Protein AF-A0A9D7CSE3-F1 (afdb_monomer)

Mean predicted aligned error: 18.88 Å

Sequence (540 aa):
MRPPPSASIRSLVAFLALALGGASIACGTSAPAEYGETDDELRVGPPNARADADAEGRASVRAGVLTLSFEGPLAKEVVDGEPALTLRGKASRNLSSLLSFVPDDAFGKATLTGPRTFEIRLQGGHEINTILSGMPLRLAVQTTSGAAKVYEAALYLGGHFESSPTPLRVDGSIDAVWSGVASDPLRYRTRVVAARTPASLSVVGVGGAATTLQRSPRVFDVDFGFDQLPLVAPAAATFTAAFAHAAPLTATATMDLRLRAVALTTGELDTAFPEKCEATVRRCLARKGAATDLGECGSYRAVKRCKYEPPPPDPGDAAVAARIAAAVGTATGVAFNPAVLSTRVDGQRTVVQVSVGNGAAEFALGAAVELIAITDRPRFTDEWTVNRFERQLGGLGLAGGRIKAHGSPNGMAPVWQLVVDNVAGRSTVAIQATSESTSVRIPWAYDEGAFRQLAPALVVESALGLAAQAGLWAELEVYLRSVERFASASGLEAMTPSTSPVGFDPSTEVQLGASSIWGDNAFYVTMNRATGAVRVDNFN

Structure (mmCIF, N/CA/C/O backbone):
data_AF-A0A9D7CSE3-F1
#
_entry.id   AF-A0A9D7CSE3-F1
#
loop_
_atom_site.group_PDB
_atom_site.id
_atom_site.type_symbol
_atom_site.label_atom_id
_atom_site.label_alt_id
_atom_site.label_comp_id
_atom_site.label_asym_id
_atom_site.label_entity_id
_atom_site.label_seq_id
_atom_site.pdbx_PDB_ins_code
_atom_site.Cartn_x
_atom_site.Cartn_y
_atom_site.Cartn_z
_atom_site.occupancy
_atom_site.B_iso_or_equiv
_atom_site.auth_seq_id
_atom_site.auth_comp_id
_atom_site.auth_asym_id
_atom_site.auth_atom_id
_atom_site.pdbx_PDB_model_num
ATOM 1 N N . MET A 1 1 ? 27.032 2.841 -69.918 1.00 46.75 1 MET A N 1
ATOM 2 C CA . MET A 1 1 ? 27.239 1.458 -69.438 1.00 46.75 1 MET A CA 1
ATOM 3 C C . MET A 1 1 ? 25.934 0.707 -69.631 1.00 46.75 1 MET A C 1
ATOM 5 O O . MET A 1 1 ? 24.902 1.195 -69.193 1.00 46.75 1 MET A O 1
ATOM 9 N N . ARG A 1 2 ? 25.970 -0.370 -70.421 1.00 32.09 2 ARG A N 1
ATOM 10 C CA . ARG A 1 2 ? 24.813 -1.200 -70.795 1.00 32.09 2 ARG A CA 1
ATOM 11 C C . ARG A 1 2 ? 24.406 -2.114 -69.623 1.00 32.09 2 ARG A C 1
ATOM 13 O O . ARG A 1 2 ? 25.300 -2.526 -68.887 1.00 32.09 2 ARG A O 1
ATOM 20 N N . PRO A 1 3 ? 23.115 -2.455 -69.466 1.00 47.84 3 PRO A N 1
ATOM 21 C CA . PRO A 1 3 ? 22.655 -3.403 -68.452 1.00 47.84 3 PRO A CA 1
ATOM 22 C C . PRO A 1 3 ? 22.863 -4.855 -68.925 1.00 47.84 3 PRO A C 1
ATOM 24 O O . PRO A 1 3 ? 22.849 -5.093 -70.138 1.00 47.84 3 PRO A O 1
ATOM 27 N N . PRO A 1 4 ? 23.013 -5.844 -68.025 1.00 53.75 4 PRO A N 1
ATOM 28 C CA . PRO A 1 4 ? 22.835 -7.241 -68.391 1.00 53.75 4 PRO A CA 1
ATOM 29 C C . PRO A 1 4 ? 21.343 -7.640 -68.343 1.00 53.75 4 PRO A C 1
ATOM 31 O O . PRO A 1 4 ? 20.573 -7.054 -67.576 1.00 53.75 4 PRO A O 1
ATOM 34 N N . PRO A 1 5 ? 20.921 -8.607 -69.177 1.00 57.12 5 PRO A N 1
ATOM 35 C CA . PRO A 1 5 ? 19.520 -8.886 -69.450 1.00 57.12 5 PRO A CA 1
ATOM 36 C C . PRO A 1 5 ? 18.922 -9.958 -68.533 1.00 57.12 5 PRO A C 1
ATOM 38 O O . PRO A 1 5 ? 19.598 -10.850 -68.023 1.00 57.12 5 PRO A O 1
ATOM 41 N N . SER A 1 6 ? 17.604 -9.872 -68.406 1.00 48.84 6 SER A N 1
ATOM 42 C CA . SER A 1 6 ? 16.697 -10.903 -67.926 1.00 48.84 6 SER A CA 1
ATOM 43 C C . SER A 1 6 ? 16.724 -12.148 -68.823 1.00 48.84 6 SER A C 1
ATOM 45 O O . SER A 1 6 ? 16.638 -12.049 -70.046 1.00 48.84 6 SER A O 1
ATOM 47 N N . ALA A 1 7 ? 16.761 -13.330 -68.204 1.00 37.72 7 ALA A N 1
ATOM 48 C CA . ALA A 1 7 ? 16.446 -14.599 -68.852 1.00 37.72 7 ALA A CA 1
ATOM 49 C C . ALA A 1 7 ? 15.306 -15.282 -68.086 1.00 37.72 7 ALA A C 1
ATOM 51 O O . ALA A 1 7 ? 15.463 -15.759 -66.966 1.00 37.72 7 ALA A O 1
ATOM 52 N N . SER A 1 8 ? 14.141 -15.275 -68.725 1.00 43.03 8 SER A N 1
ATOM 53 C CA . SER A 1 8 ? 13.012 -16.169 -68.487 1.00 43.03 8 SER A CA 1
ATOM 54 C C . SER A 1 8 ? 13.180 -17.361 -69.425 1.00 43.03 8 SER A C 1
ATOM 56 O O . SER A 1 8 ? 13.436 -17.122 -70.599 1.00 43.03 8 SER A O 1
ATOM 58 N N . ILE A 1 9 ? 12.997 -18.597 -68.949 1.00 37.66 9 ILE A N 1
ATOM 59 C CA . ILE A 1 9 ? 12.465 -19.719 -69.739 1.00 37.66 9 ILE A CA 1
ATOM 60 C C . ILE A 1 9 ? 11.751 -20.688 -68.787 1.00 37.66 9 ILE A C 1
ATOM 62 O O . ILE A 1 9 ? 12.287 -21.149 -67.782 1.00 37.66 9 ILE A O 1
ATOM 66 N N . ARG A 1 10 ? 10.501 -20.962 -69.155 1.00 38.31 10 ARG A N 1
ATOM 67 C CA . ARG A 1 10 ? 9.600 -21.985 -68.629 1.00 38.31 10 ARG A CA 1
ATOM 68 C C . ARG A 1 10 ? 10.102 -23.377 -69.022 1.00 38.31 10 ARG A C 1
ATOM 70 O O . ARG A 1 10 ? 10.493 -23.565 -70.170 1.00 38.31 10 ARG A O 1
ATOM 77 N N . SER A 1 11 ? 9.925 -24.379 -68.165 1.00 35.59 11 SER A N 1
ATOM 78 C CA . SER A 1 11 ? 9.499 -25.707 -68.625 1.00 35.59 11 SER A CA 1
ATOM 79 C C . SER A 1 11 ? 8.803 -26.487 -67.519 1.00 35.59 11 SER A C 1
ATOM 81 O O . SER A 1 11 ? 9.188 -26.469 -66.356 1.00 35.59 11 SER A O 1
ATOM 83 N N . LEU A 1 12 ? 7.716 -27.102 -67.957 1.00 32.41 12 LEU A N 1
ATOM 84 C CA . LEU A 1 12 ? 6.634 -27.740 -67.238 1.00 32.41 12 LEU A CA 1
ATOM 85 C C . LEU A 1 12 ? 6.808 -29.249 -67.444 1.00 32.41 12 LEU A C 1
ATOM 87 O O . LEU A 1 12 ? 6.815 -29.680 -68.593 1.00 32.41 12 LEU A O 1
ATOM 91 N N . VAL A 1 13 ? 6.919 -30.048 -66.382 1.00 33.88 13 VAL A N 1
ATOM 92 C CA . VAL A 1 13 ? 6.605 -31.486 -66.430 1.00 33.88 13 VAL A CA 1
ATOM 93 C C . VAL A 1 13 ? 5.864 -31.842 -65.148 1.00 33.88 13 VAL A C 1
ATOM 95 O O . VAL A 1 13 ? 6.304 -31.528 -64.045 1.00 33.88 13 VAL A O 1
ATOM 98 N N . ALA A 1 14 ? 4.693 -32.434 -65.338 1.00 36.31 14 ALA A N 1
ATOM 99 C CA . ALA A 1 14 ? 3.733 -32.799 -64.316 1.00 36.31 14 ALA A CA 1
ATOM 100 C C . ALA A 1 14 ? 3.849 -34.283 -63.917 1.00 36.31 14 ALA A C 1
ATOM 102 O O . ALA A 1 14 ? 4.369 -35.096 -64.676 1.00 36.31 14 ALA A O 1
ATOM 103 N N . PHE A 1 15 ? 3.232 -34.583 -62.768 1.00 31.72 15 PHE A N 1
ATOM 104 C CA . PHE A 1 15 ? 2.825 -35.886 -62.220 1.00 31.72 15 PHE A CA 1
ATOM 105 C C . PHE A 1 15 ? 3.893 -36.816 -61.622 1.00 31.72 15 PHE A C 1
ATOM 107 O O . PHE A 1 15 ? 4.522 -37.598 -62.321 1.00 31.72 15 PHE A O 1
ATOM 114 N N . LEU A 1 16 ? 3.905 -36.892 -60.284 1.00 27.25 16 LEU A N 1
ATOM 115 C CA . LEU A 1 16 ? 3.453 -38.111 -59.602 1.00 27.25 16 LEU A CA 1
ATOM 116 C C . LEU A 1 16 ? 2.982 -37.783 -58.176 1.00 27.25 16 LEU A C 1
ATOM 118 O O . LEU A 1 16 ? 3.735 -37.265 -57.355 1.00 27.25 16 LEU A O 1
ATOM 122 N N . ALA A 1 17 ? 1.713 -38.075 -57.906 1.00 34.78 17 ALA A N 1
ATOM 123 C CA . ALA A 1 17 ? 1.148 -38.091 -56.569 1.00 34.78 17 ALA A CA 1
ATOM 124 C C . ALA A 1 17 ? 1.546 -39.400 -55.879 1.00 34.78 17 ALA A C 1
ATOM 126 O O . ALA A 1 17 ? 1.291 -40.471 -56.423 1.00 34.78 17 ALA A O 1
ATOM 127 N N . LEU A 1 18 ? 2.100 -39.321 -54.670 1.00 30.33 18 LEU A N 1
ATOM 128 C CA . LEU A 1 18 ? 1.990 -40.400 -53.696 1.00 30.33 18 LEU A CA 1
ATOM 129 C C . LEU A 1 18 ? 1.754 -39.782 -52.317 1.00 30.33 18 LEU A C 1
ATOM 131 O O . LEU A 1 18 ? 2.577 -39.041 -51.785 1.00 30.33 18 LEU A O 1
ATOM 135 N N . ALA A 1 19 ? 0.565 -40.059 -51.797 1.00 43.41 19 ALA A N 1
ATOM 136 C CA . ALA A 1 19 ? 0.102 -39.673 -50.483 1.00 43.41 19 ALA A CA 1
ATOM 137 C C . ALA A 1 19 ? 0.869 -40.438 -49.400 1.00 43.41 19 ALA A C 1
ATOM 139 O O . ALA A 1 19 ? 0.835 -41.664 -49.383 1.00 43.41 19 ALA A O 1
ATOM 140 N N . LEU A 1 20 ? 1.480 -39.714 -48.464 1.00 33.59 20 LEU A N 1
ATOM 141 C CA . LEU A 1 20 ? 1.834 -40.216 -47.139 1.00 33.59 20 LEU A CA 1
ATOM 142 C C . LEU A 1 20 ? 1.546 -39.104 -46.127 1.00 33.59 20 LEU A C 1
ATOM 144 O O . LEU A 1 20 ? 2.043 -37.985 -46.243 1.00 33.59 20 LEU A O 1
ATOM 148 N N . GLY A 1 21 ? 0.656 -39.418 -45.187 1.00 41.91 21 GLY A N 1
ATOM 149 C CA . GLY A 1 21 ? 0.141 -38.507 -44.179 1.00 41.91 21 GLY A CA 1
ATOM 150 C C . GLY A 1 21 ? 1.228 -37.968 -43.255 1.00 41.91 21 GLY A C 1
ATOM 151 O O . GLY A 1 21 ? 1.924 -38.723 -42.583 1.00 41.91 21 GLY A O 1
ATOM 152 N N . GLY A 1 22 ? 1.306 -36.643 -43.184 1.00 34.09 22 GLY A N 1
ATOM 153 C CA . GLY A 1 22 ? 1.911 -35.912 -42.081 1.00 34.09 22 GLY A CA 1
ATOM 154 C C . GLY A 1 22 ? 0.819 -35.091 -41.414 1.00 34.09 22 GLY A C 1
ATOM 155 O O . GLY A 1 22 ? 0.279 -34.168 -42.024 1.00 34.09 22 GLY A O 1
ATOM 156 N N . ALA A 1 23 ? 0.462 -35.454 -40.183 1.00 36.50 23 ALA A N 1
ATOM 157 C CA . ALA A 1 23 ? -0.431 -34.670 -39.345 1.00 36.50 23 ALA A CA 1
ATOM 158 C C . ALA A 1 23 ? 0.129 -33.247 -39.218 1.00 36.50 23 ALA A C 1
ATOM 160 O O . ALA A 1 23 ? 1.157 -33.012 -38.587 1.00 36.50 23 ALA A O 1
ATOM 161 N N . SER A 1 24 ? -0.539 -32.300 -39.870 1.00 30.16 24 SER A N 1
ATOM 162 C CA . SER A 1 24 ? -0.254 -30.881 -39.732 1.00 30.16 24 SER A CA 1
ATOM 163 C C . SER A 1 24 ? -0.834 -30.437 -38.394 1.00 30.16 24 SER A C 1
ATOM 165 O O . SER A 1 24 ? -2.049 -30.329 -38.246 1.00 30.16 24 SER A O 1
ATOM 167 N N . ILE A 1 25 ? 0.027 -30.204 -37.405 1.00 36.69 25 ILE A N 1
ATOM 168 C CA . ILE A 1 25 ? -0.337 -29.394 -36.243 1.00 36.69 25 ILE A CA 1
ATOM 169 C C . ILE A 1 25 ? -0.574 -27.990 -36.795 1.00 36.69 25 ILE A C 1
ATOM 171 O O . ILE A 1 25 ? 0.365 -27.269 -37.131 1.00 36.69 25 ILE A O 1
ATOM 175 N N . ALA A 1 26 ? -1.844 -27.632 -36.961 1.00 29.05 26 ALA A N 1
ATOM 176 C CA . ALA A 1 26 ? -2.245 -26.271 -37.246 1.00 29.05 26 ALA A CA 1
ATOM 177 C C . ALA A 1 26 ? -1.863 -25.409 -36.033 1.00 29.05 26 ALA A C 1
ATOM 179 O O . ALA A 1 26 ? -2.586 -25.347 -35.040 1.00 29.05 26 ALA A O 1
ATOM 180 N N . CYS A 1 27 ? -0.703 -24.755 -36.106 1.00 30.53 27 CYS A N 1
ATOM 181 C CA . CYS A 1 27 ? -0.428 -23.562 -35.321 1.00 30.53 27 CYS A CA 1
ATOM 182 C C . CYS A 1 27 ? -1.453 -22.510 -35.745 1.00 30.53 27 CYS A C 1
ATOM 184 O O . CYS A 1 27 ? -1.268 -21.810 -36.739 1.00 30.53 27 CYS A O 1
ATOM 186 N N . GLY A 1 28 ? -2.558 -22.434 -35.003 1.00 27.84 28 GLY A N 1
ATOM 187 C CA . GLY A 1 28 ? -3.450 -21.292 -35.056 1.00 27.84 28 GLY A CA 1
ATOM 188 C C . GLY A 1 28 ? -2.632 -20.048 -34.744 1.00 27.84 28 GLY A C 1
ATOM 189 O O . GLY A 1 28 ? -2.161 -19.866 -33.624 1.00 27.84 28 GLY A O 1
ATOM 190 N N . THR A 1 29 ? -2.429 -19.206 -35.750 1.00 28.34 29 THR A N 1
ATOM 191 C CA . THR A 1 29 ? -1.984 -17.833 -35.563 1.00 28.34 29 THR A CA 1
ATOM 192 C C . THR A 1 29 ? -3.093 -17.109 -34.812 1.00 28.34 29 THR A C 1
ATOM 194 O O . THR A 1 29 ? -4.022 -16.575 -35.416 1.00 28.34 29 THR A O 1
ATOM 197 N N . SER A 1 30 ? -3.032 -17.132 -33.482 1.00 33.16 30 SER A N 1
ATOM 198 C CA . SER A 1 30 ? -3.763 -16.186 -32.655 1.00 33.16 30 SER A CA 1
ATOM 199 C C . SER A 1 30 ? -3.255 -14.798 -33.030 1.00 33.16 30 SER A C 1
ATOM 201 O O . SER A 1 30 ? -2.107 -14.451 -32.738 1.00 33.16 30 SER A O 1
ATOM 203 N N . ALA A 1 31 ? -4.088 -14.033 -33.734 1.00 29.14 31 ALA A N 1
ATOM 204 C CA . ALA A 1 31 ? -3.890 -12.602 -33.881 1.00 29.14 31 ALA A CA 1
ATOM 205 C C . ALA A 1 31 ? -3.644 -12.002 -32.482 1.00 29.14 31 ALA A C 1
ATOM 207 O O . ALA A 1 31 ? -4.293 -12.439 -31.525 1.00 29.14 31 ALA A O 1
ATOM 208 N N . PRO A 1 32 ? -2.693 -11.065 -32.322 1.00 31.38 32 PRO A N 1
ATOM 209 C CA . PRO A 1 32 ? -2.501 -10.409 -31.041 1.00 31.38 32 PRO A CA 1
ATOM 210 C C . PRO A 1 32 ? -3.814 -9.720 -30.685 1.00 31.38 32 PRO A C 1
ATOM 212 O O . PRO A 1 32 ? -4.294 -8.882 -31.446 1.00 31.38 32 PRO A O 1
ATOM 215 N N . ALA A 1 33 ? -4.401 -10.136 -29.563 1.00 31.69 33 ALA A N 1
ATOM 216 C CA . ALA A 1 33 ? -5.541 -9.465 -28.975 1.00 31.69 33 ALA A CA 1
ATOM 217 C C . ALA A 1 33 ? -5.216 -7.971 -28.898 1.00 31.69 33 ALA A C 1
ATOM 219 O O . ALA A 1 33 ? -4.177 -7.570 -28.366 1.00 31.69 33 ALA A O 1
ATOM 220 N N . GLU A 1 34 ? -6.082 -7.176 -29.508 1.00 28.19 34 GLU A N 1
ATOM 221 C CA . GLU A 1 34 ? -6.125 -5.738 -29.336 1.00 28.19 34 GLU A CA 1
ATOM 222 C C . GLU A 1 34 ? -6.191 -5.490 -27.824 1.00 28.19 34 GLU A C 1
ATOM 224 O O . GLU A 1 34 ? -7.103 -5.970 -27.147 1.00 28.19 34 GLU A O 1
ATOM 229 N N . TYR A 1 35 ? -5.145 -4.872 -27.270 1.00 36.88 35 TYR A N 1
ATOM 230 C CA . TYR A 1 35 ? -5.100 -4.513 -25.857 1.00 36.88 35 TYR A CA 1
ATOM 231 C C . TYR A 1 35 ? -6.148 -3.425 -25.645 1.00 36.88 35 TYR A C 1
ATOM 233 O O . TYR A 1 35 ? -5.860 -2.242 -25.819 1.00 36.88 35 TYR A O 1
ATOM 241 N N . GLY A 1 36 ? -7.367 -3.852 -25.317 1.00 29.70 36 GLY A N 1
ATOM 242 C CA . GLY A 1 36 ? -8.391 -2.986 -24.766 1.00 29.70 36 GLY A CA 1
ATOM 243 C C . GLY A 1 36 ? -7.804 -2.249 -23.571 1.00 29.70 36 GLY A C 1
ATOM 244 O O . GLY A 1 36 ? -7.139 -2.847 -22.722 1.00 29.70 36 GLY A O 1
ATOM 245 N N . GLU A 1 37 ? -7.994 -0.940 -23.585 1.00 33.75 37 GLU A N 1
ATOM 246 C CA . GLU A 1 37 ? -7.796 -0.024 -22.475 1.00 33.75 37 GLU A CA 1
ATOM 247 C C . GLU A 1 37 ? -8.450 -0.653 -21.237 1.00 33.75 37 GLU A C 1
ATOM 249 O O . GLU A 1 37 ? -9.671 -0.721 -21.129 1.00 33.75 37 GLU A O 1
ATOM 254 N N . THR A 1 38 ? -7.652 -1.251 -20.351 1.00 32.75 38 THR A N 1
ATOM 255 C CA . THR A 1 38 ? -8.150 -1.568 -19.017 1.00 32.75 38 THR A CA 1
ATOM 256 C C . THR A 1 38 ? -8.253 -0.226 -18.332 1.00 32.75 38 THR A C 1
ATOM 258 O O . THR A 1 38 ? -7.215 0.408 -18.115 1.00 32.75 38 THR A O 1
ATOM 261 N N . ASP A 1 39 ? -9.488 0.199 -18.068 1.00 34.31 39 ASP A N 1
ATOM 262 C CA . ASP A 1 39 ? -9.804 1.303 -17.172 1.00 34.31 39 ASP A CA 1
ATOM 263 C C . ASP A 1 39 ? -8.853 1.276 -15.974 1.00 34.31 39 ASP A C 1
ATOM 265 O O . ASP A 1 39 ? -8.438 0.201 -15.527 1.00 34.31 39 ASP A O 1
ATOM 269 N N . ASP A 1 40 ? -8.487 2.470 -15.510 1.00 38.34 40 ASP A N 1
ATOM 270 C CA . ASP A 1 40 ? -7.609 2.773 -14.378 1.00 38.34 40 ASP A CA 1
ATOM 271 C C . ASP A 1 40 ? -8.243 2.206 -13.085 1.00 38.34 40 ASP A C 1
ATOM 273 O O . ASP A 1 40 ? -8.767 2.918 -12.228 1.00 38.34 40 ASP A O 1
ATOM 277 N N . GLU A 1 41 ? -8.316 0.873 -13.010 1.00 37.56 41 GLU A N 1
ATOM 278 C CA . GLU A 1 41 ? -9.086 0.125 -12.037 1.00 37.56 41 GLU A CA 1
ATOM 279 C C . GLU A 1 41 ? -8.415 0.341 -10.694 1.00 37.56 41 GLU A C 1
ATOM 281 O O . GLU A 1 41 ? -7.299 -0.121 -10.424 1.00 37.56 41 GLU A O 1
ATOM 286 N N . LEU A 1 42 ? -9.153 1.030 -9.834 1.00 41.28 42 LEU A N 1
ATOM 287 C CA . LEU A 1 42 ? -9.109 0.882 -8.397 1.00 41.28 42 LEU A CA 1
ATOM 288 C C . LEU A 1 42 ? -9.098 -0.623 -8.067 1.00 41.28 42 LEU A C 1
ATOM 290 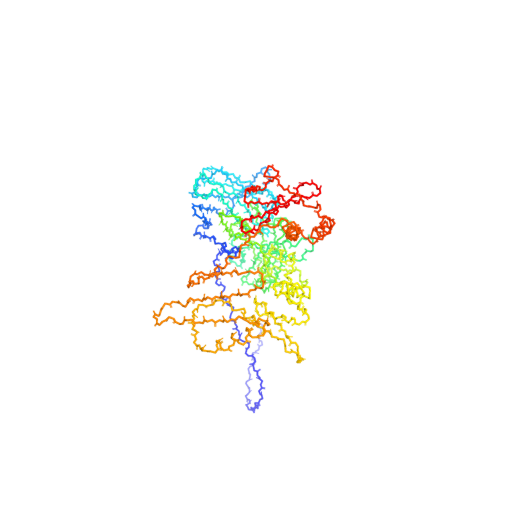O O . LEU A 1 42 ? -10.138 -1.267 -7.923 1.00 41.28 42 LEU A O 1
ATOM 294 N N . ARG A 1 43 ? -7.899 -1.212 -8.031 1.00 37.06 43 ARG A N 1
ATOM 295 C CA . ARG A 1 43 ? -7.719 -2.630 -7.744 1.00 37.06 43 ARG A CA 1
ATOM 296 C C . ARG A 1 43 ? -8.260 -2.889 -6.350 1.00 37.06 43 ARG A C 1
ATOM 298 O O . ARG A 1 43 ? -7.804 -2.283 -5.381 1.00 37.06 43 ARG A O 1
ATOM 305 N N . VAL A 1 44 ? -9.228 -3.802 -6.298 1.00 34.19 44 VAL A N 1
ATOM 306 C CA . VAL A 1 44 ? -9.842 -4.342 -5.084 1.00 34.19 44 VAL A CA 1
ATOM 307 C C . VAL A 1 44 ? -8.748 -4.539 -4.034 1.00 34.19 44 VAL A C 1
ATOM 309 O O . VAL A 1 44 ? -7.730 -5.174 -4.317 1.00 34.19 44 VAL A O 1
ATOM 312 N N . GLY A 1 45 ? -8.939 -3.951 -2.849 1.00 41.38 45 GLY A N 1
ATOM 313 C CA . GLY A 1 45 ? -8.087 -4.210 -1.688 1.00 41.38 45 GLY A CA 1
ATOM 314 C C . GLY A 1 45 ? -8.206 -5.679 -1.245 1.00 41.38 45 GLY A C 1
ATOM 315 O O . GLY A 1 45 ? -8.523 -6.543 -2.066 1.00 41.38 45 GLY A O 1
ATOM 316 N N . PRO A 1 46 ? -8.030 -6.033 0.044 1.00 44.94 46 PRO A N 1
ATOM 317 C CA . PRO A 1 46 ? -8.527 -7.336 0.500 1.00 44.94 46 PRO A CA 1
ATOM 318 C C . PRO A 1 46 ? -9.968 -7.522 -0.023 1.00 44.94 46 PRO A C 1
ATOM 320 O O . PRO A 1 46 ? -10.670 -6.515 -0.120 1.00 44.94 46 PRO A O 1
ATOM 323 N N . PRO A 1 47 ? -10.422 -8.738 -0.386 1.00 40.50 47 PRO A N 1
ATOM 324 C CA . PRO A 1 47 ? -11.619 -9.001 -1.214 1.00 40.50 47 PRO A CA 1
ATOM 325 C C . PRO A 1 47 ? -12.954 -8.359 -0.758 1.00 40.50 47 PRO A C 1
ATOM 327 O O . PRO A 1 47 ? -13.962 -8.465 -1.454 1.00 40.50 47 PRO A O 1
ATOM 330 N N . ASN A 1 48 ? -12.953 -7.652 0.375 1.00 39.84 48 ASN A N 1
ATOM 331 C CA . ASN A 1 48 ? -14.076 -6.983 1.018 1.00 39.84 48 ASN A CA 1
ATOM 332 C C . ASN A 1 48 ? -13.921 -5.440 1.094 1.00 39.84 48 ASN A C 1
ATOM 334 O O . ASN A 1 48 ? -14.831 -4.766 1.571 1.00 39.84 48 ASN A O 1
ATOM 338 N N . ALA A 1 49 ? -12.795 -4.863 0.660 1.00 44.00 49 ALA A N 1
ATOM 339 C CA . ALA A 1 49 ? -12.558 -3.421 0.630 1.00 44.00 49 ALA A CA 1
ATOM 340 C 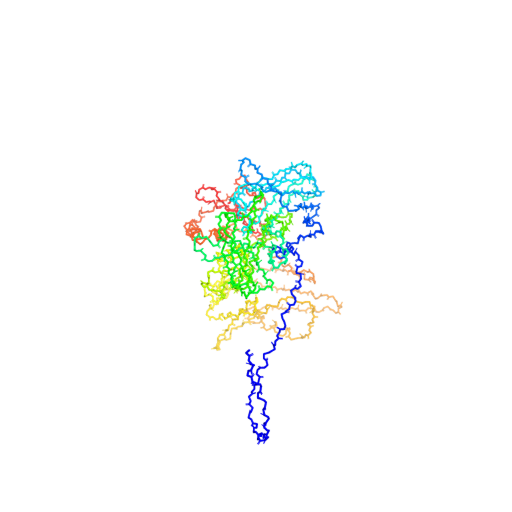C . ALA A 1 49 ? -13.043 -2.846 -0.709 1.00 44.00 49 ALA A C 1
ATOM 342 O O . ALA A 1 49 ? -12.340 -2.903 -1.718 1.00 44.00 49 ALA A O 1
ATOM 343 N N . ARG A 1 50 ? -14.272 -2.320 -0.723 1.00 48.19 50 ARG A N 1
ATOM 344 C CA . ARG A 1 50 ? -14.810 -1.553 -1.852 1.00 48.19 50 ARG A CA 1
ATOM 345 C C . ARG A 1 50 ? -14.661 -0.071 -1.541 1.00 48.19 50 ARG A C 1
ATOM 347 O O . ARG A 1 50 ? -15.359 0.436 -0.665 1.00 48.19 50 ARG A O 1
ATOM 354 N N . ALA A 1 51 ? -13.761 0.603 -2.247 1.00 53.47 51 ALA A N 1
ATOM 355 C CA . ALA A 1 51 ? -13.931 2.032 -2.454 1.00 53.47 51 ALA A CA 1
ATOM 356 C C . ALA A 1 51 ? -14.755 2.206 -3.731 1.00 53.47 51 ALA A C 1
ATOM 358 O O . ALA A 1 51 ? -14.541 1.483 -4.701 1.00 53.47 51 ALA A O 1
ATOM 359 N N . ASP A 1 52 ? -15.684 3.151 -3.724 1.00 52.53 52 ASP A N 1
ATOM 360 C CA . ASP A 1 52 ? -16.256 3.652 -4.967 1.00 52.53 52 ASP A CA 1
ATOM 361 C C . ASP A 1 52 ? -15.373 4.834 -5.381 1.00 52.53 52 ASP A C 1
ATOM 363 O O . ASP A 1 52 ? -15.262 5.814 -4.633 1.00 52.53 52 ASP A O 1
ATOM 367 N N . ALA A 1 53 ? -14.680 4.703 -6.514 1.00 57.84 53 ALA A N 1
ATOM 368 C CA . ALA A 1 53 ? -14.011 5.825 -7.159 1.00 57.84 53 ALA A CA 1
ATOM 369 C C . ALA A 1 53 ? -15.039 6.551 -8.034 1.00 57.84 53 ALA A C 1
ATOM 371 O O . ALA A 1 53 ? -15.688 5.923 -8.873 1.00 57.84 53 ALA A O 1
ATOM 372 N N . ASP A 1 54 ? -15.225 7.853 -7.823 1.00 57.97 54 ASP A N 1
ATOM 373 C CA . ASP A 1 54 ? -16.029 8.661 -8.740 1.00 57.97 54 ASP A CA 1
ATOM 374 C C . ASP A 1 54 ? -15.239 9.019 -10.015 1.00 57.97 54 ASP A C 1
ATOM 376 O O . ASP A 1 54 ? -14.036 8.776 -10.122 1.00 57.97 54 ASP A O 1
ATOM 380 N N . ALA A 1 55 ? -15.922 9.608 -11.001 1.00 51.28 55 ALA A N 1
ATOM 381 C CA . ALA A 1 55 ? -15.312 10.039 -12.263 1.00 51.28 55 ALA A CA 1
ATOM 382 C C . ALA A 1 55 ? -14.222 11.121 -12.089 1.00 51.28 55 ALA A C 1
ATOM 384 O O . ALA A 1 55 ? -13.481 11.401 -13.027 1.00 51.28 55 ALA A O 1
ATOM 385 N N . GLU A 1 56 ? -14.123 11.731 -10.903 1.00 59.81 56 GLU A N 1
ATOM 386 C CA . GLU A 1 56 ? -13.091 12.705 -10.535 1.00 59.81 56 GLU A CA 1
ATOM 387 C C . GLU A 1 56 ? -11.920 12.041 -9.784 1.00 59.81 56 GLU A C 1
ATOM 389 O O . GLU A 1 56 ? -11.015 12.730 -9.311 1.00 59.81 56 GLU A O 1
ATOM 394 N N . GLY A 1 57 ? -11.924 10.708 -9.657 1.00 66.81 57 GLY A N 1
ATOM 395 C CA . GLY A 1 57 ? -10.892 9.943 -8.963 1.00 66.81 57 GLY A CA 1
ATOM 396 C C . GLY A 1 57 ? -10.943 10.074 -7.439 1.00 66.81 57 GLY A C 1
ATOM 397 O O . GLY A 1 57 ? -9.966 9.732 -6.766 1.00 66.81 57 GLY A O 1
ATOM 398 N N . ARG A 1 58 ? -12.048 10.566 -6.858 1.00 80.19 58 ARG A N 1
ATOM 399 C CA . ARG A 1 58 ? -12.225 10.576 -5.402 1.00 80.19 58 ARG A CA 1
ATOM 400 C C . ARG A 1 58 ? -12.669 9.206 -4.936 1.00 80.19 58 ARG A C 1
ATOM 402 O O . ARG A 1 58 ? -13.687 8.684 -5.380 1.00 80.19 58 ARG A O 1
ATOM 409 N N . ALA A 1 59 ? -11.941 8.663 -3.971 1.00 88.25 59 ALA A N 1
ATOM 410 C CA . ALA A 1 59 ? -12.341 7.441 -3.294 1.00 88.25 59 ALA A CA 1
ATOM 411 C C . ALA A 1 59 ? -13.211 7.783 -2.083 1.00 88.25 59 ALA A C 1
ATOM 413 O O . ALA A 1 59 ? -12.865 8.656 -1.279 1.00 88.25 59 ALA A O 1
ATOM 414 N N . SER A 1 60 ? -14.326 7.074 -1.926 1.00 90.88 60 SER A N 1
ATOM 415 C CA . SER A 1 60 ? -15.159 7.167 -0.729 1.00 90.88 60 SER A CA 1
ATOM 416 C C . SER A 1 60 ? -15.501 5.798 -0.152 1.00 90.88 60 SER A C 1
ATOM 418 O O . SER A 1 60 ? -15.555 4.796 -0.862 1.00 90.88 60 SER A O 1
ATOM 420 N N . VAL A 1 61 ? -15.702 5.760 1.164 1.00 93.31 61 VAL A N 1
ATOM 421 C CA . VAL A 1 61 ? -16.048 4.552 1.916 1.00 93.31 61 VAL A CA 1
ATOM 422 C C . VAL A 1 61 ? -17.038 4.897 3.020 1.00 93.31 61 VAL A C 1
ATOM 424 O O . VAL A 1 61 ? -16.996 5.993 3.586 1.00 93.31 61 VAL A O 1
ATOM 427 N N . ARG A 1 62 ? -17.934 3.969 3.359 1.00 93.81 62 ARG A N 1
ATOM 428 C CA . ARG A 1 62 ? -18.962 4.169 4.384 1.00 93.81 62 ARG A CA 1
ATOM 429 C C . ARG A 1 62 ? -19.027 2.997 5.357 1.00 93.81 62 ARG A C 1
ATOM 431 O O . ARG A 1 62 ? -19.074 1.850 4.936 1.00 93.81 62 ARG A O 1
ATOM 438 N N . ALA A 1 63 ? -19.151 3.310 6.645 1.00 91.44 63 ALA A N 1
ATOM 439 C CA . ALA A 1 63 ? -19.489 2.363 7.701 1.00 91.44 63 ALA A CA 1
ATOM 440 C C . ALA A 1 63 ? -20.523 3.002 8.635 1.00 91.44 63 ALA A C 1
ATOM 442 O O . ALA A 1 63 ? -20.321 4.095 9.169 1.00 91.44 63 ALA A O 1
ATOM 443 N N . GLY A 1 64 ? -21.675 2.349 8.793 1.00 89.62 64 GLY A N 1
ATOM 444 C CA . GLY A 1 64 ? -22.802 2.906 9.540 1.00 89.62 64 GLY A CA 1
ATOM 445 C C . GLY A 1 64 ? -23.216 4.296 9.033 1.00 89.62 64 GLY A C 1
ATOM 446 O O . GLY A 1 64 ? -23.692 4.464 7.901 1.00 89.62 64 GLY A O 1
ATOM 447 N N . VAL A 1 65 ? -23.055 5.306 9.894 1.00 92.38 65 VAL A N 1
ATOM 448 C CA . VAL A 1 65 ? -23.426 6.706 9.617 1.00 92.38 65 VAL A CA 1
ATOM 449 C C . VAL A 1 65 ? -22.254 7.591 9.189 1.00 92.38 65 VAL A C 1
ATOM 451 O O . VAL A 1 65 ? -22.491 8.766 8.889 1.00 92.38 65 VAL A O 1
ATOM 454 N N . LEU A 1 66 ? -21.027 7.060 9.186 1.00 94.19 66 LEU A N 1
ATOM 455 C CA . LEU A 1 66 ? -19.819 7.764 8.772 1.00 94.19 66 LEU A CA 1
ATOM 456 C C . LEU A 1 66 ? -19.462 7.389 7.332 1.00 94.19 66 LEU A C 1
ATOM 458 O O . LEU A 1 66 ? -19.407 6.215 6.974 1.00 94.19 66 LEU A O 1
ATOM 462 N N . THR A 1 67 ? -19.180 8.406 6.528 1.00 95.62 67 THR A N 1
ATOM 463 C CA . THR A 1 67 ? -18.573 8.285 5.203 1.00 95.62 67 THR A CA 1
ATOM 464 C C . THR A 1 67 ? -17.287 9.089 5.218 1.00 95.62 67 THR A C 1
ATOM 466 O O . THR A 1 67 ? -17.312 10.243 5.649 1.00 95.62 67 THR A O 1
ATOM 469 N N . LEU A 1 68 ? -16.193 8.488 4.759 1.00 96.25 68 LEU A N 1
ATOM 470 C CA . LEU A 1 68 ? -14.935 9.172 4.488 1.00 96.25 68 LEU A CA 1
ATOM 471 C C . LEU A 1 68 ? -14.769 9.301 2.976 1.00 96.25 68 LEU A C 1
ATOM 473 O O . LEU A 1 68 ? -15.031 8.347 2.248 1.00 96.25 68 LEU A O 1
ATOM 477 N N . SER A 1 69 ? -14.344 10.469 2.515 1.00 96.25 69 SER A N 1
ATOM 478 C CA . SER A 1 69 ? -14.018 10.737 1.113 1.00 96.25 69 SER A CA 1
ATOM 479 C C . SER A 1 69 ? -12.640 11.373 1.021 1.00 96.25 69 SER A C 1
ATOM 481 O O . SER A 1 69 ? -12.333 12.254 1.825 1.00 96.25 69 SER A O 1
ATOM 483 N N . PHE A 1 70 ? -11.851 10.977 0.033 1.00 95.50 70 PHE A N 1
ATOM 484 C CA . PHE A 1 70 ? -10.461 11.389 -0.131 1.00 95.50 70 PHE A CA 1
ATOM 485 C C . PHE A 1 70 ? -10.261 12.107 -1.464 1.00 95.50 70 PHE A C 1
ATOM 487 O O . PHE A 1 70 ? -10.846 11.726 -2.478 1.00 95.50 70 PHE A O 1
ATOM 494 N N . GLU A 1 71 ? -9.442 13.153 -1.453 1.00 92.75 71 GLU A N 1
ATOM 495 C CA . GLU A 1 71 ? -9.017 13.862 -2.661 1.00 92.75 71 GLU A CA 1
ATOM 496 C C . GLU A 1 71 ? -7.766 13.172 -3.232 1.00 92.75 71 GLU A C 1
ATOM 498 O O . GLU A 1 71 ? -6.881 12.774 -2.472 1.00 92.75 71 GLU A O 1
ATOM 503 N N . GLY A 1 72 ? -7.697 13.004 -4.556 1.00 81.94 72 GLY A N 1
ATOM 504 C CA . GLY A 1 72 ? -6.530 12.444 -5.246 1.00 81.94 72 GLY A CA 1
ATOM 505 C C . GLY A 1 72 ? -5.907 13.439 -6.231 1.00 81.94 72 GLY A C 1
ATOM 506 O O . GLY A 1 72 ? -6.572 14.415 -6.588 1.00 81.94 72 GLY A O 1
ATOM 507 N N . PRO A 1 73 ? -4.674 13.196 -6.721 1.00 88.44 73 PRO A N 1
ATOM 508 C CA . PRO A 1 73 ? -3.564 12.463 -6.083 1.00 88.44 73 PRO A CA 1
ATOM 509 C C . PRO A 1 73 ? -3.046 13.165 -4.807 1.00 88.44 73 PRO A C 1
ATOM 511 O O . PRO A 1 73 ? -3.455 14.284 -4.500 1.00 88.44 73 PRO A O 1
ATOM 514 N N . LEU A 1 74 ? -2.141 12.525 -4.049 1.00 92.44 74 LEU A N 1
ATOM 515 C CA . LEU A 1 74 ? -1.532 13.154 -2.865 1.00 92.44 74 LEU A CA 1
ATOM 516 C C . LEU A 1 74 ? -0.752 14.415 -3.264 1.00 92.44 74 LEU A C 1
ATOM 518 O O . LEU A 1 74 ? 0.042 14.400 -4.209 1.00 92.44 74 LEU A O 1
ATOM 522 N N . ALA A 1 75 ? -0.941 15.495 -2.505 1.00 91.75 75 ALA A N 1
ATOM 523 C CA . ALA A 1 75 ? -0.213 16.737 -2.715 1.00 91.75 75 ALA A CA 1
ATOM 524 C C . ALA A 1 75 ? 1.261 16.554 -2.337 1.00 91.75 75 ALA A C 1
ATOM 526 O O . ALA A 1 75 ? 1.572 16.056 -1.254 1.00 91.75 75 ALA A O 1
ATOM 527 N N . LYS A 1 76 ? 2.164 16.971 -3.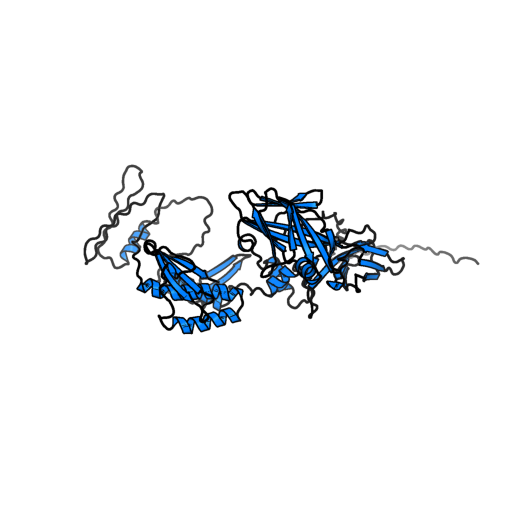228 1.00 91.06 76 LYS A N 1
ATOM 528 C CA . LYS A 1 76 ? 3.612 16.935 -3.000 1.00 91.06 76 LYS A CA 1
ATOM 529 C C . LYS A 1 76 ? 4.062 18.249 -2.384 1.00 91.06 76 LYS A C 1
ATOM 531 O O . LYS A 1 76 ? 3.853 19.310 -2.968 1.00 91.06 76 LYS A O 1
ATOM 536 N N . GLU A 1 77 ? 4.700 18.167 -1.231 1.00 89.88 77 GLU A N 1
ATOM 537 C CA . GLU A 1 77 ? 5.180 19.309 -0.462 1.00 89.88 77 GLU A CA 1
ATOM 538 C C . GLU A 1 77 ? 6.643 19.079 -0.058 1.00 89.88 77 GLU A C 1
ATOM 540 O O . GLU A 1 77 ? 7.146 17.955 -0.070 1.00 89.88 77 GLU A O 1
ATOM 545 N N . VAL A 1 78 ? 7.335 20.157 0.306 1.00 87.38 78 VAL A N 1
ATOM 546 C CA . VAL A 1 78 ? 8.616 20.084 1.017 1.00 87.38 78 VAL A CA 1
ATOM 547 C C . VAL A 1 78 ? 8.392 20.733 2.373 1.00 87.38 78 VAL A C 1
ATOM 549 O O . VAL A 1 78 ? 8.004 21.899 2.442 1.00 87.38 78 VAL A O 1
ATOM 552 N N . VAL A 1 79 ? 8.596 19.970 3.443 1.00 87.12 79 VAL A N 1
ATOM 553 C CA . VAL A 1 79 ? 8.385 20.413 4.824 1.00 87.12 79 VAL A CA 1
ATOM 554 C C . VAL A 1 79 ? 9.682 20.178 5.580 1.00 87.12 79 VAL A C 1
ATOM 556 O O . VAL A 1 79 ? 10.185 19.059 5.622 1.00 87.12 79 VAL A O 1
ATOM 559 N N . ASP A 1 80 ? 10.249 21.254 6.125 1.00 88.00 80 ASP A N 1
ATOM 560 C CA . ASP A 1 80 ? 11.531 21.236 6.842 1.00 88.00 80 ASP A CA 1
ATOM 561 C C . ASP A 1 80 ? 12.702 20.662 6.018 1.00 88.00 80 ASP A C 1
ATOM 563 O O . ASP A 1 80 ? 13.633 20.072 6.553 1.00 88.00 80 ASP A O 1
ATOM 567 N N . GLY A 1 81 ? 12.661 20.845 4.692 1.00 85.06 81 GLY A N 1
ATOM 568 C CA . GLY A 1 81 ? 13.687 20.355 3.762 1.00 85.06 81 GLY A CA 1
ATOM 569 C C . GLY A 1 81 ? 13.521 18.895 3.327 1.00 85.06 81 GLY A C 1
ATOM 570 O O . GLY A 1 81 ? 14.233 18.459 2.427 1.00 85.06 81 GLY A O 1
ATOM 571 N N . GLU A 1 82 ? 12.556 18.170 3.892 1.00 85.94 82 GLU A N 1
ATOM 572 C CA . GLU A 1 82 ? 12.235 16.788 3.533 1.00 85.94 82 GLU A CA 1
ATOM 573 C C . GLU A 1 82 ? 11.002 16.726 2.620 1.00 85.94 82 GLU A C 1
ATOM 575 O O . GLU A 1 82 ? 10.090 17.557 2.734 1.00 85.94 82 GLU A O 1
ATOM 580 N N . PRO A 1 83 ? 10.923 15.734 1.718 1.00 86.31 83 PRO A N 1
ATOM 581 C CA . PRO A 1 83 ? 9.716 15.510 0.952 1.00 86.31 83 PRO A CA 1
ATOM 582 C C . PRO A 1 83 ? 8.571 15.064 1.855 1.00 86.31 83 PRO A C 1
ATOM 584 O O . PRO A 1 83 ? 8.717 14.183 2.709 1.00 86.31 83 PRO A O 1
ATOM 587 N N . ALA A 1 84 ? 7.414 15.667 1.620 1.00 92.06 84 ALA A N 1
ATOM 588 C CA . ALA A 1 84 ? 6.178 15.345 2.296 1.00 92.06 84 ALA A CA 1
ATOM 589 C C . ALA A 1 84 ? 5.068 15.084 1.275 1.00 92.06 84 ALA A C 1
ATOM 591 O O . ALA A 1 84 ? 4.978 15.742 0.236 1.00 92.06 84 ALA A O 1
ATOM 592 N N . LEU A 1 85 ? 4.209 14.118 1.584 1.00 93.75 85 LEU A N 1
ATOM 593 C CA . LEU A 1 85 ? 3.035 13.787 0.788 1.00 93.75 85 LEU A CA 1
ATOM 594 C C . LEU A 1 85 ? 1.792 13.941 1.653 1.00 93.75 85 LEU A C 1
ATOM 596 O O . LEU A 1 85 ? 1.666 13.280 2.683 1.00 93.75 85 LEU A O 1
ATOM 600 N N . THR A 1 86 ? 0.874 14.804 1.233 1.00 95.62 86 THR A N 1
ATOM 601 C CA . THR A 1 86 ? -0.322 15.141 2.007 1.00 95.62 86 THR A CA 1
ATOM 602 C C . THR A 1 86 ? -1.568 14.575 1.331 1.00 95.62 86 THR A C 1
ATOM 604 O O . THR A 1 86 ? -1.909 14.937 0.204 1.00 95.62 86 THR A O 1
ATOM 607 N N . LEU A 1 87 ? -2.268 13.687 2.037 1.00 96.25 87 LEU A N 1
ATOM 608 C CA . LEU A 1 87 ? -3.591 13.189 1.675 1.00 96.25 87 LEU A CA 1
ATOM 609 C C . LEU A 1 87 ? -4.660 14.048 2.348 1.00 96.25 87 LEU A C 1
ATOM 611 O O . LEU A 1 87 ? -4.666 14.187 3.571 1.00 96.25 87 LEU A O 1
ATOM 615 N N . ARG A 1 88 ? -5.597 14.581 1.564 1.00 97.38 88 ARG A N 1
ATOM 616 C CA . ARG A 1 88 ? -6.731 15.356 2.079 1.00 97.38 88 ARG A CA 1
ATOM 617 C C . ARG A 1 88 ? -7.992 14.511 2.106 1.00 97.38 88 ARG A C 1
ATOM 619 O O . ARG A 1 88 ? -8.261 13.749 1.177 1.00 97.38 88 ARG A O 1
ATOM 626 N N . GLY A 1 89 ? -8.782 14.670 3.161 1.00 97.06 89 GLY A N 1
ATOM 627 C CA . GLY A 1 89 ? -10.020 13.930 3.332 1.00 97.06 89 GLY A CA 1
ATOM 628 C C . GLY A 1 89 ? -11.138 14.737 3.978 1.00 97.06 89 GLY A C 1
ATOM 629 O O . GLY A 1 89 ? -10.936 15.784 4.601 1.00 97.06 89 GLY A O 1
ATOM 630 N N . LYS A 1 90 ? -12.359 14.233 3.800 1.00 97.81 90 LYS A N 1
ATOM 631 C CA . LYS A 1 90 ? -13.593 14.773 4.372 1.00 97.81 90 LYS A CA 1
ATOM 632 C C . LYS A 1 90 ? -14.411 13.652 4.998 1.00 97.81 90 LYS A C 1
ATOM 634 O O . LYS A 1 90 ? -14.385 12.516 4.532 1.00 97.81 90 LYS A O 1
ATOM 639 N N . ALA A 1 91 ? -15.154 13.992 6.041 1.00 97.38 91 ALA A N 1
ATOM 640 C CA . ALA A 1 91 ? -16.066 13.106 6.743 1.00 97.38 91 ALA A CA 1
ATOM 641 C C . ALA A 1 91 ? -17.509 13.621 6.643 1.00 97.38 91 ALA A C 1
ATOM 643 O O . ALA A 1 91 ? -17.770 14.821 6.711 1.00 97.38 91 ALA A O 1
ATOM 644 N N . SER A 1 92 ? -18.489 12.721 6.558 1.00 96.75 92 SER A N 1
ATOM 645 C CA . SER A 1 92 ? -19.913 13.099 6.598 1.00 96.75 92 SER A CA 1
ATOM 646 C C . SER A 1 92 ? -20.400 13.525 7.994 1.00 96.75 92 SER A C 1
ATOM 648 O O . SER A 1 92 ? -21.520 14.021 8.143 1.00 96.75 92 SER A O 1
ATOM 650 N N . ARG A 1 93 ? -19.563 13.359 9.028 1.00 96.56 93 ARG A N 1
ATOM 651 C CA . ARG A 1 93 ? -19.843 13.670 10.438 1.00 96.56 93 ARG A CA 1
ATOM 652 C C . ARG A 1 93 ? -18.723 14.496 11.050 1.00 96.56 93 ARG A C 1
ATOM 654 O O . ARG A 1 93 ? -17.597 14.463 10.567 1.00 96.56 93 ARG A O 1
ATOM 661 N N . ASN A 1 94 ? -19.050 15.215 12.124 1.00 97.69 94 ASN A N 1
ATOM 662 C CA . ASN A 1 94 ? -18.043 15.954 12.875 1.00 97.69 94 ASN A CA 1
ATOM 663 C C . ASN A 1 94 ? -17.082 14.979 13.561 1.00 97.69 94 ASN A C 1
ATOM 665 O O . ASN A 1 94 ? -17.531 14.032 14.215 1.00 97.69 94 ASN A O 1
ATOM 669 N N . LEU A 1 95 ? -15.788 15.234 13.411 1.00 97.69 95 LEU A N 1
ATOM 670 C CA . LEU A 1 95 ? -14.706 14.467 14.005 1.00 97.69 95 LEU A CA 1
ATOM 671 C C . LEU A 1 95 ? -14.279 15.125 15.318 1.00 97.69 95 LEU A C 1
ATOM 673 O O . LEU A 1 95 ? -14.133 16.344 15.389 1.00 97.69 95 LEU A O 1
ATOM 677 N N . SER A 1 96 ? -14.092 14.318 16.358 1.00 97.38 96 SER A N 1
ATOM 678 C CA . SER A 1 96 ? -13.488 14.754 17.622 1.00 97.38 96 SER A CA 1
ATOM 679 C C . SER A 1 96 ? -11.994 14.457 17.672 1.00 97.38 96 SER A C 1
ATOM 681 O O . SER A 1 96 ? -11.252 15.201 18.304 1.00 97.38 96 SER A O 1
ATOM 683 N N . SER A 1 97 ? -11.549 13.386 17.013 1.00 97.31 97 SER A N 1
ATOM 684 C CA . SER A 1 97 ? -10.136 13.038 16.894 1.00 97.31 97 SER A CA 1
ATOM 685 C C . SER A 1 97 ? -9.882 12.205 15.639 1.00 97.31 97 SER A C 1
ATOM 687 O O . SER A 1 97 ? -10.785 11.563 15.092 1.00 97.31 97 SER A O 1
ATOM 689 N N . LEU A 1 98 ? -8.637 12.264 15.176 1.00 97.69 98 LEU A N 1
ATOM 690 C CA . LEU A 1 98 ? -8.117 11.474 14.074 1.00 97.69 98 LEU A CA 1
ATOM 691 C C . LEU A 1 98 ? -6.660 11.136 14.386 1.00 97.69 98 LEU A C 1
ATOM 693 O O . LEU A 1 98 ? -5.874 12.039 14.670 1.00 97.69 98 LEU A O 1
ATOM 697 N N . LEU A 1 99 ? -6.315 9.858 14.314 1.00 97.50 99 LEU A N 1
ATOM 698 C CA . LEU A 1 99 ? -4.951 9.362 14.462 1.00 97.50 99 LEU A CA 1
ATOM 699 C C . LEU A 1 99 ? -4.598 8.519 13.238 1.00 97.50 99 LEU A C 1
ATOM 701 O O . LEU A 1 99 ? -5.422 7.719 12.801 1.00 97.50 99 LEU A O 1
ATOM 705 N N . SER A 1 100 ? -3.388 8.691 12.709 1.00 97.62 100 SER A N 1
ATOM 706 C CA . SER A 1 100 ? -2.815 7.842 11.665 1.00 97.62 100 SER A CA 1
ATOM 707 C C . SER A 1 100 ? -1.696 6.975 12.234 1.00 97.62 100 SER A C 1
ATOM 709 O O . SER A 1 100 ? -0.892 7.439 13.043 1.00 97.62 100 SER A O 1
ATOM 711 N N . PHE A 1 101 ? -1.674 5.705 11.842 1.00 96.31 101 PHE A N 1
ATOM 712 C CA . PHE A 1 101 ? -0.727 4.723 12.356 1.00 96.31 101 PHE A CA 1
ATOM 713 C C . PHE A 1 101 ? -0.507 3.584 11.356 1.00 96.31 101 PHE A C 1
ATOM 715 O O . PHE A 1 101 ? -1.291 3.375 10.431 1.00 96.31 101 PHE A O 1
ATOM 722 N N . VAL A 1 102 ? 0.572 2.841 11.541 1.00 94.12 102 VAL A N 1
ATOM 723 C CA . VAL A 1 102 ? 0.746 1.483 11.010 1.00 94.12 102 VAL A CA 1
ATOM 724 C C . VAL A 1 102 ? 0.699 0.526 12.206 1.00 94.12 102 VAL A C 1
ATOM 726 O O . VAL A 1 102 ? 0.710 1.010 13.338 1.00 94.12 102 VAL A O 1
ATOM 729 N N . PRO A 1 103 ? 0.587 -0.804 12.028 1.00 86.56 103 PRO A N 1
ATOM 730 C CA . PRO A 1 103 ? 0.700 -1.712 13.167 1.00 86.56 103 PRO A CA 1
ATOM 731 C C . PRO A 1 103 ? 1.922 -1.355 14.026 1.00 86.56 103 PRO A C 1
ATOM 733 O O . PRO A 1 103 ? 3.003 -1.147 13.479 1.00 86.56 103 PRO A O 1
ATOM 736 N N . ASP A 1 104 ? 1.692 -1.233 15.332 1.00 80.69 104 ASP A N 1
ATOM 737 C CA . ASP A 1 104 ? 2.676 -0.957 16.389 1.00 80.69 104 ASP A CA 1
ATOM 738 C C . ASP A 1 104 ? 3.219 0.481 16.510 1.00 80.69 104 ASP A C 1
ATOM 740 O O . ASP A 1 104 ? 3.703 0.829 17.584 1.00 80.69 104 ASP A O 1
ATOM 744 N N . ASP A 1 105 ? 3.061 1.354 15.505 1.00 88.38 105 ASP A N 1
ATOM 745 C CA . ASP A 1 105 ? 3.658 2.700 15.522 1.00 88.38 105 ASP A CA 1
ATOM 746 C C . ASP A 1 105 ? 2.738 3.808 14.985 1.00 88.38 105 ASP A C 1
ATOM 748 O O . ASP A 1 105 ? 2.066 3.673 13.955 1.00 88.38 105 ASP A O 1
ATOM 752 N N . ALA A 1 106 ? 2.770 4.972 15.646 1.00 90.50 106 ALA A N 1
ATOM 753 C CA . ALA A 1 106 ? 2.200 6.199 15.091 1.00 90.50 106 ALA A CA 1
ATOM 754 C C . ALA A 1 106 ? 2.922 6.552 13.783 1.00 90.50 106 ALA A C 1
ATOM 756 O O . ALA A 1 106 ? 4.151 6.535 13.723 1.00 90.50 106 ALA A O 1
ATOM 757 N N . PHE A 1 107 ? 2.158 6.859 12.734 1.00 93.94 107 PHE A N 1
ATOM 758 C CA . PHE A 1 107 ? 2.702 6.920 11.381 1.00 93.94 107 PHE A CA 1
ATOM 759 C C . PHE A 1 107 ? 2.031 7.995 10.550 1.00 93.94 107 PHE A C 1
ATOM 761 O O . PHE A 1 107 ? 0.799 8.033 10.436 1.00 93.94 107 PHE A O 1
ATOM 768 N N . GLY A 1 108 ? 2.843 8.871 9.961 1.00 94.19 108 GLY A N 1
ATOM 769 C CA . GLY A 1 108 ? 2.349 10.113 9.400 1.00 94.19 108 GLY A CA 1
ATOM 770 C C . GLY A 1 108 ? 1.686 11.009 10.451 1.00 94.19 108 GLY A C 1
ATOM 771 O O . GLY A 1 108 ? 1.385 10.629 11.585 1.00 94.19 108 GLY A O 1
ATOM 772 N N . LYS A 1 109 ? 1.417 12.247 10.054 1.00 96.62 109 LYS A N 1
ATOM 773 C CA . LYS A 1 109 ? 0.753 13.243 10.887 1.00 96.62 109 LYS A CA 1
ATOM 774 C C . LYS A 1 109 ? -0.668 13.480 10.400 1.00 96.62 109 LYS A C 1
ATOM 776 O O . LYS A 1 109 ? -0.876 14.182 9.410 1.00 96.62 109 LYS A O 1
ATOM 781 N N . ALA A 1 110 ? -1.643 12.950 11.129 1.00 97.69 110 ALA A N 1
ATOM 782 C CA . ALA A 1 110 ? -3.048 13.301 10.964 1.00 97.69 110 ALA A CA 1
ATOM 783 C C . ALA A 1 110 ? -3.364 14.645 11.643 1.00 97.69 110 ALA A C 1
ATOM 785 O O . ALA A 1 110 ? -2.967 14.900 12.779 1.00 97.69 110 ALA A O 1
ATOM 786 N N . THR A 1 111 ? -4.073 15.539 10.957 1.00 98.12 111 THR A N 1
ATOM 787 C CA . THR A 1 111 ? -4.504 16.838 11.494 1.00 98.12 111 THR A CA 1
ATOM 788 C C . THR A 1 111 ? -5.925 17.146 11.037 1.00 98.12 111 THR A C 1
ATOM 790 O O . THR A 1 111 ? -6.239 17.076 9.851 1.00 98.12 111 THR A O 1
ATOM 793 N N . LEU A 1 112 ? -6.798 17.514 11.978 1.00 98.38 112 LEU A N 1
ATOM 794 C CA . LEU A 1 112 ? -8.121 18.044 11.653 1.00 98.38 112 LEU A CA 1
ATOM 795 C C . LEU A 1 112 ? -7.969 19.495 11.183 1.00 98.38 112 LEU A C 1
ATOM 797 O O . LEU A 1 112 ? -7.500 20.346 11.935 1.00 98.38 112 LEU A O 1
ATOM 801 N N . THR A 1 113 ? -8.376 19.785 9.950 1.00 97.88 113 THR A N 1
ATOM 802 C CA . THR A 1 113 ? -8.370 21.147 9.381 1.00 97.88 113 THR A CA 1
ATOM 803 C C . THR A 1 113 ? -9.704 21.866 9.567 1.00 97.88 113 THR A C 1
ATOM 805 O O . THR A 1 113 ? -9.826 23.059 9.309 1.00 97.88 113 THR A O 1
ATOM 808 N N . GLY A 1 114 ? -10.714 21.144 10.044 1.00 97.88 114 GLY A N 1
ATOM 809 C CA . GLY A 1 114 ? -12.030 21.656 10.388 1.00 97.88 114 GLY A CA 1
ATOM 810 C C . GLY A 1 114 ? -12.874 20.560 11.037 1.00 97.88 114 GLY A C 1
ATOM 811 O O . GLY A 1 114 ? -12.403 19.435 11.206 1.00 97.88 114 GLY A O 1
ATOM 812 N N . PRO A 1 115 ? -14.152 20.832 11.363 1.00 97.50 115 PRO A N 1
ATOM 813 C CA . PRO A 1 115 ? -15.006 19.845 12.023 1.00 97.50 115 PRO A CA 1
ATOM 814 C C . PRO A 1 115 ? -15.187 18.550 11.225 1.00 97.50 115 PRO A C 1
ATOM 816 O O . PRO A 1 115 ? -15.493 17.520 11.808 1.00 97.50 115 PRO A O 1
ATOM 819 N N . ARG A 1 116 ? -15.046 18.594 9.895 1.00 97.81 116 ARG A N 1
ATOM 820 C CA . ARG A 1 116 ? -15.291 17.465 8.980 1.00 97.81 116 ARG A CA 1
ATOM 821 C C . ARG A 1 116 ? -14.194 17.270 7.944 1.00 97.81 116 ARG A C 1
ATOM 823 O O . ARG A 1 116 ? -14.373 16.491 7.016 1.00 97.81 116 ARG A O 1
ATOM 830 N N . THR A 1 117 ? -13.105 18.012 8.046 1.00 98.44 117 THR A N 1
ATOM 831 C CA . THR A 1 117 ? -12.026 18.008 7.061 1.00 98.44 117 THR A CA 1
ATOM 832 C C . THR A 1 117 ? -10.729 17.701 7.774 1.00 98.44 117 THR A C 1
ATOM 834 O O . THR A 1 117 ? -10.524 18.114 8.918 1.00 98.44 117 THR A O 1
ATOM 837 N N . PHE A 1 118 ? -9.871 16.939 7.116 1.00 98.44 118 PHE A N 1
ATOM 838 C CA . PHE A 1 118 ? -8.620 16.497 7.697 1.00 98.44 118 PHE A CA 1
ATOM 839 C C . PHE A 1 118 ? -7.551 16.323 6.629 1.00 98.44 118 PHE A C 1
ATOM 841 O O . PHE A 1 118 ? -7.842 16.189 5.439 1.00 98.44 118 PHE A O 1
ATOM 848 N N . GLU A 1 119 ? -6.311 16.308 7.087 1.00 98.00 119 GLU A N 1
ATOM 849 C CA . GLU A 1 119 ? -5.134 16.026 6.284 1.00 98.00 119 GLU A CA 1
ATOM 850 C C . GLU A 1 119 ? -4.285 14.974 6.989 1.00 98.00 119 GLU A C 1
ATOM 852 O O . GLU A 1 119 ? -4.231 14.929 8.220 1.00 98.00 119 GLU A O 1
ATOM 857 N N . ILE A 1 120 ? -3.635 14.120 6.208 1.00 97.44 120 ILE A N 1
ATOM 858 C CA . ILE A 1 120 ? -2.655 13.154 6.691 1.00 97.44 120 ILE A CA 1
ATOM 859 C C . ILE A 1 120 ? -1.382 13.378 5.894 1.00 97.44 120 ILE A C 1
ATOM 861 O O . ILE A 1 120 ? -1.375 13.213 4.674 1.00 97.44 120 ILE A O 1
ATOM 865 N N . ARG A 1 121 ? -0.316 13.777 6.580 1.00 96.75 121 ARG A N 1
ATOM 866 C CA . ARG A 1 121 ? 0.981 14.047 5.966 1.00 96.75 121 ARG A CA 1
ATOM 867 C C . ARG A 1 121 ? 1.949 12.911 6.259 1.00 96.75 121 ARG A C 1
ATOM 869 O O . ARG A 1 121 ? 2.210 12.634 7.422 1.00 96.75 121 ARG A O 1
ATOM 876 N N . LEU A 1 122 ? 2.495 12.307 5.213 1.00 95.06 122 LEU A N 1
ATOM 877 C CA . LEU A 1 122 ? 3.635 11.397 5.287 1.00 95.06 122 LEU A CA 1
ATOM 878 C C . LEU A 1 122 ? 4.906 12.226 5.096 1.00 95.06 122 LEU A C 1
ATOM 880 O O . LEU A 1 122 ? 5.010 12.927 4.088 1.00 95.06 122 LEU A O 1
ATOM 884 N N . GLN A 1 123 ? 5.835 12.187 6.045 1.00 90.75 123 GLN A N 1
ATOM 885 C CA . GLN A 1 123 ? 7.069 12.967 6.024 1.00 90.75 123 GLN A CA 1
ATOM 886 C C . GLN A 1 123 ? 8.292 12.045 6.050 1.00 90.75 123 GLN A C 1
ATOM 888 O O . GLN A 1 123 ? 8.447 11.189 6.917 1.00 90.75 123 GLN A O 1
ATOM 893 N N . GLY A 1 124 ? 9.202 12.266 5.103 1.00 85.69 124 GLY A N 1
ATOM 894 C CA . GLY A 1 124 ? 10.463 11.538 5.025 1.00 85.69 124 GLY A CA 1
ATOM 895 C C . GLY A 1 124 ? 10.383 10.221 4.247 1.00 85.69 124 GLY A C 1
ATOM 896 O O . GLY A 1 124 ? 9.334 9.598 4.069 1.00 85.69 124 GLY A O 1
ATOM 897 N N . GLY A 1 125 ? 11.547 9.787 3.755 1.00 87.94 125 GLY A N 1
ATOM 898 C CA . GLY A 1 125 ? 11.646 8.648 2.839 1.00 87.94 125 GLY A CA 1
ATOM 899 C C . GLY A 1 125 ? 11.182 7.317 3.436 1.00 87.94 125 GLY A C 1
ATOM 900 O O . GLY A 1 125 ? 10.532 6.534 2.750 1.00 87.94 125 GLY A O 1
ATOM 901 N N . HIS A 1 126 ? 11.463 7.052 4.714 1.00 91.25 126 HIS A N 1
ATOM 902 C CA . HIS A 1 126 ? 11.100 5.778 5.344 1.00 91.25 126 HIS A CA 1
ATOM 903 C C . HIS A 1 126 ? 9.579 5.594 5.473 1.00 91.25 126 HIS A C 1
ATOM 905 O O . HIS A 1 126 ? 9.085 4.485 5.246 1.00 91.25 126 HIS A O 1
ATOM 911 N N . GLU A 1 127 ? 8.833 6.670 5.761 1.00 92.75 127 GLU A N 1
ATOM 912 C CA . GLU A 1 127 ? 7.374 6.614 5.835 1.00 92.75 127 GLU A CA 1
ATOM 913 C C . GLU A 1 127 ? 6.774 6.269 4.473 1.00 92.75 127 GLU A C 1
ATOM 915 O O . GLU A 1 127 ? 6.014 5.310 4.318 1.00 92.75 127 GLU A O 1
ATOM 920 N N . ILE A 1 128 ? 7.204 7.006 3.450 1.00 93.12 128 ILE A N 1
ATOM 921 C CA . ILE A 1 128 ? 6.727 6.838 2.079 1.00 93.12 128 ILE A CA 1
ATOM 922 C C . ILE A 1 128 ? 7.098 5.447 1.542 1.00 93.12 128 ILE A C 1
ATOM 924 O O . ILE A 1 128 ? 6.250 4.785 0.946 1.00 93.12 128 ILE A O 1
ATOM 928 N N . ASN A 1 129 ? 8.320 4.963 1.793 1.00 95.25 129 ASN A N 1
ATOM 929 C CA . ASN A 1 129 ? 8.769 3.623 1.391 1.00 95.25 129 ASN A CA 1
ATOM 930 C C . ASN A 1 129 ? 7.916 2.523 2.038 1.00 95.25 129 ASN A C 1
ATOM 932 O O . ASN A 1 129 ? 7.524 1.552 1.393 1.00 95.25 129 ASN A O 1
ATOM 936 N N . THR A 1 130 ? 7.588 2.685 3.319 1.00 95.50 130 THR A N 1
ATOM 937 C CA . THR A 1 130 ? 6.761 1.725 4.055 1.00 95.50 130 THR A CA 1
ATOM 938 C C . THR A 1 130 ? 5.363 1.637 3.459 1.00 95.50 130 THR A C 1
ATOM 940 O O . THR A 1 130 ? 4.889 0.533 3.177 1.00 95.50 130 THR A O 1
ATOM 943 N N . ILE A 1 131 ? 4.734 2.778 3.186 1.00 95.12 131 ILE A N 1
ATOM 944 C CA . ILE A 1 131 ? 3.413 2.832 2.561 1.00 95.12 131 ILE A CA 1
ATOM 945 C C . ILE A 1 131 ? 3.448 2.278 1.134 1.00 95.12 131 ILE A C 1
ATOM 947 O O . ILE A 1 131 ? 2.665 1.388 0.803 1.00 95.12 131 ILE A O 1
ATOM 951 N N . LEU A 1 132 ? 4.401 2.718 0.306 1.00 94.88 132 LEU A N 1
ATOM 952 C CA . LEU A 1 132 ? 4.545 2.233 -1.068 1.00 94.88 132 LEU A CA 1
ATOM 953 C C . LEU A 1 132 ? 4.829 0.733 -1.138 1.00 94.88 132 LEU A C 1
ATOM 955 O O . LEU A 1 132 ? 4.400 0.094 -2.095 1.00 94.88 132 LEU A O 1
ATOM 959 N N . SER A 1 133 ? 5.477 0.144 -0.125 1.00 96.19 133 SER A N 1
ATOM 960 C CA . SER A 1 133 ? 5.669 -1.311 -0.041 1.00 96.19 133 SER A CA 1
ATOM 961 C C . SER A 1 133 ? 4.350 -2.100 0.017 1.00 96.19 133 SER A C 1
ATOM 963 O O . SER A 1 133 ? 4.368 -3.324 -0.117 1.00 96.19 133 SER A O 1
ATOM 965 N N . GLY A 1 134 ? 3.217 -1.418 0.221 1.00 93.75 134 GLY A N 1
ATOM 966 C CA . GLY A 1 134 ? 1.874 -1.981 0.318 1.00 93.75 134 GLY A CA 1
ATOM 967 C C . GLY A 1 134 ? 1.369 -2.124 1.754 1.00 93.75 134 GLY A C 1
ATOM 968 O O . GLY A 1 134 ? 0.420 -2.871 1.976 1.00 93.75 134 GLY A O 1
ATOM 969 N N . MET A 1 135 ? 2.015 -1.479 2.734 1.00 94.81 135 MET A N 1
ATOM 970 C CA . MET A 1 135 ? 1.500 -1.430 4.105 1.00 94.81 135 MET A CA 1
ATOM 971 C C . MET A 1 135 ? 0.325 -0.446 4.167 1.00 94.81 135 MET A C 1
ATOM 973 O O . MET A 1 135 ? 0.490 0.694 3.725 1.00 94.81 135 MET A O 1
ATOM 977 N N . PRO A 1 136 ? -0.846 -0.847 4.695 1.00 94.88 136 PRO A N 1
ATOM 978 C CA . PRO A 1 136 ? -1.958 0.077 4.834 1.00 94.88 136 PRO A CA 1
ATOM 979 C C . PRO A 1 136 ? -1.642 1.144 5.880 1.00 94.88 136 PRO A C 1
ATOM 981 O O . PRO A 1 136 ? -1.194 0.829 6.983 1.00 94.88 136 PRO A O 1
ATOM 984 N N . LEU A 1 137 ? -1.952 2.396 5.555 1.00 96.12 137 LEU A N 1
ATOM 985 C CA . LEU A 1 137 ? -2.022 3.462 6.545 1.00 96.12 137 LEU A CA 1
ATOM 986 C C . LEU A 1 137 ? -3.355 3.334 7.281 1.00 96.12 137 LEU A C 1
ATOM 988 O O . LEU A 1 137 ? -4.419 3.475 6.672 1.00 96.12 137 LEU A O 1
ATOM 992 N N . ARG A 1 138 ? -3.311 3.032 8.574 1.00 96.94 138 ARG A N 1
ATOM 993 C CA . ARG A 1 138 ? -4.503 2.883 9.407 1.00 96.94 138 ARG A CA 1
ATOM 994 C C . ARG A 1 138 ? -4.919 4.223 9.983 1.00 96.94 138 ARG A C 1
ATOM 996 O O . ARG A 1 138 ? -4.076 5.059 10.300 1.00 96.94 138 ARG A O 1
ATOM 1003 N N . LEU A 1 139 ? -6.227 4.412 10.126 1.00 97.81 139 LEU A N 1
ATOM 1004 C CA . LEU A 1 139 ? -6.806 5.573 10.788 1.00 97.81 139 LEU A CA 1
ATOM 1005 C C . LEU A 1 139 ? -7.706 5.134 11.931 1.00 97.81 139 LEU A C 1
ATOM 1007 O O . LEU A 1 139 ? -8.627 4.354 11.708 1.00 97.81 139 LEU A O 1
ATOM 1011 N N . ALA A 1 140 ? -7.503 5.715 13.108 1.00 97.12 140 ALA A N 1
ATOM 1012 C CA . ALA A 1 140 ? -8.472 5.683 14.193 1.00 97.12 140 ALA A CA 1
ATOM 1013 C C . ALA A 1 140 ? -9.264 6.993 14.145 1.00 97.12 140 ALA A C 1
ATOM 1015 O O . ALA A 1 140 ? -8.712 8.086 14.305 1.00 97.12 140 ALA A O 1
ATOM 1016 N N . VAL A 1 141 ? -10.562 6.884 13.869 1.00 97.62 141 VAL A N 1
ATOM 1017 C CA . VAL A 1 141 ? -11.456 8.017 13.628 1.00 97.62 141 VAL A CA 1
ATOM 1018 C C . VAL A 1 141 ? -12.506 8.057 14.726 1.00 97.62 141 VAL A C 1
ATOM 1020 O O . VAL A 1 141 ? -13.267 7.103 14.896 1.00 97.62 141 VAL A O 1
ATOM 1023 N N . GLN A 1 142 ? -12.604 9.177 15.442 1.00 97.56 142 GLN A N 1
ATOM 1024 C CA . GLN A 1 142 ? -13.671 9.375 16.419 1.00 97.56 142 GLN A CA 1
ATOM 1025 C C . GLN A 1 142 ? -14.612 10.496 15.998 1.00 97.56 142 GLN A C 1
ATOM 1027 O O . GLN A 1 142 ? -14.186 11.577 15.589 1.00 97.56 142 GLN A O 1
ATOM 1032 N N . THR A 1 143 ? -15.912 10.246 16.123 1.00 96.81 143 THR A N 1
ATOM 1033 C CA . THR A 1 143 ? -16.960 11.211 15.773 1.00 96.81 143 THR A CA 1
ATOM 1034 C C . THR A 1 143 ? -17.596 11.818 17.017 1.00 96.81 143 THR A C 1
ATOM 1036 O O . THR A 1 143 ? -17.872 11.113 17.988 1.00 96.81 143 THR A O 1
ATOM 1039 N N . THR A 1 144 ? -17.970 13.096 16.956 1.00 92.94 144 THR A N 1
ATOM 1040 C CA . THR A 1 144 ? -18.654 13.792 18.063 1.00 92.94 144 THR A CA 1
ATOM 1041 C C . THR A 1 144 ? -20.101 13.316 18.274 1.00 92.94 144 THR A C 1
ATOM 1043 O O . THR A 1 144 ? -20.690 13.548 19.327 1.00 92.94 144 THR A O 1
ATOM 1046 N N . SER A 1 145 ? -20.711 12.672 17.272 1.00 83.00 145 SER A N 1
ATOM 1047 C CA . SER A 1 145 ? -22.132 12.296 17.274 1.00 83.00 145 SER A CA 1
ATOM 1048 C C . SER A 1 145 ? -22.383 11.016 16.478 1.00 83.00 145 SER A C 1
ATOM 1050 O O . SER A 1 145 ? -21.676 10.758 15.507 1.00 83.00 145 SER A O 1
ATOM 1052 N N . GLY A 1 146 ? -23.420 10.263 16.851 1.00 75.94 146 GLY A N 1
ATOM 1053 C CA . GLY A 1 146 ? -23.753 8.955 16.275 1.00 75.94 146 GLY A CA 1
ATOM 1054 C C . GLY A 1 146 ? -23.796 7.857 17.340 1.00 75.94 146 GLY A C 1
ATOM 1055 O O . GLY A 1 146 ? -23.279 8.043 18.441 1.00 75.94 146 GLY A O 1
ATOM 1056 N N . ALA A 1 147 ? -24.447 6.733 17.021 1.00 76.75 147 ALA A N 1
ATOM 1057 C CA . ALA A 1 147 ? -24.521 5.575 17.918 1.00 76.75 147 ALA A CA 1
ATOM 1058 C C . ALA A 1 147 ? -23.148 4.894 18.073 1.00 76.75 147 ALA A C 1
ATOM 1060 O O . ALA A 1 147 ? -22.724 4.617 19.190 1.00 76.75 147 ALA A O 1
ATOM 1061 N N . ALA A 1 148 ? -22.428 4.706 16.962 1.00 80.19 148 ALA A N 1
ATOM 1062 C CA . ALA A 1 148 ? -21.014 4.341 16.962 1.00 80.19 148 ALA A CA 1
ATOM 1063 C C . ALA A 1 148 ? -20.156 5.612 16.923 1.00 80.19 148 ALA A C 1
ATOM 1065 O O . ALA A 1 148 ? -20.372 6.479 16.069 1.00 80.19 148 ALA A O 1
ATOM 1066 N N . LYS A 1 149 ? -19.200 5.713 17.854 1.00 91.31 149 LYS A N 1
ATOM 1067 C CA . LYS A 1 149 ? -18.313 6.878 18.001 1.00 91.31 149 LYS A CA 1
ATOM 1068 C C . LYS A 1 149 ? -16.875 6.625 17.571 1.00 91.31 149 LYS A C 1
ATOM 1070 O O . LYS A 1 149 ? -16.146 7.598 17.424 1.00 91.31 149 LYS A O 1
ATOM 1075 N N . VAL A 1 150 ? -16.489 5.368 17.381 1.00 95.12 150 VAL A N 1
ATOM 1076 C CA . VAL A 1 150 ? -15.135 4.950 17.009 1.00 95.12 150 VAL A CA 1
ATOM 1077 C C . VAL A 1 150 ? -15.229 4.142 15.724 1.00 95.12 150 VAL A C 1
ATOM 1079 O O . VAL A 1 150 ? -16.122 3.307 15.577 1.00 95.12 150 VAL A O 1
ATOM 1082 N N . TYR A 1 151 ? -14.342 4.450 14.790 1.00 95.94 151 TYR A N 1
ATOM 1083 C CA . TYR A 1 151 ? -14.220 3.782 13.507 1.00 95.94 151 TYR A CA 1
ATOM 1084 C C . TYR A 1 151 ? -12.744 3.564 13.214 1.00 95.94 151 TYR A C 1
ATOM 1086 O O . TYR A 1 151 ? -11.909 4.396 13.576 1.00 95.94 151 TYR A O 1
ATOM 1094 N N . GLU A 1 152 ? -12.448 2.495 12.490 1.00 96.50 152 GLU A N 1
ATOM 1095 C CA . GLU A 1 152 ? -11.112 2.237 11.971 1.00 96.50 152 GLU A CA 1
ATOM 1096 C C . GLU A 1 152 ? -11.137 2.151 10.454 1.00 96.50 152 GLU A C 1
ATOM 1098 O O . GLU A 1 152 ? -12.041 1.547 9.868 1.00 96.50 152 GLU A O 1
ATOM 1103 N N . ALA A 1 153 ? -10.145 2.768 9.815 1.00 96.00 153 ALA A N 1
ATOM 1104 C CA . ALA A 1 153 ? -9.967 2.720 8.373 1.00 96.00 153 ALA A CA 1
ATOM 1105 C C . ALA A 1 153 ? -8.595 2.162 7.995 1.00 96.00 153 ALA A C 1
ATOM 1107 O O . ALA A 1 153 ? -7.622 2.377 8.711 1.00 96.00 153 ALA A O 1
ATOM 1108 N N . ALA A 1 154 ? -8.512 1.512 6.836 1.00 95.44 154 ALA A N 1
ATOM 1109 C CA . ALA A 1 154 ? -7.259 1.132 6.190 1.00 95.44 154 ALA A CA 1
ATOM 1110 C C . ALA A 1 154 ? -7.164 1.828 4.837 1.00 95.44 154 ALA A C 1
ATOM 1112 O O . ALA A 1 154 ? -8.060 1.666 4.008 1.00 95.44 154 ALA A O 1
ATOM 1113 N N . LEU A 1 155 ? -6.091 2.578 4.603 1.00 95.12 155 LEU A N 1
ATOM 1114 C CA . LEU A 1 155 ? -5.814 3.227 3.328 1.00 95.12 155 LEU A CA 1
ATOM 1115 C C . LEU A 1 155 ? -4.671 2.494 2.626 1.00 95.12 155 LEU A C 1
ATOM 1117 O O . LEU A 1 155 ? -3.545 2.466 3.122 1.00 95.12 155 LEU A O 1
ATOM 1121 N N . TYR A 1 156 ? -4.942 1.937 1.451 1.00 93.50 156 TYR A N 1
ATOM 1122 C CA . TYR A 1 156 ? -3.926 1.314 0.611 1.00 93.50 156 TYR A CA 1
ATOM 1123 C C . TYR A 1 156 ? -3.500 2.314 -0.453 1.00 93.50 156 TYR A C 1
ATOM 1125 O O . TYR A 1 156 ? -4.251 2.602 -1.384 1.00 93.50 156 TYR A O 1
ATOM 1133 N N . LEU A 1 157 ? -2.303 2.864 -0.301 1.00 93.44 157 LEU A N 1
ATOM 1134 C CA . LEU A 1 157 ? -1.724 3.826 -1.231 1.00 93.44 157 LEU A CA 1
ATOM 1135 C C . LEU A 1 157 ? -0.740 3.110 -2.160 1.00 93.44 157 LEU A C 1
ATOM 1137 O O . LEU A 1 157 ? -0.119 2.117 -1.784 1.00 93.44 157 LEU A O 1
ATOM 1141 N N . GLY A 1 158 ? -0.568 3.619 -3.374 1.00 92.69 158 GLY A N 1
ATOM 1142 C CA . GLY A 1 158 ? 0.473 3.127 -4.264 1.00 92.69 158 GLY A CA 1
ATOM 1143 C C . GLY A 1 158 ? 0.913 4.165 -5.278 1.00 92.69 158 GLY A C 1
ATOM 1144 O O . GLY A 1 158 ? 0.243 5.175 -5.493 1.00 92.69 158 GLY A O 1
ATOM 1145 N N . GLY A 1 159 ? 2.065 3.898 -5.885 1.00 93.38 159 GLY A N 1
ATOM 1146 C CA . GLY A 1 159 ? 2.643 4.771 -6.892 1.00 93.38 159 GLY A CA 1
ATOM 1147 C C . GLY A 1 159 ? 1.878 4.706 -8.204 1.00 93.38 159 GLY A C 1
ATOM 1148 O O . GLY A 1 159 ? 1.384 3.634 -8.588 1.00 93.38 159 GLY A O 1
ATOM 1149 N N . HIS A 1 160 ? 1.819 5.841 -8.889 1.00 93.81 160 HIS A N 1
ATOM 1150 C CA . HIS A 1 160 ? 1.296 5.929 -10.237 1.00 93.81 160 HIS A CA 1
ATOM 1151 C C . HIS A 1 160 ? 2.128 6.910 -11.078 1.00 93.81 160 HIS A C 1
ATOM 1153 O O . HIS A 1 160 ? 2.426 8.014 -10.635 1.00 93.81 160 HIS A O 1
ATOM 1159 N N . PHE A 1 161 ? 2.549 6.502 -12.271 1.00 93.56 161 PHE A N 1
ATOM 1160 C CA . PHE A 1 161 ? 3.132 7.381 -13.277 1.00 93.56 161 PHE A CA 1
ATOM 1161 C C . PHE A 1 161 ? 2.026 8.037 -14.093 1.00 93.56 161 PHE A C 1
ATOM 1163 O O . PHE A 1 161 ? 1.089 7.362 -14.509 1.00 93.56 161 PHE A O 1
ATOM 1170 N N . GLU A 1 162 ? 2.170 9.323 -14.403 1.00 88.81 162 GLU A N 1
ATOM 1171 C CA . GLU A 1 162 ? 1.359 9.927 -15.458 1.00 88.81 162 GLU A CA 1
ATOM 1172 C C . GLU A 1 162 ? 1.586 9.155 -16.765 1.00 88.81 162 GLU A C 1
ATOM 1174 O O . GLU A 1 162 ? 2.722 9.003 -17.227 1.00 88.81 162 GLU A O 1
ATOM 1179 N N . SER A 1 163 ? 0.505 8.621 -17.338 1.00 77.56 163 SER A N 1
ATOM 1180 C CA . SER A 1 163 ? 0.583 7.797 -18.541 1.00 77.56 163 SER A CA 1
ATOM 1181 C C . SER A 1 163 ? 1.215 8.586 -19.685 1.00 77.56 163 SER A C 1
ATOM 1183 O O . SER A 1 163 ? 0.727 9.658 -20.053 1.00 77.56 163 SER A O 1
ATOM 1185 N N . SER A 1 164 ? 2.267 8.042 -20.294 1.00 80.75 164 SER A N 1
ATOM 1186 C CA . SER A 1 164 ? 2.863 8.642 -21.485 1.00 80.75 164 SER A CA 1
ATOM 1187 C C . SER A 1 164 ? 2.139 8.166 -22.750 1.00 80.75 164 SER A C 1
ATOM 1189 O O . SER A 1 164 ? 1.856 6.969 -22.889 1.00 80.75 164 SER A O 1
ATOM 1191 N N . PRO A 1 165 ? 1.860 9.059 -23.716 1.00 77.81 165 PRO A N 1
ATOM 1192 C CA . PRO A 1 165 ? 1.281 8.645 -24.985 1.00 77.81 165 PRO A CA 1
ATOM 1193 C C . PRO A 1 165 ? 2.260 7.775 -25.790 1.00 77.81 165 PRO A C 1
ATOM 1195 O O . PRO A 1 165 ? 3.477 7.779 -25.586 1.00 77.81 165 PRO A O 1
ATOM 1198 N N . THR A 1 166 ? 1.721 7.036 -26.763 1.00 78.12 166 THR A N 1
ATOM 1199 C CA . THR A 1 166 ? 2.509 6.314 -27.776 1.00 78.12 166 THR A CA 1
ATOM 1200 C C . THR A 1 166 ? 3.514 7.251 -28.459 1.00 78.12 166 THR A C 1
ATOM 1202 O O . THR A 1 166 ? 3.196 8.426 -28.649 1.00 78.12 166 THR A O 1
ATOM 1205 N N . PRO A 1 167 ? 4.689 6.769 -28.908 1.00 89.31 167 PRO A N 1
ATOM 1206 C CA . PRO A 1 167 ? 5.020 5.369 -29.220 1.00 89.31 167 PRO A CA 1
ATOM 1207 C C . PRO A 1 167 ? 5.685 4.543 -28.105 1.00 89.31 167 PRO A C 1
ATOM 1209 O O . PRO A 1 167 ? 5.929 3.354 -28.322 1.00 89.31 167 PRO A O 1
ATOM 1212 N N . LEU A 1 168 ? 5.976 5.130 -26.943 1.00 93.25 168 LEU A N 1
ATOM 1213 C CA . LEU A 1 168 ? 6.516 4.430 -25.775 1.00 93.25 168 LEU A CA 1
ATOM 1214 C C . LEU A 1 168 ? 5.562 4.659 -24.599 1.00 93.25 168 LEU A C 1
ATOM 1216 O O . LEU A 1 168 ? 5.564 5.733 -24.002 1.00 93.25 168 LEU A O 1
ATOM 1220 N N . ARG A 1 169 ? 4.717 3.667 -24.315 1.00 94.81 169 ARG A N 1
ATOM 1221 C CA . ARG A 1 169 ? 3.696 3.752 -23.272 1.00 94.81 169 ARG A CA 1
ATOM 1222 C C . ARG A 1 169 ? 4.264 3.228 -21.960 1.00 94.81 169 ARG A C 1
ATOM 1224 O O . ARG A 1 169 ? 4.647 2.060 -21.888 1.00 94.81 169 ARG A O 1
ATOM 1231 N N . VAL A 1 170 ? 4.315 4.081 -20.947 1.00 94.88 170 VAL A N 1
ATOM 1232 C CA . VAL A 1 170 ? 4.578 3.691 -19.558 1.00 94.88 170 VAL A CA 1
ATOM 1233 C C . VAL A 1 170 ? 3.229 3.412 -18.904 1.00 94.88 170 VAL A C 1
ATOM 1235 O O . VAL A 1 170 ? 2.347 4.269 -18.930 1.00 94.88 170 VAL A O 1
ATOM 1238 N N . ASP A 1 171 ? 3.046 2.205 -18.375 1.00 93.25 171 ASP A N 1
ATOM 1239 C CA . ASP A 1 171 ? 1.836 1.856 -17.639 1.00 93.25 171 ASP A CA 1
ATOM 1240 C C . ASP A 1 171 ? 1.781 2.685 -16.344 1.00 93.25 171 ASP A C 1
ATOM 1242 O O . ASP A 1 171 ? 2.780 2.832 -15.634 1.00 93.25 171 ASP A O 1
ATOM 1246 N N . GLY A 1 172 ? 0.603 3.232 -16.034 1.00 90.81 172 GLY A N 1
ATOM 1247 C CA . GLY A 1 172 ? 0.451 4.152 -14.910 1.00 90.81 172 GLY A CA 1
ATOM 1248 C C . GLY A 1 172 ? 0.724 3.489 -13.563 1.00 90.81 172 GLY A C 1
ATOM 1249 O O . GLY A 1 172 ? 1.349 4.080 -12.700 1.00 90.81 172 GLY A O 1
ATOM 1250 N N . SER A 1 173 ? 0.344 2.230 -13.353 1.00 92.44 173 SER A N 1
ATOM 1251 C CA . SER A 1 173 ? 0.538 1.566 -12.057 1.00 92.44 173 SER A CA 1
ATOM 1252 C C . SER A 1 173 ? 2.008 1.246 -11.745 1.00 92.44 173 SER A C 1
ATOM 1254 O O . SER A 1 173 ? 2.702 0.633 -12.558 1.00 92.44 173 SER A O 1
ATOM 1256 N N . ILE A 1 174 ? 2.442 1.552 -10.517 1.00 95.44 174 ILE A N 1
ATOM 1257 C CA . ILE A 1 174 ? 3.724 1.105 -9.951 1.00 95.44 174 ILE A CA 1
ATOM 1258 C C . ILE A 1 174 ? 3.454 0.125 -8.806 1.00 95.44 174 ILE A C 1
ATOM 1260 O O . ILE A 1 174 ? 2.986 0.518 -7.739 1.00 95.44 174 ILE A O 1
ATOM 1264 N N . ASP A 1 175 ? 3.723 -1.157 -9.006 1.00 95.88 175 ASP A N 1
ATOM 1265 C CA . ASP A 1 175 ? 3.440 -2.211 -8.034 1.00 95.88 175 ASP A CA 1
ATOM 1266 C C . ASP A 1 175 ? 4.681 -2.537 -7.191 1.00 95.88 175 ASP A C 1
ATOM 1268 O O . ASP A 1 175 ? 5.759 -2.800 -7.721 1.00 95.88 175 ASP A O 1
ATOM 1272 N N . ALA A 1 176 ? 4.544 -2.557 -5.863 1.00 97.19 176 ALA A N 1
ATOM 1273 C CA . ALA A 1 176 ? 5.590 -3.088 -4.995 1.00 97.19 176 ALA A CA 1
ATOM 1274 C C . ALA A 1 176 ? 5.653 -4.611 -5.132 1.00 97.19 176 ALA A C 1
ATOM 1276 O O . ALA A 1 176 ? 4.668 -5.306 -4.870 1.00 97.19 176 ALA A O 1
ATOM 1277 N N . VAL A 1 177 ? 6.815 -5.136 -5.504 1.00 97.19 177 VAL A N 1
ATOM 1278 C CA . VAL A 1 177 ? 7.040 -6.557 -5.780 1.00 97.19 177 VAL A CA 1
ATOM 1279 C C . VAL A 1 177 ? 8.229 -7.097 -4.998 1.00 97.19 177 VAL A C 1
ATOM 1281 O O . VAL A 1 177 ? 9.133 -6.364 -4.596 1.00 97.19 177 VAL A O 1
ATOM 1284 N N . TRP A 1 178 ? 8.224 -8.412 -4.790 1.00 96.25 178 TRP A N 1
ATOM 1285 C CA . TRP A 1 178 ? 9.373 -9.133 -4.260 1.00 96.25 178 TRP A CA 1
ATOM 1286 C C . TRP A 1 178 ? 10.312 -9.525 -5.4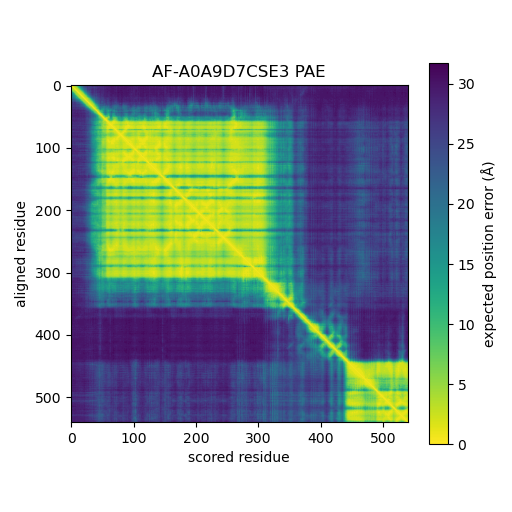05 1.00 96.25 178 TRP A C 1
ATOM 1288 O O . TRP A 1 178 ? 10.078 -10.507 -6.109 1.00 96.25 178 TRP A O 1
ATOM 1298 N N . SER A 1 179 ? 11.392 -8.770 -5.572 1.00 91.88 179 SER A N 1
ATOM 1299 C CA . SER A 1 179 ? 12.558 -9.159 -6.364 1.00 91.88 179 SER A CA 1
ATOM 1300 C C . SER A 1 179 ? 13.492 -10.027 -5.518 1.00 91.88 179 SER A C 1
ATOM 1302 O O . SER A 1 179 ? 13.554 -9.881 -4.302 1.00 91.88 179 SER A O 1
ATOM 1304 N N . GLY A 1 180 ? 14.250 -10.940 -6.114 1.00 81.56 180 GLY A N 1
ATOM 1305 C CA . GLY A 1 180 ? 15.134 -11.806 -5.321 1.00 81.56 180 GLY A CA 1
ATOM 1306 C C . GLY A 1 180 ? 16.548 -11.287 -5.182 1.00 81.56 180 GLY A C 1
ATOM 1307 O O . GLY A 1 180 ? 17.488 -12.077 -5.149 1.00 81.56 180 GLY A O 1
ATOM 1308 N N . VAL A 1 181 ? 16.703 -9.966 -5.112 1.00 81.38 181 VAL A N 1
ATOM 1309 C CA . VAL A 1 181 ? 17.954 -9.349 -4.681 1.00 81.38 181 VAL A CA 1
ATOM 1310 C C . VAL A 1 181 ? 18.103 -9.615 -3.181 1.00 81.38 181 VAL A C 1
ATOM 1312 O O . VAL A 1 181 ? 17.254 -9.224 -2.386 1.00 81.38 181 VAL A O 1
ATOM 1315 N N . ALA A 1 182 ? 19.163 -10.327 -2.794 1.00 76.25 182 ALA A N 1
ATOM 1316 C CA . ALA A 1 182 ? 19.282 -10.912 -1.455 1.00 76.25 182 ALA A CA 1
ATOM 1317 C C . ALA A 1 182 ? 19.306 -9.885 -0.308 1.00 76.25 182 ALA A C 1
ATOM 1319 O O . ALA A 1 182 ? 18.808 -10.178 0.775 1.00 76.25 182 ALA A O 1
ATOM 1320 N N . SER A 1 183 ? 19.878 -8.699 -0.534 1.00 86.38 183 SER A N 1
ATOM 1321 C CA . SER A 1 183 ? 20.009 -7.653 0.490 1.00 86.38 183 SER A CA 1
ATOM 1322 C C . SER A 1 183 ? 18.756 -6.793 0.653 1.00 86.38 183 SER A C 1
ATOM 1324 O O . SER A 1 183 ? 18.518 -6.263 1.731 1.00 86.38 183 SER A O 1
ATOM 1326 N N . ASP A 1 184 ? 17.977 -6.637 -0.416 1.00 89.25 184 ASP A N 1
ATOM 1327 C CA . ASP A 1 184 ? 16.767 -5.823 -0.438 1.00 89.25 184 ASP A CA 1
ATOM 1328 C C . ASP A 1 184 ? 15.806 -6.372 -1.500 1.00 89.25 184 ASP A C 1
ATOM 1330 O O . ASP A 1 184 ? 15.951 -6.065 -2.690 1.00 89.25 184 ASP A O 1
ATOM 1334 N N . PRO A 1 185 ? 14.841 -7.213 -1.093 1.00 93.94 185 PRO A N 1
ATOM 1335 C CA . PRO A 1 185 ? 13.920 -7.814 -2.035 1.00 93.94 185 PRO A CA 1
ATOM 1336 C C . PRO A 1 185 ? 12.854 -6.839 -2.548 1.00 93.94 185 PRO A C 1
ATOM 1338 O O . PRO A 1 185 ? 12.173 -7.164 -3.517 1.00 93.94 185 PRO A O 1
ATOM 1341 N N . LEU A 1 186 ? 12.662 -5.663 -1.945 1.00 96.88 186 LEU A N 1
ATOM 1342 C CA . LEU A 1 186 ? 11.597 -4.747 -2.353 1.00 96.88 186 LEU A CA 1
ATOM 1343 C C . LEU A 1 186 ? 11.985 -3.986 -3.629 1.00 96.88 186 LEU A C 1
ATOM 1345 O O . LEU A 1 186 ? 12.998 -3.290 -3.686 1.00 96.88 186 LEU A O 1
ATOM 1349 N N . ARG A 1 187 ? 11.151 -4.089 -4.666 1.00 97.25 187 ARG A N 1
ATOM 1350 C CA . ARG A 1 187 ? 11.246 -3.256 -5.873 1.00 97.25 187 ARG A CA 1
ATOM 1351 C C . ARG A 1 187 ? 9.897 -2.663 -6.227 1.00 97.25 187 ARG A C 1
ATOM 1353 O O . ARG A 1 187 ? 8.857 -3.224 -5.892 1.00 97.25 187 ARG A O 1
ATOM 1360 N N . TYR A 1 188 ? 9.939 -1.549 -6.939 1.00 97.69 188 TYR A N 1
ATOM 1361 C CA . TYR A 1 188 ? 8.768 -0.859 -7.455 1.00 97.69 188 TYR A CA 1
ATOM 1362 C C . TYR A 1 188 ? 8.709 -1.066 -8.958 1.00 97.69 188 TYR A C 1
ATOM 1364 O O . TYR A 1 188 ? 9.515 -0.505 -9.694 1.00 97.69 188 TYR A O 1
ATOM 1372 N N . ARG A 1 189 ? 7.800 -1.929 -9.400 1.00 97.44 189 ARG A N 1
ATOM 1373 C CA . ARG A 1 189 ? 7.712 -2.398 -10.778 1.00 97.44 189 ARG A CA 1
ATOM 1374 C C . ARG A 1 189 ? 6.636 -1.638 -11.535 1.00 97.44 189 ARG A C 1
ATOM 1376 O O . ARG A 1 189 ? 5.479 -1.630 -11.130 1.00 97.44 189 ARG A O 1
ATOM 1383 N N . THR A 1 190 ? 7.002 -1.058 -12.668 1.00 96.56 190 THR A N 1
ATOM 1384 C CA . THR A 1 190 ? 6.049 -0.637 -13.707 1.00 96.56 190 THR A CA 1
ATOM 1385 C C . THR A 1 190 ? 6.293 -1.452 -14.974 1.00 96.56 190 THR A C 1
ATOM 1387 O O . THR A 1 190 ? 7.266 -2.207 -15.074 1.00 96.56 190 THR A O 1
ATOM 1390 N N . ARG A 1 191 ? 5.413 -1.300 -15.957 1.00 96.38 191 ARG A N 1
ATOM 1391 C CA . ARG A 1 191 ? 5.529 -1.933 -17.261 1.00 96.38 191 ARG A CA 1
ATOM 1392 C C . ARG A 1 191 ? 5.619 -0.880 -18.351 1.00 96.38 191 ARG A C 1
ATOM 1394 O O . ARG A 1 191 ? 4.947 0.141 -18.319 1.00 96.38 191 ARG A O 1
ATOM 1401 N N . VAL A 1 192 ? 6.461 -1.151 -19.337 1.00 96.94 192 VAL A N 1
ATOM 1402 C CA . VAL A 1 192 ? 6.658 -0.290 -20.500 1.00 96.94 192 VAL A CA 1
ATOM 1403 C C . VAL A 1 192 ? 6.369 -1.087 -21.759 1.00 96.94 192 VAL A C 1
ATOM 1405 O O . VAL A 1 192 ? 6.893 -2.189 -21.951 1.00 96.94 192 VAL A O 1
ATOM 1408 N N . VAL A 1 193 ? 5.541 -0.517 -22.631 1.00 96.06 193 VAL A N 1
ATOM 1409 C CA . VAL A 1 193 ? 5.152 -1.100 -23.913 1.00 96.06 193 VAL A CA 1
ATOM 1410 C C . VAL A 1 193 ? 5.610 -0.187 -25.045 1.00 96.06 193 VAL A C 1
ATOM 1412 O O . VAL A 1 193 ? 5.201 0.969 -25.151 1.00 96.06 193 VAL A O 1
ATOM 1415 N N . ALA A 1 194 ? 6.456 -0.716 -25.924 1.00 95.62 194 ALA A N 1
ATOM 1416 C CA . ALA A 1 194 ? 6.912 -0.012 -27.115 1.00 95.62 194 ALA A CA 1
ATOM 1417 C C . ALA A 1 194 ? 6.062 -0.397 -28.336 1.00 95.62 194 ALA A C 1
ATOM 1419 O O . ALA A 1 194 ? 5.804 -1.576 -28.588 1.00 95.62 194 ALA A O 1
ATOM 1420 N N . ALA A 1 195 ? 5.685 0.584 -29.160 1.00 93.81 195 ALA A N 1
ATOM 1421 C CA . ALA A 1 195 ? 4.916 0.338 -30.385 1.00 93.81 195 ALA A CA 1
ATOM 1422 C C . ALA A 1 195 ? 5.659 -0.580 -31.384 1.00 93.81 195 ALA A C 1
ATOM 1424 O O . ALA A 1 195 ? 5.046 -1.364 -32.114 1.00 93.81 195 ALA A O 1
ATOM 1425 N N . ARG A 1 196 ? 6.997 -0.520 -31.387 1.00 95.00 196 ARG A N 1
ATOM 1426 C CA . ARG A 1 196 ? 7.907 -1.333 -32.213 1.00 95.00 196 ARG A CA 1
ATOM 1427 C C . ARG A 1 196 ? 8.896 -2.073 -31.316 1.00 95.00 196 ARG A C 1
ATOM 1429 O O . ARG A 1 196 ? 9.196 -1.577 -30.240 1.00 95.00 196 ARG A O 1
ATOM 1436 N N . THR A 1 197 ? 9.423 -3.209 -31.774 1.00 97.00 197 THR A N 1
ATOM 1437 C CA . THR A 1 197 ? 10.461 -3.984 -31.066 1.00 97.00 197 THR A CA 1
ATOM 1438 C C . THR A 1 197 ? 11.745 -3.159 -30.941 1.00 97.00 197 THR A C 1
ATOM 1440 O O . THR A 1 197 ? 12.397 -2.926 -31.965 1.00 97.00 197 THR A O 1
ATOM 1443 N N . PRO A 1 198 ? 12.120 -2.688 -29.741 1.00 96.88 198 PRO A N 1
ATOM 1444 C CA . PRO A 1 198 ? 13.381 -1.998 -29.557 1.00 96.88 198 PRO A CA 1
ATOM 1445 C C . PRO A 1 198 ? 14.521 -3.014 -29.422 1.00 96.88 198 PRO A C 1
ATOM 1447 O O . PRO A 1 198 ? 14.313 -4.166 -29.044 1.00 96.88 198 PRO A O 1
ATOM 1450 N N . ALA A 1 199 ? 15.737 -2.579 -29.739 1.00 96.69 199 ALA A N 1
ATOM 1451 C CA . ALA A 1 199 ? 16.955 -3.337 -29.470 1.00 96.69 199 ALA A CA 1
ATOM 1452 C C . ALA A 1 199 ? 17.271 -3.364 -27.965 1.00 96.69 199 ALA A C 1
ATOM 1454 O O . ALA A 1 199 ? 17.824 -4.342 -27.469 1.00 96.69 199 ALA A O 1
ATOM 1455 N N . SER A 1 200 ? 16.910 -2.302 -27.239 1.00 96.81 200 SER A N 1
ATOM 1456 C CA . SER A 1 200 ? 17.042 -2.219 -25.784 1.00 96.81 200 SER A CA 1
ATOM 1457 C C . SER A 1 200 ? 16.114 -1.156 -25.189 1.00 96.81 200 SER A C 1
ATOM 1459 O O . SER A 1 200 ? 15.662 -0.244 -25.888 1.00 96.81 200 SER A O 1
ATOM 1461 N N . LEU A 1 201 ? 15.850 -1.275 -23.886 1.00 98.00 201 LEU A N 1
ATOM 1462 C CA . LEU A 1 201 ? 15.210 -0.249 -23.064 1.00 98.00 201 LEU A CA 1
ATOM 1463 C C . LEU A 1 201 ? 16.146 0.104 -21.903 1.00 98.00 201 LEU A C 1
ATOM 1465 O O . LEU A 1 201 ? 16.537 -0.782 -21.139 1.00 98.00 201 LEU A O 1
ATOM 1469 N N . SER A 1 202 ? 16.468 1.387 -21.753 1.00 97.94 202 SER A N 1
ATOM 1470 C CA . SER A 1 202 ? 17.141 1.936 -20.576 1.00 97.94 202 SER A CA 1
ATOM 1471 C C . SER A 1 202 ? 16.220 2.910 -19.848 1.00 97.94 202 SER A C 1
ATOM 1473 O O . SER A 1 202 ? 15.457 3.651 -20.472 1.00 97.94 202 SER A O 1
ATOM 1475 N N . VAL A 1 203 ? 16.271 2.895 -18.517 1.00 97.44 203 VAL A N 1
ATOM 1476 C CA . VAL A 1 203 ? 15.454 3.773 -17.675 1.00 97.44 203 VAL A CA 1
ATOM 1477 C C . VAL A 1 203 ? 16.329 4.396 -16.600 1.00 97.44 203 VAL A C 1
ATOM 1479 O O . VAL A 1 203 ? 17.087 3.699 -15.929 1.00 97.44 203 VAL A O 1
ATOM 1482 N N . VAL A 1 204 ? 16.223 5.713 -16.447 1.00 97.06 204 VAL A N 1
ATOM 1483 C CA . VAL A 1 204 ? 16.954 6.494 -15.445 1.00 97.06 204 VAL A CA 1
ATOM 1484 C C . VAL A 1 204 ? 15.940 7.174 -14.531 1.00 97.06 204 VAL A C 1
ATOM 1486 O O . VAL A 1 204 ? 15.129 7.977 -14.993 1.00 97.06 204 VAL A O 1
ATOM 1489 N N . GLY A 1 205 ? 15.968 6.809 -13.251 1.00 94.19 205 GLY A N 1
ATOM 1490 C CA . GLY A 1 205 ? 15.202 7.439 -12.180 1.00 94.19 205 GLY A CA 1
ATOM 1491 C C . GLY A 1 205 ? 15.983 8.562 -11.490 1.00 94.19 205 GLY A C 1
ATOM 1492 O O . GLY A 1 205 ? 17.056 8.975 -11.938 1.00 94.19 205 GLY A O 1
ATOM 1493 N N . VAL A 1 206 ? 15.458 9.047 -10.367 1.00 87.75 206 VAL A N 1
ATOM 1494 C CA . VAL A 1 206 ? 16.103 10.081 -9.546 1.00 87.75 206 VAL A CA 1
ATOM 1495 C C . VAL A 1 206 ? 17.206 9.413 -8.740 1.00 87.75 206 VAL A C 1
ATOM 1497 O O . VAL A 1 206 ? 16.923 8.769 -7.759 1.00 87.75 206 VAL A O 1
ATOM 1500 N N . GLY A 1 207 ? 18.463 9.478 -9.164 1.00 88.31 207 GLY A N 1
ATOM 1501 C CA . GLY A 1 207 ? 19.567 8.866 -8.405 1.00 88.31 207 GLY A CA 1
ATOM 1502 C C . GLY A 1 207 ? 20.135 7.575 -8.991 1.00 88.31 207 GLY A C 1
ATOM 1503 O O . GLY A 1 207 ? 21.115 7.055 -8.465 1.00 88.31 207 GLY A O 1
ATOM 1504 N N . GLY A 1 208 ? 19.624 7.090 -10.126 1.00 94.62 208 GLY A N 1
ATOM 1505 C CA . GLY A 1 208 ? 20.309 6.015 -10.842 1.00 94.62 208 GLY A CA 1
ATOM 1506 C C . GLY A 1 208 ? 19.504 5.335 -11.936 1.00 94.62 208 GLY A C 1
ATOM 1507 O O . GLY A 1 208 ? 18.353 5.669 -12.210 1.00 94.62 208 GLY A O 1
ATOM 1508 N N . ALA A 1 209 ? 20.145 4.358 -12.576 1.00 96.81 209 ALA A N 1
ATOM 1509 C CA . ALA A 1 209 ? 19.503 3.505 -13.564 1.00 96.81 209 ALA A CA 1
ATOM 1510 C C . ALA A 1 209 ? 18.599 2.467 -12.881 1.00 96.81 209 ALA A C 1
ATOM 1512 O O . ALA A 1 209 ? 19.039 1.759 -11.972 1.00 96.81 209 ALA A O 1
ATOM 1513 N N . ALA A 1 210 ? 17.358 2.355 -13.350 1.00 96.81 210 ALA A N 1
ATOM 1514 C CA . ALA A 1 210 ? 16.449 1.287 -12.950 1.00 96.81 210 ALA A CA 1
ATOM 1515 C C . ALA A 1 210 ? 16.801 -0.017 -13.682 1.00 96.81 210 ALA A C 1
ATOM 1517 O O . ALA A 1 210 ? 17.398 -0.006 -14.764 1.00 96.81 210 ALA A O 1
ATOM 1518 N N . THR A 1 211 ? 16.419 -1.154 -13.104 1.00 96.06 211 THR A N 1
ATOM 1519 C CA . THR A 1 211 ? 16.637 -2.456 -13.745 1.00 96.06 211 THR A CA 1
ATOM 1520 C C . THR A 1 211 ? 15.524 -2.720 -14.751 1.00 96.06 211 THR A C 1
ATOM 1522 O O . THR A 1 211 ? 14.349 -2.623 -14.411 1.00 96.06 211 THR A O 1
ATOM 1525 N N . THR A 1 212 ? 15.871 -3.072 -15.988 1.00 96.88 212 THR A N 1
ATOM 1526 C CA . THR A 1 212 ? 14.895 -3.420 -17.028 1.00 96.88 212 THR A CA 1
ATOM 1527 C C . THR A 1 212 ? 14.936 -4.916 -17.321 1.00 96.88 212 THR A C 1
ATOM 1529 O O . THR A 1 212 ? 16.001 -5.510 -17.484 1.00 96.88 212 THR A O 1
ATOM 1532 N N . LEU A 1 213 ? 13.762 -5.543 -17.394 1.00 95.06 213 LEU A N 1
ATOM 1533 C CA . LEU A 1 213 ? 13.606 -6.954 -17.725 1.00 95.06 213 LEU A CA 1
ATOM 1534 C C . LEU A 1 213 ? 12.642 -7.100 -18.897 1.00 95.06 213 LEU A C 1
ATOM 1536 O O . LEU A 1 213 ? 11.446 -6.829 -18.794 1.00 95.06 213 LEU A O 1
ATOM 1540 N N . GLN A 1 214 ? 13.162 -7.558 -20.030 1.00 96.50 214 GLN A N 1
ATOM 1541 C CA . GLN A 1 214 ? 12.346 -7.799 -21.210 1.00 96.50 214 GLN A CA 1
ATOM 1542 C C . GLN A 1 214 ? 11.472 -9.045 -21.012 1.00 96.50 214 GLN A C 1
ATOM 1544 O O . GLN A 1 214 ? 11.980 -10.156 -20.872 1.00 96.50 214 GLN A O 1
ATOM 1549 N N . ARG A 1 215 ? 10.147 -8.868 -21.018 1.00 94.94 215 ARG A N 1
ATOM 1550 C CA . ARG A 1 215 ? 9.163 -9.961 -20.910 1.00 94.94 215 ARG A CA 1
ATOM 1551 C C . ARG A 1 215 ? 8.725 -10.478 -22.275 1.00 94.94 215 ARG A C 1
ATOM 1553 O O . ARG A 1 215 ? 8.409 -11.653 -22.424 1.00 94.94 215 ARG A O 1
ATOM 1560 N N . SER A 1 216 ? 8.705 -9.601 -23.272 1.00 96.12 216 SER A N 1
ATOM 1561 C CA . SER A 1 216 ? 8.434 -9.937 -24.670 1.00 96.12 216 SER A CA 1
ATOM 1562 C C . SER A 1 216 ? 9.177 -8.961 -25.595 1.00 96.12 216 SER A C 1
ATOM 1564 O O . SER A 1 216 ? 9.721 -7.966 -25.113 1.00 96.12 216 SER A O 1
ATOM 1566 N N . PRO A 1 217 ? 9.184 -9.162 -26.928 1.00 97.31 217 PRO A N 1
ATOM 1567 C CA . PRO A 1 217 ? 9.859 -8.250 -27.856 1.00 97.31 217 PRO A CA 1
ATOM 1568 C C . PRO A 1 217 ? 9.476 -6.767 -27.705 1.00 97.31 217 PRO A C 1
ATOM 1570 O O . PRO A 1 217 ? 10.248 -5.904 -28.101 1.00 97.31 217 PRO A O 1
ATOM 1573 N N . ARG A 1 218 ? 8.303 -6.453 -27.141 1.00 97.00 218 ARG A N 1
ATOM 1574 C CA . ARG A 1 218 ? 7.798 -5.078 -26.989 1.00 97.00 218 ARG A CA 1
ATOM 1575 C C . ARG A 1 218 ? 7.418 -4.688 -25.563 1.00 97.00 218 ARG A C 1
ATOM 1577 O O . ARG A 1 218 ? 7.045 -3.538 -25.354 1.00 97.00 218 ARG A O 1
ATOM 1584 N N . VAL A 1 219 ? 7.493 -5.615 -24.609 1.00 96.94 219 VAL A N 1
ATOM 1585 C CA . VAL A 1 219 ? 7.035 -5.408 -23.231 1.00 96.94 219 VAL A CA 1
ATOM 1586 C C . VAL A 1 219 ? 8.195 -5.612 -22.272 1.00 96.94 219 VAL A C 1
ATOM 1588 O O . VAL A 1 219 ? 8.860 -6.652 -22.296 1.00 96.94 219 VAL A O 1
ATOM 1591 N N . PHE A 1 220 ? 8.395 -4.627 -21.410 1.00 97.81 220 PHE A N 1
ATOM 1592 C CA . PHE A 1 220 ? 9.453 -4.595 -20.415 1.00 97.81 220 PHE A CA 1
ATOM 1593 C C . PHE A 1 220 ? 8.834 -4.368 -19.043 1.00 97.81 220 PHE A C 1
ATOM 1595 O O . PHE A 1 220 ? 7.979 -3.498 -18.897 1.00 97.81 220 PHE A O 1
ATOM 1602 N N . ASP A 1 221 ? 9.287 -5.120 -18.049 1.00 97.19 221 ASP A N 1
ATOM 1603 C CA . ASP A 1 221 ? 9.124 -4.723 -16.657 1.00 97.19 221 ASP A CA 1
ATOM 1604 C C . ASP A 1 221 ? 10.310 -3.825 -16.282 1.00 97.19 221 ASP A C 1
ATOM 1606 O O . ASP A 1 221 ? 11.446 -4.058 -16.713 1.00 97.19 221 ASP A O 1
ATOM 1610 N N . VAL A 1 222 ? 10.042 -2.783 -15.504 1.00 97.56 222 VAL A N 1
ATOM 1611 C CA . VAL A 1 222 ? 11.045 -1.830 -15.029 1.00 97.56 222 VAL A CA 1
ATOM 1612 C C . VAL A 1 222 ? 10.962 -1.771 -13.514 1.00 97.56 222 VAL A C 1
ATOM 1614 O O . VAL A 1 222 ? 9.944 -1.344 -12.973 1.00 97.56 222 VAL A O 1
ATOM 1617 N N . ASP A 1 223 ? 12.041 -2.185 -12.858 1.00 97.38 223 ASP A N 1
ATOM 1618 C CA . ASP A 1 223 ? 12.160 -2.284 -11.408 1.00 97.38 223 ASP A CA 1
ATOM 1619 C C . ASP A 1 223 ? 13.009 -1.136 -10.866 1.00 97.38 223 ASP A C 1
ATOM 1621 O O . ASP A 1 223 ? 14.213 -1.049 -11.132 1.00 97.38 223 ASP A O 1
ATOM 1625 N N . PHE A 1 224 ? 12.376 -0.283 -10.066 1.00 97.50 224 PHE A N 1
ATOM 1626 C CA . PHE A 1 224 ? 13.022 0.809 -9.351 1.00 97.50 224 PHE A CA 1
ATOM 1627 C C . PHE A 1 224 ? 13.383 0.386 -7.920 1.00 97.50 224 PHE A C 1
ATOM 1629 O O . PHE A 1 224 ? 12.596 -0.276 -7.230 1.00 97.50 224 PHE A O 1
ATOM 1636 N N . GLY A 1 225 ? 14.564 0.805 -7.463 1.00 96.44 225 GLY A N 1
ATOM 1637 C CA . GLY A 1 225 ? 14.836 0.994 -6.036 1.00 96.44 225 GLY A CA 1
ATOM 1638 C C . GLY A 1 225 ? 14.033 2.178 -5.486 1.00 96.44 225 GLY A C 1
ATOM 1639 O O . GLY A 1 225 ? 13.582 3.029 -6.252 1.00 96.44 225 GLY A O 1
ATOM 1640 N N . PHE A 1 226 ? 13.825 2.236 -4.167 1.00 95.19 226 PHE A N 1
ATOM 1641 C CA . PHE A 1 226 ? 13.072 3.339 -3.553 1.00 95.19 226 PHE A CA 1
ATOM 1642 C C . PHE A 1 226 ? 13.718 4.703 -3.825 1.00 95.19 226 PHE A C 1
ATOM 1644 O O . PHE A 1 226 ? 13.038 5.661 -4.178 1.00 95.19 226 PHE A O 1
ATOM 1651 N N . ASP A 1 227 ? 15.042 4.756 -3.701 1.00 93.44 227 ASP A N 1
ATOM 1652 C CA . ASP A 1 227 ? 15.868 5.930 -3.952 1.00 93.44 227 ASP A CA 1
ATOM 1653 C C . ASP A 1 227 ? 15.752 6.436 -5.390 1.00 93.44 227 ASP A C 1
ATOM 1655 O O . ASP A 1 227 ? 15.903 7.627 -5.599 1.00 93.44 227 ASP A O 1
ATOM 1659 N N . GLN A 1 228 ? 15.413 5.564 -6.346 1.00 95.50 228 GLN A N 1
ATOM 1660 C CA . GLN A 1 228 ? 15.284 5.879 -7.771 1.00 95.50 228 GLN A CA 1
ATOM 1661 C C . GLN A 1 228 ? 13.924 6.485 -8.158 1.00 95.50 228 GLN A C 1
ATOM 1663 O O . GLN A 1 228 ? 13.756 6.941 -9.296 1.00 95.50 228 GLN A O 1
ATOM 1668 N N . LEU A 1 229 ? 12.929 6.465 -7.264 1.00 94.19 229 LEU A N 1
ATOM 1669 C CA . LEU A 1 229 ? 11.574 6.924 -7.568 1.00 94.19 229 LEU A CA 1
ATOM 1670 C C . LEU A 1 229 ? 11.469 8.463 -7.589 1.00 94.19 229 LEU A C 1
ATOM 1672 O O . LEU A 1 229 ? 11.948 9.131 -6.671 1.00 94.19 229 LEU A O 1
ATOM 1676 N N . PRO A 1 230 ? 10.767 9.061 -8.573 1.00 91.12 230 PRO A N 1
ATOM 1677 C CA . PRO A 1 230 ? 10.557 10.507 -8.641 1.00 91.12 230 PRO A CA 1
ATOM 1678 C C . PRO A 1 230 ? 9.428 10.991 -7.714 1.00 91.12 230 PRO A C 1
ATOM 1680 O O . PRO A 1 230 ? 8.399 11.494 -8.162 1.00 91.12 230 PRO A O 1
ATOM 1683 N N . LEU A 1 231 ? 9.626 10.847 -6.400 1.00 85.00 231 LEU A N 1
ATOM 1684 C CA . LEU A 1 231 ? 8.618 11.147 -5.370 1.00 85.00 231 LEU A CA 1
ATOM 1685 C C . LEU A 1 231 ? 8.375 12.649 -5.151 1.00 85.00 231 LEU A C 1
ATOM 1687 O O . LEU A 1 231 ? 7.314 13.039 -4.665 1.00 85.00 231 LEU A O 1
ATOM 1691 N N . VAL A 1 232 ? 9.339 13.498 -5.516 1.00 79.12 232 VAL A N 1
ATOM 1692 C CA . VAL A 1 232 ? 9.314 14.948 -5.262 1.00 79.12 232 VAL A CA 1
ATOM 1693 C C . VAL A 1 232 ? 9.261 15.696 -6.581 1.00 79.12 232 VAL A C 1
ATOM 1695 O O . VAL A 1 232 ? 10.025 15.399 -7.495 1.00 79.12 232 VAL A O 1
ATOM 1698 N N . ALA A 1 233 ? 8.382 16.687 -6.701 1.00 73.25 233 ALA A N 1
ATOM 1699 C CA . ALA A 1 233 ? 8.368 17.548 -7.879 1.00 73.25 233 ALA A CA 1
ATOM 1700 C C . ALA A 1 233 ? 9.607 18.475 -7.898 1.00 73.25 233 ALA A C 1
ATOM 1702 O O . ALA A 1 233 ? 10.037 18.920 -6.834 1.00 73.25 233 ALA A O 1
ATOM 1703 N N . PRO A 1 234 ? 10.168 18.805 -9.079 1.00 75.94 234 PRO A N 1
ATOM 1704 C CA . PRO A 1 234 ? 9.722 18.440 -10.430 1.00 75.94 234 PRO A CA 1
ATOM 1705 C C . PRO A 1 234 ? 10.378 17.157 -10.986 1.00 75.94 234 PRO A C 1
ATOM 1707 O O . PRO A 1 234 ? 10.602 17.055 -12.190 1.00 75.94 234 PRO A O 1
ATOM 1710 N N . ALA A 1 235 ? 10.742 16.184 -10.148 1.00 86.62 235 ALA A N 1
ATOM 1711 C CA . ALA A 1 235 ? 11.483 15.020 -10.616 1.00 86.62 235 ALA A CA 1
ATOM 1712 C C . ALA A 1 235 ? 10.641 14.090 -11.513 1.00 86.62 235 ALA A C 1
ATOM 1714 O O . ALA A 1 235 ? 9.435 13.925 -11.315 1.00 86.62 235 ALA A O 1
ATOM 1715 N N . ALA A 1 236 ? 11.298 13.469 -12.495 1.00 93.62 236 ALA A N 1
ATOM 1716 C CA . ALA A 1 236 ? 10.694 12.545 -13.450 1.00 93.62 236 ALA A CA 1
ATOM 1717 C C . ALA A 1 236 ? 11.671 11.414 -13.801 1.00 93.62 236 ALA A C 1
ATOM 1719 O O . ALA A 1 236 ? 12.886 11.616 -13.823 1.00 93.62 236 ALA A O 1
ATOM 1720 N N . ALA A 1 237 ? 11.134 10.235 -14.109 1.00 95.62 237 ALA A N 1
ATOM 1721 C CA . ALA A 1 237 ? 11.903 9.135 -14.677 1.00 95.62 237 ALA A CA 1
ATOM 1722 C C . ALA A 1 237 ? 11.976 9.286 -16.203 1.00 95.62 237 ALA A C 1
ATOM 1724 O O . ALA A 1 237 ? 10.996 9.676 -16.839 1.00 95.62 237 ALA A O 1
ATOM 1725 N N . THR A 1 238 ? 13.129 8.966 -16.792 1.00 96.56 238 THR A N 1
ATOM 1726 C CA . THR A 1 238 ? 13.349 9.012 -18.244 1.00 96.56 238 THR A CA 1
ATOM 1727 C C . THR A 1 238 ? 13.491 7.602 -18.802 1.00 96.56 238 THR A C 1
ATOM 1729 O O . THR A 1 238 ? 14.369 6.848 -18.387 1.00 96.56 238 THR A O 1
ATOM 1732 N N . PHE A 1 239 ? 12.660 7.265 -19.783 1.00 97.06 239 PHE A N 1
ATOM 1733 C CA . PHE A 1 239 ? 12.607 5.973 -20.457 1.00 97.06 239 PHE A CA 1
ATOM 1734 C C . PHE A 1 239 ? 13.129 6.141 -21.877 1.00 97.06 239 PHE A C 1
ATOM 1736 O O . PHE A 1 239 ? 12.620 6.982 -22.613 1.00 97.06 239 PHE A O 1
ATOM 1743 N N . THR A 1 240 ? 14.128 5.357 -22.280 1.00 97.62 240 THR A N 1
ATOM 1744 C CA . THR A 1 240 ? 14.720 5.431 -23.620 1.00 97.62 240 THR A CA 1
ATOM 1745 C C . THR A 1 240 ? 14.734 4.060 -24.280 1.00 97.62 240 THR A C 1
ATOM 1747 O O . THR A 1 240 ? 15.415 3.140 -23.831 1.00 97.62 240 THR A O 1
ATOM 1750 N N . ALA A 1 241 ? 13.988 3.926 -25.372 1.00 97.44 241 ALA A N 1
ATOM 1751 C CA . ALA A 1 241 ? 13.970 2.739 -26.213 1.00 97.44 241 ALA A CA 1
ATOM 1752 C C . ALA A 1 241 ? 14.874 2.960 -27.434 1.00 97.44 241 ALA A C 1
ATOM 1754 O O . ALA A 1 241 ? 14.611 3.842 -28.255 1.00 97.44 241 ALA A O 1
ATOM 1755 N N . ALA A 1 242 ? 15.935 2.164 -27.563 1.00 97.38 242 ALA A N 1
ATOM 1756 C CA . ALA A 1 242 ? 16.864 2.234 -28.689 1.00 97.38 242 ALA A CA 1
ATOM 1757 C C . ALA A 1 242 ? 16.471 1.242 -29.792 1.00 97.38 242 ALA A C 1
ATOM 1759 O O . ALA A 1 242 ? 15.985 0.148 -29.512 1.00 97.38 242 ALA A O 1
ATOM 1760 N N . PHE A 1 243 ? 16.715 1.593 -31.055 1.00 96.38 243 PHE A N 1
ATOM 1761 C CA . PHE A 1 243 ? 16.390 0.766 -32.221 1.00 96.38 243 PHE A CA 1
ATOM 1762 C C . PHE A 1 243 ? 17.625 0.594 -33.108 1.00 96.38 243 PHE A C 1
ATOM 1764 O O . PHE A 1 243 ? 18.411 1.522 -33.256 1.00 96.38 243 PHE A O 1
ATOM 1771 N N . ALA A 1 244 ? 17.777 -0.572 -33.743 1.00 95.50 244 ALA A N 1
ATOM 1772 C CA . ALA A 1 244 ? 18.951 -0.866 -34.574 1.00 95.50 244 ALA A CA 1
ATOM 1773 C C . ALA A 1 244 ? 19.088 0.067 -35.795 1.00 95.50 244 ALA A C 1
ATOM 1775 O O . ALA A 1 244 ? 20.196 0.399 -36.208 1.00 95.50 244 ALA A O 1
ATOM 1776 N N . HIS A 1 245 ? 17.958 0.491 -36.372 1.00 94.50 245 HIS A N 1
ATOM 1777 C CA . HIS A 1 245 ? 17.907 1.267 -37.618 1.00 94.50 245 HIS A CA 1
ATOM 1778 C C . HIS A 1 245 ? 16.916 2.440 -37.547 1.00 94.50 245 HIS A C 1
ATOM 1780 O O . HIS A 1 245 ? 16.348 2.844 -38.559 1.00 94.50 245 HIS A O 1
ATOM 1786 N N . ALA A 1 246 ? 16.654 2.964 -36.348 1.00 94.44 246 ALA A N 1
ATOM 1787 C CA . ALA A 1 246 ? 15.786 4.122 -36.154 1.00 94.44 246 ALA A CA 1
ATOM 1788 C C . ALA A 1 246 ? 16.275 4.981 -34.983 1.00 94.44 246 ALA A C 1
ATOM 1790 O O . ALA A 1 246 ? 16.995 4.497 -34.111 1.00 94.44 246 ALA A O 1
ATOM 1791 N N . ALA A 1 247 ? 15.861 6.249 -34.961 1.00 95.75 247 ALA A N 1
ATOM 1792 C CA . ALA A 1 247 ? 16.122 7.134 -33.832 1.00 95.75 247 ALA A CA 1
ATOM 1793 C C . ALA A 1 247 ? 15.532 6.552 -32.528 1.00 95.75 247 ALA A C 1
ATOM 1795 O O . ALA A 1 247 ? 14.465 5.922 -32.579 1.00 95.75 247 ALA A O 1
ATOM 1796 N N . PRO A 1 248 ? 16.203 6.747 -31.376 1.00 96.25 248 PRO A N 1
ATOM 1797 C CA . PRO A 1 248 ? 15.666 6.325 -30.092 1.00 96.25 248 PRO A CA 1
ATOM 1798 C C . PRO A 1 248 ? 14.365 7.070 -29.781 1.00 96.25 248 PRO A C 1
ATOM 1800 O O . PRO A 1 248 ? 14.162 8.209 -30.202 1.00 96.25 248 PRO A O 1
ATOM 1803 N N . LEU A 1 249 ? 13.485 6.409 -29.036 1.00 95.75 249 LEU A N 1
ATOM 1804 C CA . LEU A 1 249 ? 12.284 7.020 -28.482 1.00 95.75 249 LEU A CA 1
ATOM 1805 C C . LEU A 1 249 ? 12.514 7.299 -27.006 1.00 95.75 249 LEU A C 1
ATOM 1807 O O . LEU A 1 249 ? 12.936 6.400 -26.280 1.00 95.75 249 LEU A O 1
ATOM 1811 N N . THR A 1 250 ? 12.195 8.514 -26.574 1.00 95.25 250 THR A N 1
ATOM 1812 C CA . THR A 1 250 ? 12.307 8.922 -25.176 1.00 95.25 250 THR A CA 1
ATOM 1813 C C . THR A 1 250 ? 10.944 9.346 -24.648 1.00 95.25 250 THR A C 1
ATOM 1815 O O . THR A 1 250 ? 10.213 10.063 -25.329 1.00 95.25 250 THR A O 1
ATOM 1818 N N . ALA A 1 251 ? 10.613 8.904 -23.439 1.00 94.88 251 ALA A N 1
ATOM 1819 C CA . ALA A 1 251 ? 9.460 9.358 -22.676 1.00 94.88 251 ALA A CA 1
ATOM 1820 C C . ALA A 1 251 ? 9.915 9.776 -21.275 1.00 94.88 251 ALA A C 1
ATOM 1822 O O . ALA A 1 251 ? 10.843 9.188 -20.718 1.00 94.88 251 ALA A O 1
ATOM 1823 N N . THR A 1 252 ? 9.258 10.778 -20.705 1.00 94.62 252 THR A N 1
ATOM 1824 C CA . THR A 1 252 ? 9.443 11.185 -19.310 1.00 94.62 252 THR A CA 1
ATOM 1825 C C . THR A 1 252 ? 8.135 10.990 -18.567 1.00 94.62 252 THR A C 1
ATOM 1827 O O . THR A 1 252 ? 7.089 11.345 -19.107 1.00 94.62 252 THR A O 1
ATOM 1830 N N . ALA A 1 253 ? 8.192 10.465 -17.346 1.00 94.00 253 ALA A N 1
ATOM 1831 C CA . ALA A 1 253 ? 7.010 10.309 -16.505 1.00 94.00 253 ALA A CA 1
ATOM 1832 C C . ALA A 1 253 ? 7.274 10.826 -15.089 1.00 94.00 253 ALA A C 1
ATOM 1834 O O . ALA A 1 253 ? 8.266 10.466 -14.445 1.00 94.00 253 ALA A O 1
ATOM 1835 N N . THR A 1 254 ? 6.373 11.674 -14.611 1.00 93.50 254 THR A N 1
ATOM 1836 C CA . THR A 1 254 ? 6.258 12.084 -13.211 1.00 93.50 254 THR A CA 1
ATOM 1837 C C . THR A 1 254 ? 5.459 11.029 -12.453 1.00 93.50 254 THR A C 1
ATOM 1839 O O . THR A 1 254 ? 4.554 10.407 -13.005 1.00 93.50 254 THR A O 1
ATOM 1842 N N . MET A 1 255 ? 5.803 10.803 -11.186 1.00 92.19 255 MET A N 1
ATOM 1843 C CA . MET A 1 255 ? 5.098 9.853 -10.322 1.00 92.19 255 MET A CA 1
ATOM 1844 C C . MET A 1 255 ? 4.280 10.598 -9.278 1.00 92.19 255 MET A C 1
ATOM 1846 O O . MET A 1 255 ? 4.808 11.503 -8.644 1.00 92.19 255 MET A O 1
ATOM 1850 N N . ASP A 1 256 ? 3.040 10.205 -9.036 1.00 91.56 256 ASP A N 1
ATOM 1851 C CA . ASP A 1 256 ? 2.253 10.595 -7.872 1.00 91.56 256 ASP A CA 1
ATOM 1852 C C . ASP A 1 256 ? 1.941 9.378 -6.975 1.00 91.56 256 ASP A C 1
ATOM 1854 O O . ASP A 1 256 ? 2.269 8.229 -7.296 1.00 91.56 256 ASP A O 1
ATOM 1858 N N . LEU A 1 257 ? 1.384 9.641 -5.790 1.00 91.88 257 LEU A N 1
ATOM 1859 C CA . LEU A 1 257 ? 0.797 8.606 -4.942 1.00 91.88 257 LEU A CA 1
ATOM 1860 C C . LEU A 1 257 ? -0.720 8.737 -4.993 1.00 91.88 257 LEU A C 1
ATOM 1862 O O . LEU A 1 257 ? -1.263 9.837 -4.855 1.00 91.88 257 LEU A O 1
ATOM 1866 N N . ARG A 1 258 ? -1.399 7.598 -5.136 1.00 91.25 258 ARG A N 1
ATOM 1867 C CA . ARG A 1 258 ? -2.860 7.515 -5.204 1.00 91.25 258 ARG A CA 1
ATOM 1868 C C . ARG A 1 258 ? -3.399 6.501 -4.217 1.00 91.25 258 ARG A C 1
ATOM 1870 O O . ARG A 1 258 ? -2.742 5.509 -3.897 1.00 91.25 258 ARG A O 1
ATOM 1877 N N . LEU A 1 259 ? -4.625 6.746 -3.769 1.00 91.94 259 LEU A N 1
ATOM 1878 C CA . LEU A 1 259 ? -5.402 5.782 -3.005 1.00 91.94 259 LEU A CA 1
ATOM 1879 C C . LEU A 1 259 ? -5.897 4.685 -3.951 1.00 91.94 259 LEU A C 1
ATOM 1881 O O . LEU A 1 259 ? -6.629 4.958 -4.895 1.00 91.94 259 LEU A O 1
ATOM 1885 N N . ARG A 1 260 ? -5.461 3.450 -3.706 1.00 88.62 260 ARG A N 1
ATOM 1886 C CA . ARG A 1 260 ? -5.833 2.258 -4.480 1.00 88.62 260 ARG A CA 1
ATOM 1887 C C . ARG A 1 260 ? -7.021 1.528 -3.893 1.00 88.62 260 ARG A C 1
ATOM 1889 O O . ARG A 1 260 ? -7.797 0.945 -4.629 1.00 88.62 260 ARG A O 1
ATOM 1896 N N . ALA A 1 261 ? -7.139 1.535 -2.573 1.00 88.44 261 ALA A N 1
ATOM 1897 C CA . ALA A 1 261 ? -8.278 0.966 -1.879 1.00 88.44 261 ALA A CA 1
ATOM 1898 C C . ALA A 1 261 ? -8.434 1.633 -0.518 1.00 88.44 261 ALA A C 1
ATOM 1900 O O . ALA A 1 261 ? -7.464 2.103 0.083 1.00 88.44 261 ALA A O 1
ATOM 1901 N N . VAL A 1 262 ? -9.661 1.624 -0.013 1.00 91.62 262 VAL A N 1
ATOM 1902 C CA . VAL A 1 262 ? -9.950 2.005 1.361 1.00 91.62 262 VAL A CA 1
ATOM 1903 C C . VAL A 1 262 ? -10.946 1.030 1.976 1.00 91.62 262 VAL A C 1
ATOM 1905 O O . VAL A 1 262 ? -11.897 0.595 1.329 1.00 91.62 262 VAL A O 1
ATOM 1908 N N . ALA A 1 263 ? -10.713 0.693 3.238 1.00 91.88 263 ALA A N 1
ATOM 1909 C CA . ALA A 1 263 ? -11.635 -0.046 4.083 1.00 91.88 263 ALA A CA 1
ATOM 1910 C C . ALA A 1 263 ? -12.029 0.820 5.285 1.00 91.88 263 ALA A C 1
ATOM 1912 O O . ALA A 1 263 ? -11.219 1.618 5.752 1.00 91.88 263 ALA A O 1
ATOM 1913 N N . LEU A 1 264 ? -13.259 0.674 5.779 1.00 94.62 264 LEU A N 1
ATOM 1914 C CA . LEU A 1 264 ? -13.760 1.362 6.971 1.00 94.62 264 LEU A CA 1
ATOM 1915 C C . LEU A 1 264 ? -14.685 0.421 7.740 1.00 94.62 264 LEU A C 1
ATOM 1917 O O . LEU A 1 264 ? -15.538 -0.238 7.145 1.00 94.62 264 LEU A O 1
ATOM 1921 N N . THR A 1 265 ? -14.545 0.385 9.059 1.00 94.62 265 THR A N 1
ATOM 1922 C CA . THR A 1 265 ? -15.351 -0.452 9.951 1.00 94.62 265 THR A CA 1
ATOM 1923 C C . THR A 1 265 ? -15.668 0.278 11.256 1.00 94.62 265 THR A C 1
ATOM 1925 O O . THR A 1 265 ? -15.008 1.250 11.621 1.00 94.62 265 THR A O 1
ATOM 1928 N N . THR A 1 266 ? -16.718 -0.169 11.943 1.00 93.62 266 THR A N 1
ATOM 1929 C CA . THR A 1 266 ? -17.065 0.246 13.314 1.00 93.62 266 THR A CA 1
ATOM 1930 C C . THR A 1 266 ? -16.453 -0.661 14.386 1.00 93.62 266 THR A C 1
ATOM 1932 O O . THR A 1 266 ? -16.622 -0.382 15.567 1.00 93.62 266 THR A O 1
ATOM 1935 N N . GLY A 1 267 ? -15.842 -1.781 13.988 1.00 91.00 267 GLY A N 1
ATOM 1936 C CA . GLY A 1 267 ? -15.105 -2.686 14.875 1.00 91.00 267 GLY A CA 1
ATOM 1937 C C . GLY A 1 267 ? -13.597 -2.564 14.673 1.00 91.00 267 GLY A C 1
ATOM 1938 O O . GLY A 1 267 ? -13.130 -1.616 14.050 1.00 91.00 267 GLY A O 1
ATOM 1939 N N . GLU A 1 268 ? -12.854 -3.554 15.155 1.00 88.88 268 GLU A N 1
ATOM 1940 C CA . GLU A 1 268 ? -11.410 -3.646 14.927 1.00 88.88 268 GLU A CA 1
ATOM 1941 C C . GLU A 1 268 ? -11.103 -4.012 13.473 1.00 88.88 268 GLU A C 1
ATOM 1943 O O . GLU A 1 268 ? -11.729 -4.904 12.880 1.00 88.88 268 GLU A O 1
ATOM 1948 N N . LEU A 1 269 ? -10.114 -3.332 12.899 1.00 87.94 269 LEU A N 1
ATOM 1949 C CA . LEU A 1 269 ? -9.726 -3.493 11.507 1.00 87.94 269 LEU A CA 1
ATOM 1950 C C . LEU A 1 269 ? -9.224 -4.909 11.203 1.00 87.94 269 LEU A C 1
ATOM 1952 O O . LEU A 1 269 ? -9.609 -5.467 10.180 1.00 87.94 269 LEU A O 1
ATOM 1956 N N . ASP A 1 270 ? -8.431 -5.513 12.092 1.00 87.56 270 ASP A N 1
ATOM 1957 C CA . ASP A 1 270 ? -7.864 -6.856 11.887 1.00 87.56 270 ASP A CA 1
ATOM 1958 C C . ASP A 1 270 ? -8.919 -7.964 11.944 1.00 87.56 270 ASP A C 1
ATOM 1960 O O . ASP A 1 270 ? -8.814 -8.978 11.251 1.00 87.56 270 ASP A O 1
ATOM 1964 N N . THR A 1 271 ? -9.986 -7.742 12.709 1.00 87.12 271 THR A N 1
ATOM 1965 C CA . THR A 1 271 ? -11.134 -8.650 12.755 1.00 87.12 271 THR A CA 1
ATOM 1966 C C . THR A 1 271 ? -12.008 -8.493 11.508 1.00 87.12 271 THR A C 1
ATOM 1968 O O . THR A 1 271 ? -12.456 -9.484 10.929 1.00 87.12 271 THR A O 1
ATOM 1971 N N . ALA A 1 272 ? -12.245 -7.255 11.062 1.00 84.12 272 ALA A N 1
ATOM 1972 C CA . ALA A 1 272 ? -13.088 -6.972 9.900 1.00 84.12 272 ALA A CA 1
ATOM 1973 C C . ALA A 1 272 ? -12.402 -7.298 8.559 1.00 84.12 272 ALA A C 1
ATOM 1975 O O . ALA A 1 272 ? -13.052 -7.756 7.614 1.00 84.12 272 ALA A O 1
ATOM 1976 N N . PHE A 1 273 ? -11.090 -7.078 8.476 1.00 84.50 273 PHE A N 1
ATOM 1977 C CA . PHE A 1 273 ? -10.273 -7.227 7.273 1.00 84.50 273 PHE A CA 1
ATOM 1978 C C . PHE A 1 273 ? -8.990 -8.005 7.590 1.00 84.50 273 PHE A C 1
ATOM 1980 O O . PHE A 1 273 ? -7.891 -7.456 7.496 1.00 84.50 273 PHE A O 1
ATOM 1987 N N . PRO A 1 274 ? -9.106 -9.294 7.953 1.00 83.88 274 PRO A N 1
ATOM 1988 C CA . PRO A 1 274 ? -7.958 -10.078 8.370 1.00 83.88 274 PRO A CA 1
ATOM 1989 C C . PRO A 1 274 ? -6.947 -10.216 7.233 1.00 83.88 274 PRO A C 1
ATOM 1991 O O . PRO A 1 274 ? -7.227 -10.773 6.167 1.00 83.88 274 PRO A O 1
ATOM 1994 N N . GLU A 1 275 ? -5.733 -9.753 7.494 1.00 84.81 275 GLU A N 1
ATOM 1995 C CA . GLU A 1 275 ? -4.604 -9.877 6.588 1.00 84.81 275 GLU A CA 1
ATOM 1996 C C . GLU A 1 275 ? -3.971 -11.269 6.718 1.00 84.81 275 GLU A C 1
ATOM 1998 O O . GLU A 1 275 ? -2.997 -11.465 7.435 1.00 84.81 275 GLU A O 1
ATOM 2003 N N . LYS A 1 276 ? -4.526 -12.258 6.010 1.00 88.38 276 LYS A N 1
ATOM 2004 C CA . LYS A 1 276 ? -3.989 -13.633 5.949 1.00 88.38 276 LYS A CA 1
ATOM 2005 C C . LYS A 1 276 ? -3.205 -13.873 4.662 1.00 88.38 276 LYS A C 1
ATOM 2007 O O . LYS A 1 276 ? -3.342 -13.121 3.691 1.00 88.38 276 LYS A O 1
ATOM 2012 N N . CYS A 1 277 ? -2.368 -14.905 4.631 1.00 90.88 277 CYS A N 1
ATOM 2013 C CA . CYS A 1 277 ? -1.780 -15.383 3.390 1.00 90.88 277 CYS A CA 1
ATOM 2014 C C . CYS A 1 277 ? -2.865 -15.937 2.460 1.00 90.88 277 CYS A C 1
ATOM 2016 O O . CYS A 1 277 ? -3.556 -16.914 2.763 1.00 90.88 277 CYS A O 1
ATOM 2018 N N . GLU A 1 278 ? -2.990 -15.328 1.286 1.00 89.94 278 GLU A N 1
ATOM 2019 C CA . GLU A 1 278 ? -3.946 -15.762 0.280 1.00 89.94 278 GLU A CA 1
ATOM 2020 C C . GLU A 1 278 ? -3.544 -17.110 -0.334 1.00 89.94 278 GLU A C 1
ATOM 2022 O O . GLU A 1 278 ? -2.392 -17.346 -0.706 1.00 89.94 278 GLU A O 1
ATOM 2027 N N . ALA A 1 279 ? -4.520 -18.002 -0.521 1.00 88.88 279 ALA A N 1
ATOM 2028 C CA . ALA A 1 279 ? -4.280 -19.329 -1.092 1.00 88.88 279 ALA A CA 1
ATOM 2029 C C . ALA A 1 279 ? -3.725 -19.280 -2.532 1.00 88.88 279 ALA A C 1
ATOM 2031 O O . ALA A 1 279 ? -3.031 -20.196 -2.974 1.00 88.88 279 ALA A O 1
ATOM 2032 N N . THR A 1 280 ? -4.041 -18.232 -3.293 1.00 90.81 280 THR A N 1
ATOM 2033 C CA . THR A 1 280 ? -3.493 -17.956 -4.633 1.00 90.81 280 THR A CA 1
ATOM 2034 C C . THR A 1 280 ? -1.998 -17.660 -4.571 1.00 90.81 280 THR A C 1
ATOM 2036 O O . THR A 1 280 ? -1.225 -18.321 -5.268 1.00 90.81 280 THR A O 1
ATOM 2039 N N . VAL A 1 281 ? -1.590 -16.750 -3.685 1.00 94.31 281 VAL A N 1
ATOM 2040 C CA . VAL A 1 281 ? -0.188 -16.386 -3.445 1.00 94.31 281 VAL A CA 1
ATOM 2041 C C . VAL A 1 281 ? 0.582 -17.607 -2.944 1.00 94.31 281 VAL A C 1
ATOM 2043 O O . VAL A 1 281 ? 1.592 -17.978 -3.539 1.00 94.31 281 VAL A O 1
ATOM 2046 N N . ARG A 1 282 ? 0.052 -18.323 -1.942 1.00 93.19 282 ARG A N 1
ATOM 2047 C CA . ARG A 1 282 ? 0.651 -19.558 -1.407 1.00 93.19 282 ARG A CA 1
ATOM 2048 C C . ARG A 1 282 ? 0.904 -20.605 -2.494 1.00 93.19 282 ARG A C 1
ATOM 2050 O O . ARG A 1 282 ? 2.009 -21.130 -2.603 1.00 93.19 282 ARG A O 1
ATOM 2057 N N . ARG A 1 283 ? -0.095 -20.881 -3.344 1.00 93.19 283 ARG A N 1
ATOM 2058 C CA . ARG A 1 283 ? 0.051 -21.815 -4.477 1.00 93.19 283 ARG A CA 1
ATOM 2059 C C . ARG A 1 283 ? 1.064 -21.327 -5.509 1.00 93.19 283 ARG A C 1
ATOM 2061 O O . ARG A 1 283 ? 1.741 -22.145 -6.127 1.00 93.19 283 ARG A O 1
ATOM 2068 N N . CYS A 1 284 ? 1.164 -20.020 -5.737 1.00 95.44 284 CYS A N 1
ATOM 2069 C CA . CYS A 1 284 ? 2.184 -19.478 -6.624 1.00 95.44 284 CYS A CA 1
ATOM 2070 C C . CYS A 1 284 ? 3.591 -19.686 -6.054 1.00 95.44 284 CYS A C 1
ATOM 2072 O O . CYS A 1 284 ? 4.439 -20.242 -6.750 1.00 95.44 284 CYS A O 1
ATOM 2074 N N . LEU A 1 285 ? 3.807 -19.346 -4.780 1.00 94.31 285 LEU A N 1
ATOM 2075 C CA . LEU A 1 285 ? 5.090 -19.528 -4.100 1.00 94.31 285 LEU A CA 1
ATOM 2076 C C . LEU A 1 285 ? 5.538 -20.993 -4.106 1.00 94.31 285 LEU A C 1
ATOM 2078 O O . LEU A 1 285 ? 6.672 -21.283 -4.479 1.00 94.31 285 LEU A O 1
ATOM 2082 N N . ALA A 1 286 ? 4.625 -21.922 -3.808 1.00 92.00 286 ALA A N 1
ATOM 2083 C CA . ALA A 1 286 ? 4.907 -23.356 -3.855 1.00 92.00 286 ALA A CA 1
ATOM 2084 C C . ALA A 1 286 ? 5.374 -23.829 -5.247 1.00 92.00 286 ALA A C 1
ATOM 2086 O O . ALA A 1 286 ? 6.256 -24.676 -5.346 1.00 92.00 286 ALA A O 1
ATOM 2087 N N . ARG A 1 287 ? 4.826 -23.259 -6.333 1.00 93.88 287 ARG A N 1
ATOM 2088 C CA . ARG A 1 287 ? 5.244 -23.577 -7.713 1.00 93.88 287 ARG A CA 1
ATOM 2089 C C . ARG A 1 287 ? 6.568 -22.926 -8.107 1.00 93.88 287 ARG A C 1
ATOM 2091 O O . ARG A 1 287 ? 7.267 -23.461 -8.961 1.00 93.88 287 ARG A O 1
ATOM 2098 N N . LYS A 1 288 ? 6.888 -21.764 -7.536 1.00 92.44 288 LYS A N 1
ATOM 2099 C CA . LYS A 1 288 ? 8.109 -21.010 -7.850 1.00 92.44 288 LYS A CA 1
ATOM 2100 C C . LYS A 1 288 ? 9.350 -21.570 -7.159 1.00 92.44 288 LYS A C 1
ATOM 2102 O O . LYS A 1 288 ? 10.448 -21.413 -7.690 1.00 92.44 288 LYS A O 1
ATOM 2107 N N . GLY A 1 289 ? 9.193 -22.248 -6.023 1.00 87.12 289 GLY A N 1
ATOM 2108 C CA . GLY A 1 289 ? 10.306 -22.862 -5.301 1.00 87.12 289 GLY A CA 1
ATOM 2109 C C . GLY A 1 289 ? 11.364 -21.827 -4.910 1.00 87.12 289 GLY A C 1
ATOM 2110 O O . GLY A 1 289 ? 11.040 -20.810 -4.304 1.00 87.12 289 GLY A O 1
ATOM 2111 N N . ALA A 1 290 ? 12.623 -22.067 -5.285 1.00 84.00 290 ALA A N 1
ATOM 2112 C CA . ALA A 1 290 ? 13.753 -21.180 -4.987 1.00 84.00 290 ALA A CA 1
ATOM 2113 C C . ALA A 1 290 ? 13.889 -19.974 -5.944 1.00 84.00 290 ALA A C 1
ATOM 2115 O O . ALA A 1 290 ? 14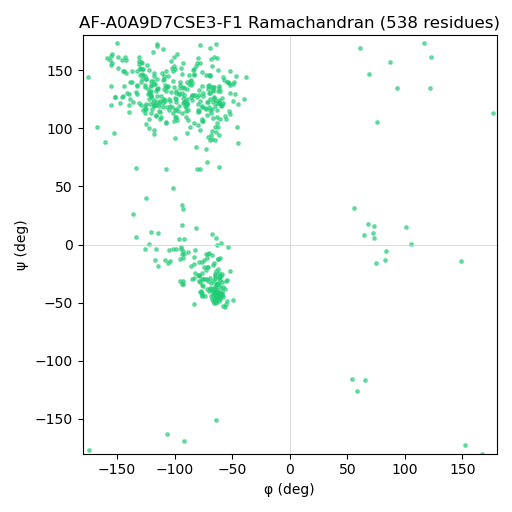.945 -19.341 -5.976 1.00 84.00 290 ALA A O 1
ATOM 2116 N N . ALA A 1 291 ? 12.864 -19.665 -6.750 1.00 81.06 291 ALA A N 1
ATOM 2117 C CA . ALA A 1 291 ? 12.898 -18.496 -7.620 1.00 81.06 291 ALA A CA 1
ATOM 2118 C C . ALA A 1 291 ? 13.140 -17.211 -6.816 1.00 81.06 291 ALA A C 1
ATOM 2120 O O . ALA A 1 291 ? 12.634 -17.022 -5.709 1.00 81.06 291 ALA A O 1
ATOM 2121 N N . THR A 1 292 ? 13.927 -16.325 -7.412 1.00 85.88 292 THR A N 1
ATOM 2122 C CA . THR A 1 292 ? 14.333 -15.058 -6.815 1.00 85.88 292 THR A CA 1
ATOM 2123 C C . THR A 1 292 ? 13.249 -13.994 -7.026 1.00 85.88 292 THR A C 1
ATOM 2125 O O . THR A 1 292 ? 12.794 -13.395 -6.056 1.00 85.88 292 THR A O 1
ATOM 2128 N N . ASP A 1 293 ? 12.777 -13.788 -8.258 1.00 92.69 293 ASP A N 1
ATOM 2129 C CA . ASP A 1 293 ? 11.639 -12.901 -8.552 1.00 92.69 293 ASP A CA 1
ATOM 2130 C C . ASP A 1 293 ? 10.309 -13.608 -8.247 1.00 92.69 293 ASP A C 1
ATOM 2132 O O . ASP A 1 293 ? 9.955 -14.604 -8.879 1.00 92.69 293 ASP A O 1
ATOM 2136 N N . LEU A 1 294 ? 9.579 -13.080 -7.266 1.00 95.38 294 LEU A N 1
ATOM 2137 C CA . LEU A 1 294 ? 8.270 -13.562 -6.829 1.00 95.38 294 LEU A CA 1
ATOM 2138 C C . LEU A 1 294 ? 7.166 -12.533 -7.116 1.00 95.38 294 LEU A C 1
ATOM 2140 O O . LEU A 1 294 ? 6.037 -12.708 -6.660 1.00 95.38 294 LEU A O 1
ATOM 2144 N N . GLY A 1 295 ? 7.459 -11.471 -7.878 1.00 93.56 295 GLY A N 1
ATOM 2145 C CA . GLY A 1 295 ? 6.505 -10.400 -8.174 1.00 93.56 295 GLY A CA 1
ATOM 2146 C C . GLY A 1 295 ? 5.259 -10.858 -8.934 1.00 93.56 295 GLY A C 1
ATOM 2147 O O . GLY A 1 295 ? 4.206 -10.245 -8.820 1.00 93.56 295 GLY A O 1
ATOM 2148 N N . GLU A 1 296 ? 5.334 -11.969 -9.669 1.00 93.75 296 GLU A N 1
ATOM 2149 C CA . GLU A 1 296 ? 4.160 -12.560 -10.332 1.00 93.75 296 GLU A CA 1
ATOM 2150 C C . GLU A 1 296 ? 3.223 -13.309 -9.370 1.00 93.75 296 GLU A C 1
ATOM 2152 O O . GLU A 1 296 ? 2.094 -13.629 -9.737 1.00 93.75 296 GLU A O 1
ATOM 2157 N N . CYS A 1 297 ? 3.682 -13.612 -8.150 1.00 95.31 297 CYS A N 1
ATOM 2158 C CA . CYS A 1 297 ? 2.865 -14.279 -7.142 1.00 95.31 297 CYS A CA 1
ATOM 2159 C C . CYS A 1 297 ? 1.970 -13.324 -6.359 1.00 95.31 297 CYS A C 1
ATOM 2161 O O . CYS A 1 297 ? 1.030 -13.794 -5.724 1.00 95.31 297 CYS A O 1
ATOM 2163 N N . GLY A 1 298 ? 2.246 -12.022 -6.399 1.00 94.56 298 GLY A N 1
ATOM 2164 C CA . GLY A 1 298 ? 1.472 -10.996 -5.714 1.00 94.56 298 GLY A CA 1
ATOM 2165 C C . GLY A 1 298 ? 2.327 -9.786 -5.354 1.00 94.56 298 GLY A C 1
ATOM 2166 O O . GLY A 1 298 ? 3.498 -9.691 -5.727 1.00 94.56 298 GLY A O 1
ATOM 2167 N N . SER A 1 299 ? 1.739 -8.867 -4.589 1.00 95.06 299 SER A N 1
ATOM 2168 C CA . SER A 1 299 ? 2.472 -7.720 -4.054 1.00 95.06 299 SER A CA 1
ATOM 2169 C C . SER A 1 299 ? 3.582 -8.159 -3.097 1.00 95.06 299 SER A C 1
ATOM 2171 O O . SER A 1 299 ? 3.544 -9.249 -2.515 1.00 95.06 299 SER A O 1
ATOM 2173 N N . TYR A 1 300 ? 4.550 -7.273 -2.874 1.00 96.50 300 TYR A N 1
ATOM 2174 C CA . TYR A 1 300 ? 5.635 -7.477 -1.920 1.00 96.50 300 TYR A CA 1
ATOM 2175 C C . TYR A 1 300 ? 5.120 -7.936 -0.547 1.00 96.50 300 TYR A C 1
ATOM 2177 O O . TYR A 1 300 ? 5.611 -8.928 -0.009 1.00 96.50 300 TYR A O 1
ATOM 2185 N N . ARG A 1 301 ? 4.099 -7.266 0.006 1.00 94.56 301 ARG A N 1
ATOM 2186 C CA . ARG A 1 301 ? 3.524 -7.612 1.317 1.00 94.56 301 ARG A CA 1
ATOM 2187 C C . ARG A 1 301 ? 2.769 -8.933 1.299 1.00 94.56 301 ARG A C 1
ATOM 2189 O O . ARG A 1 301 ? 2.914 -9.693 2.250 1.00 94.56 301 ARG A O 1
ATOM 2196 N N . ALA A 1 302 ? 2.033 -9.241 0.231 1.00 93.69 302 ALA A N 1
ATOM 2197 C CA . ALA A 1 302 ? 1.343 -10.523 0.106 1.00 93.69 302 ALA A CA 1
ATOM 2198 C C . ALA A 1 302 ? 2.343 -11.692 0.069 1.00 93.69 302 ALA A C 1
ATOM 2200 O O . ALA A 1 302 ? 2.191 -12.669 0.804 1.00 93.69 302 ALA A O 1
ATOM 2201 N N . VAL A 1 303 ? 3.417 -11.556 -0.718 1.00 95.31 303 VAL A N 1
ATOM 2202 C CA . VAL A 1 303 ? 4.512 -12.534 -0.774 1.00 95.31 303 VAL A CA 1
ATOM 2203 C C . VAL A 1 303 ? 5.229 -12.630 0.569 1.00 95.31 303 VAL A C 1
ATOM 2205 O O . VAL A 1 303 ? 5.408 -13.734 1.075 1.00 95.31 303 VAL A O 1
ATOM 2208 N N . LYS A 1 304 ? 5.603 -11.493 1.172 1.00 94.31 304 LYS A N 1
ATOM 2209 C CA . LYS A 1 304 ? 6.263 -11.440 2.483 1.00 94.31 304 LYS A CA 1
ATOM 2210 C C . LYS A 1 304 ? 5.428 -12.166 3.535 1.00 94.31 304 LYS A C 1
ATOM 2212 O O . LYS A 1 304 ? 5.941 -13.064 4.191 1.00 94.31 304 LYS A O 1
ATOM 2217 N N . ARG A 1 305 ? 4.139 -11.837 3.640 1.00 93.38 305 ARG A N 1
ATOM 2218 C CA . ARG A 1 305 ? 3.205 -12.479 4.569 1.00 93.38 305 ARG A CA 1
ATOM 2219 C C . ARG A 1 305 ? 3.174 -13.986 4.351 1.00 93.38 305 ARG A C 1
ATOM 2221 O O . ARG A 1 305 ? 3.469 -14.728 5.269 1.00 93.38 305 ARG A O 1
ATOM 2228 N N . CYS A 1 306 ? 2.932 -14.443 3.125 1.00 93.50 306 CYS A N 1
ATOM 2229 C CA . CYS A 1 306 ? 2.873 -15.873 2.825 1.00 93.50 306 CYS A CA 1
ATOM 2230 C C . CYS A 1 306 ? 4.191 -16.633 3.004 1.00 93.50 306 CYS A C 1
ATOM 2232 O O . CYS A 1 306 ? 4.163 -17.847 3.181 1.00 93.50 306 CYS A O 1
ATOM 2234 N N . LYS A 1 307 ? 5.333 -15.951 2.899 1.00 91.06 307 LYS A N 1
ATOM 2235 C CA . LYS A 1 307 ? 6.658 -16.555 3.056 1.00 91.06 307 LYS A CA 1
ATOM 2236 C C . LYS A 1 307 ? 7.032 -16.772 4.522 1.00 91.06 307 LYS A C 1
ATOM 2238 O O . LYS A 1 307 ? 7.778 -17.703 4.808 1.00 91.06 307 LYS A O 1
ATOM 2243 N N . TYR A 1 308 ? 6.550 -15.907 5.413 1.00 88.50 308 TYR A N 1
ATOM 2244 C CA . TYR A 1 308 ? 6.849 -15.958 6.847 1.00 88.50 308 TYR A CA 1
ATOM 2245 C C . TYR A 1 308 ? 5.684 -16.471 7.697 1.00 88.50 308 TYR A C 1
ATOM 2247 O O . TYR A 1 308 ? 5.903 -16.866 8.836 1.00 88.50 308 TYR A O 1
ATOM 2255 N N . GLU A 1 309 ? 4.465 -16.501 7.160 1.00 86.94 309 GLU A N 1
ATOM 2256 C CA . GLU A 1 309 ? 3.361 -17.225 7.779 1.00 86.94 309 GLU A CA 1
ATOM 2257 C C . GLU A 1 309 ? 3.699 -18.721 7.732 1.00 86.94 309 GLU A C 1
ATOM 2259 O O . GLU A 1 309 ? 4.006 -19.235 6.647 1.00 86.94 309 GLU A O 1
ATOM 2264 N N . PRO A 1 310 ? 3.671 -19.430 8.875 1.00 77.56 310 PRO A N 1
ATOM 2265 C CA . PRO A 1 310 ? 3.887 -20.865 8.873 1.00 77.56 310 PRO A CA 1
ATOM 2266 C C . PRO A 1 310 ? 2.901 -21.506 7.890 1.00 77.56 310 PRO A C 1
ATOM 2268 O O . PRO A 1 310 ? 1.744 -21.070 7.800 1.00 77.56 310 PRO A O 1
ATOM 2271 N N . PRO A 1 311 ? 3.332 -22.513 7.107 1.00 71.56 311 PRO A N 1
ATOM 2272 C CA . PRO A 1 311 ? 2.390 -23.240 6.280 1.00 71.56 311 PRO A CA 1
ATOM 2273 C C . PRO A 1 311 ? 1.263 -23.735 7.192 1.00 71.56 311 PRO A C 1
ATOM 2275 O O . PRO A 1 311 ? 1.534 -24.135 8.330 1.00 71.56 311 PRO A O 1
ATOM 2278 N N . PRO A 1 312 ? -0.001 -23.685 6.734 1.00 68.38 312 PRO A N 1
ATOM 2279 C CA . PRO A 1 312 ? -1.066 -24.301 7.495 1.00 68.38 312 PRO A CA 1
ATOM 2280 C C . PRO A 1 312 ? -0.639 -25.747 7.764 1.00 68.38 312 PRO A C 1
ATOM 2282 O O . PRO A 1 312 ? -0.045 -26.350 6.862 1.00 68.38 312 PRO A O 1
ATOM 2285 N N . PRO A 1 313 ? -0.887 -26.270 8.976 1.00 69.25 313 PRO A N 1
ATOM 2286 C CA . PRO A 1 313 ? -0.514 -27.630 9.327 1.00 69.25 313 PRO A CA 1
ATOM 2287 C C . PRO A 1 313 ? -0.910 -28.562 8.185 1.00 69.25 313 PRO A C 1
ATOM 2289 O O . PRO A 1 313 ? -2.077 -28.564 7.781 1.00 69.25 313 PRO A O 1
ATOM 2292 N N . ASP A 1 314 ? 0.068 -29.273 7.615 1.00 61.88 314 ASP A N 1
ATOM 2293 C CA . ASP A 1 314 ? -0.219 -30.221 6.548 1.00 61.88 314 ASP A CA 1
ATOM 2294 C C . ASP A 1 314 ? -1.198 -31.245 7.137 1.00 61.88 314 ASP A C 1
ATOM 2296 O O . ASP A 1 314 ? -0.886 -31.869 8.152 1.00 61.88 314 ASP A O 1
ATOM 2300 N N . PRO A 1 315 ? -2.410 -31.413 6.584 1.00 53.81 315 PRO A N 1
ATOM 2301 C CA . PRO A 1 315 ? -3.327 -32.431 7.078 1.00 53.81 315 PRO A CA 1
ATOM 2302 C C . PRO A 1 315 ? -2.770 -33.859 6.920 1.00 53.81 315 PRO A C 1
ATOM 2304 O O . PRO A 1 315 ? -3.345 -34.791 7.482 1.00 53.81 315 PRO A O 1
ATOM 2307 N N . GLY A 1 316 ? -1.690 -34.047 6.152 1.00 59.94 316 GLY A N 1
ATOM 2308 C CA . GLY A 1 316 ? -0.892 -35.272 6.091 1.00 59.94 316 GLY A CA 1
ATOM 2309 C C . GLY A 1 316 ? 0.245 -35.355 7.120 1.00 59.94 316 GLY A C 1
ATOM 2310 O O . GLY A 1 316 ? 0.870 -36.408 7.232 1.00 59.94 316 GLY A O 1
ATOM 2311 N N . ASP A 1 317 ? 0.517 -34.295 7.887 1.00 70.75 317 ASP A N 1
ATOM 2312 C CA . ASP A 1 317 ? 1.482 -34.328 8.985 1.00 70.75 317 ASP A CA 1
ATOM 2313 C C . ASP A 1 317 ? 0.959 -35.257 10.086 1.00 70.75 317 ASP A C 1
ATOM 2315 O O . ASP A 1 317 ? -0.134 -35.073 10.635 1.00 70.75 317 ASP A O 1
ATOM 2319 N N . ALA A 1 318 ? 1.757 -36.268 10.425 1.00 66.81 318 ALA A N 1
ATOM 2320 C CA . ALA A 1 318 ? 1.438 -37.243 11.458 1.00 66.81 318 ALA A CA 1
ATOM 2321 C C . ALA A 1 318 ? 1.115 -36.579 12.808 1.00 66.81 318 ALA A C 1
ATOM 2323 O O . ALA A 1 318 ? 0.280 -37.094 13.551 1.00 66.81 318 ALA A O 1
ATOM 2324 N N . ALA A 1 319 ? 1.713 -35.421 13.116 1.00 67.88 319 ALA A N 1
ATOM 2325 C CA . ALA A 1 319 ? 1.417 -34.665 14.330 1.00 67.88 319 ALA A CA 1
ATOM 2326 C C . ALA A 1 319 ? 0.010 -34.043 14.302 1.00 67.88 319 ALA A C 1
ATOM 2328 O O . ALA A 1 319 ? -0.691 -34.024 15.315 1.00 67.88 319 ALA A O 1
ATOM 2329 N N . VAL A 1 320 ? -0.440 -33.576 13.137 1.00 65.31 320 VAL A N 1
ATOM 2330 C CA . VAL A 1 320 ? -1.780 -33.003 12.938 1.00 65.31 320 VAL A CA 1
ATOM 2331 C C . VAL A 1 320 ? -2.826 -34.111 12.954 1.00 65.31 320 VAL A C 1
ATOM 2333 O O . VAL A 1 320 ? -3.832 -33.992 13.652 1.00 65.31 320 VAL A O 1
ATOM 2336 N N . ALA A 1 321 ? -2.556 -35.227 12.274 1.00 64.19 321 ALA A N 1
ATOM 2337 C CA . ALA A 1 321 ? -3.390 -36.422 12.333 1.00 64.19 321 ALA A CA 1
ATOM 2338 C C . ALA A 1 321 ? -3.506 -36.963 13.769 1.00 64.19 321 ALA A C 1
ATOM 2340 O O . ALA A 1 321 ? -4.605 -37.300 14.203 1.00 64.19 321 ALA A O 1
ATOM 2341 N N . ALA A 1 322 ? -2.412 -36.974 14.540 1.00 70.38 322 ALA A N 1
ATOM 2342 C CA . ALA A 1 322 ? -2.418 -37.367 15.949 1.00 70.38 322 ALA A CA 1
ATOM 2343 C C . ALA A 1 322 ? -3.221 -36.397 16.827 1.00 70.38 322 ALA A C 1
ATOM 2345 O O . ALA A 1 322 ? -3.980 -36.843 17.684 1.00 70.38 322 ALA A O 1
ATOM 2346 N N . ARG A 1 323 ? -3.124 -35.082 16.592 1.00 72.19 323 ARG A N 1
ATOM 2347 C CA . ARG A 1 323 ? -3.943 -34.078 17.292 1.00 72.19 323 ARG A CA 1
ATOM 2348 C C . ARG A 1 323 ? -5.429 -34.213 16.973 1.00 72.19 323 ARG A C 1
ATOM 2350 O O . ARG A 1 323 ? -6.244 -34.122 17.885 1.00 72.19 323 ARG A O 1
ATOM 2357 N N . ILE A 1 324 ? -5.785 -34.458 15.711 1.00 65.12 324 ILE A N 1
ATOM 2358 C CA . ILE A 1 324 ? -7.172 -34.717 15.300 1.00 65.12 324 ILE A CA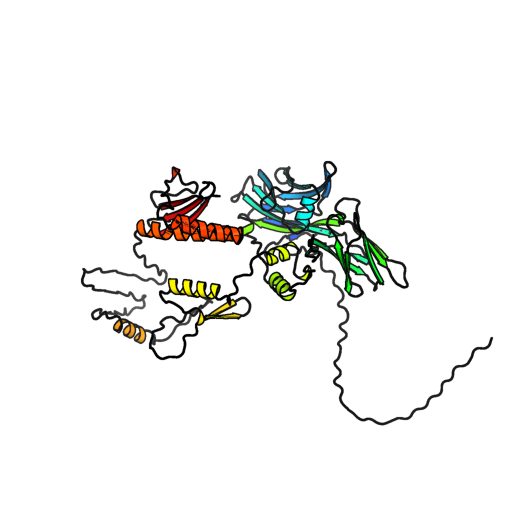 1
ATOM 2359 C C . ILE A 1 324 ? -7.666 -36.021 15.937 1.00 65.12 324 ILE A C 1
ATOM 2361 O O . ILE A 1 324 ? -8.741 -36.031 16.527 1.00 65.12 324 ILE A O 1
ATOM 2365 N N . ALA A 1 325 ? -6.873 -37.096 15.891 1.00 63.97 325 ALA A N 1
ATOM 2366 C CA . ALA A 1 325 ? -7.198 -38.371 16.530 1.00 63.97 325 ALA A CA 1
ATOM 2367 C C . ALA A 1 325 ? -7.411 -38.218 18.043 1.00 63.97 325 ALA A C 1
ATOM 2369 O O . ALA A 1 325 ? -8.362 -38.775 18.584 1.00 63.97 325 ALA A O 1
ATOM 2370 N N . ALA A 1 326 ? -6.562 -37.435 18.714 1.00 69.12 326 ALA A N 1
ATOM 2371 C CA . ALA A 1 326 ? -6.674 -37.147 20.137 1.00 69.12 326 ALA A CA 1
ATOM 2372 C C . ALA A 1 326 ? -7.916 -36.302 20.450 1.00 69.12 326 ALA A C 1
ATOM 2374 O O . ALA A 1 326 ? -8.672 -36.662 21.341 1.00 69.12 326 ALA A O 1
ATOM 2375 N N . ALA A 1 327 ? -8.181 -35.231 19.697 1.00 67.06 327 ALA A N 1
ATOM 2376 C CA . ALA A 1 327 ? -9.361 -34.389 19.898 1.00 67.06 327 ALA A CA 1
ATOM 2377 C C . ALA A 1 327 ? -10.669 -35.166 19.673 1.00 67.06 327 ALA A C 1
ATOM 2379 O O . ALA A 1 327 ? -11.589 -35.088 20.487 1.00 67.06 327 ALA A O 1
ATOM 2380 N N . VAL A 1 328 ? -10.733 -35.969 18.606 1.00 64.88 328 VAL A N 1
ATOM 2381 C CA . VAL A 1 328 ? -11.868 -36.859 18.331 1.00 64.88 328 VAL A CA 1
ATOM 2382 C C . VAL A 1 328 ? -11.978 -37.930 19.414 1.00 64.88 328 VAL A C 1
ATOM 2384 O O . VAL A 1 328 ? -13.082 -38.215 19.875 1.00 64.88 328 VAL A O 1
ATOM 2387 N N . GLY A 1 329 ? -10.860 -38.495 19.870 1.00 64.38 329 GLY A N 1
ATOM 2388 C CA . GLY A 1 329 ? -10.859 -39.493 20.934 1.00 64.38 329 GLY A CA 1
ATOM 2389 C C . GLY A 1 329 ? -11.330 -38.944 22.277 1.00 64.38 329 GLY A C 1
ATOM 2390 O O . GLY A 1 329 ? -12.140 -39.583 22.941 1.00 64.38 329 GL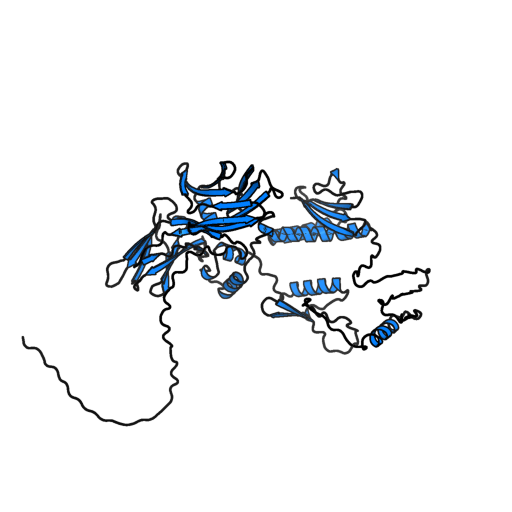Y A O 1
ATOM 2391 N N . THR A 1 330 ? -10.932 -37.724 22.634 1.00 63.34 330 THR A N 1
ATOM 2392 C CA . THR A 1 330 ? -11.429 -37.012 23.819 1.00 63.34 330 THR A CA 1
ATOM 2393 C C . THR A 1 330 ? -12.923 -36.708 23.703 1.00 63.34 330 THR A C 1
ATOM 2395 O O . THR A 1 330 ? -13.659 -36.895 24.666 1.00 63.34 330 THR A O 1
ATOM 2398 N N . ALA A 1 331 ? -13.396 -36.290 22.524 1.00 53.88 331 ALA A N 1
ATOM 2399 C CA . ALA A 1 331 ? -14.807 -35.966 22.303 1.00 53.88 331 ALA A CA 1
ATOM 2400 C C . ALA A 1 331 ? -15.726 -37.202 22.273 1.00 53.88 331 ALA A C 1
ATOM 2402 O O . ALA A 1 331 ? -16.899 -37.107 22.625 1.00 53.88 331 ALA A O 1
ATOM 2403 N N . THR A 1 332 ? -15.213 -38.356 21.838 1.00 62.41 332 THR A N 1
ATOM 2404 C CA . THR A 1 332 ? -16.000 -39.592 21.657 1.00 62.41 332 THR A CA 1
ATOM 2405 C C . THR A 1 332 ? -15.775 -40.637 22.750 1.00 62.41 332 THR A C 1
ATOM 2407 O O . THR A 1 332 ? -16.540 -41.594 22.838 1.00 62.41 332 THR A O 1
ATOM 2410 N N . GLY A 1 333 ? -14.731 -40.490 23.569 1.00 71.38 333 GLY A N 1
ATOM 2411 C CA . GLY A 1 333 ? -14.289 -41.505 24.529 1.00 71.38 333 GLY A CA 1
ATOM 2412 C C . GLY A 1 333 ? -13.618 -42.726 23.886 1.00 71.38 333 GLY A C 1
ATOM 2413 O O . GLY A 1 333 ? -13.383 -43.720 24.571 1.00 71.38 333 GLY A O 1
ATOM 2414 N N . VAL A 1 334 ? -13.314 -42.681 22.583 1.00 59.91 334 VAL A N 1
ATOM 2415 C CA . VAL A 1 334 ? -12.738 -43.804 21.830 1.00 59.91 334 VAL A CA 1
ATOM 2416 C C . VAL A 1 334 ? -11.323 -43.458 21.381 1.00 59.91 334 VAL A C 1
ATOM 2418 O O . VAL A 1 334 ? -11.113 -42.526 20.614 1.00 59.91 334 VAL A O 1
ATOM 2421 N N . ALA A 1 335 ? -10.329 -44.230 21.820 1.00 56.69 335 ALA A N 1
ATOM 2422 C CA . ALA A 1 335 ? -8.958 -44.057 21.351 1.00 56.69 335 ALA A CA 1
ATOM 2423 C C . ALA A 1 335 ? -8.839 -44.477 19.874 1.00 56.69 335 ALA A C 1
ATOM 2425 O O . ALA A 1 335 ? -9.020 -45.648 19.536 1.00 56.69 335 ALA A O 1
ATOM 2426 N N . PHE A 1 336 ? -8.514 -43.530 18.991 1.00 61.78 336 PHE A N 1
ATOM 2427 C CA . PHE A 1 336 ? -8.235 -43.807 17.582 1.00 61.78 336 PHE A CA 1
ATOM 2428 C C . PHE A 1 336 ? -6.739 -44.027 17.367 1.00 61.78 336 PHE A C 1
ATOM 2430 O O . PHE A 1 336 ? -5.913 -43.255 17.852 1.00 61.78 336 PHE A O 1
ATOM 2437 N N . ASN A 1 337 ? -6.381 -45.054 16.592 1.00 65.38 337 ASN A N 1
ATOM 2438 C CA . ASN A 1 337 ? -5.018 -45.187 16.094 1.00 65.38 337 ASN A CA 1
ATOM 2439 C C . ASN A 1 337 ? -4.820 -44.185 14.936 1.00 65.38 337 ASN A C 1
ATOM 2441 O O . ASN A 1 337 ? -5.500 -44.313 13.913 1.00 65.38 337 ASN A O 1
ATOM 2445 N N . PRO A 1 338 ? -3.901 -43.208 15.053 1.00 55.75 338 PRO A N 1
ATOM 2446 C CA . PRO A 1 338 ? -3.697 -42.188 14.026 1.00 55.75 338 PRO A CA 1
ATOM 2447 C C . PRO A 1 338 ? -3.240 -42.766 12.680 1.00 55.75 338 PRO A C 1
ATOM 2449 O O . PRO A 1 338 ? -3.486 -42.151 11.648 1.00 55.75 338 PRO A O 1
ATOM 2452 N N . ALA A 1 339 ? -2.669 -43.978 12.656 1.00 60.72 339 ALA A N 1
ATOM 2453 C CA . ALA A 1 339 ? -2.280 -44.672 11.425 1.00 60.72 339 ALA A CA 1
ATOM 2454 C C . ALA A 1 339 ? -3.470 -45.102 10.538 1.00 60.72 339 ALA A C 1
ATOM 2456 O O . ALA A 1 339 ? -3.273 -45.566 9.419 1.00 60.72 339 ALA A O 1
ATOM 2457 N N . VAL A 1 340 ? -4.702 -44.981 11.041 1.00 55.81 340 VAL A N 1
ATOM 2458 C CA . VAL A 1 340 ? -5.940 -45.435 10.386 1.00 55.81 340 VAL A CA 1
ATOM 2459 C C . VAL A 1 340 ? -6.704 -44.271 9.728 1.00 55.81 340 VAL A C 1
ATOM 2461 O O . VAL A 1 340 ? -7.719 -44.467 9.053 1.00 55.81 340 VAL A O 1
ATOM 2464 N N . LEU A 1 341 ? -6.202 -43.048 9.912 1.00 51.19 341 LEU A N 1
ATOM 2465 C CA . LEU A 1 341 ? -6.724 -41.831 9.308 1.00 51.19 341 LEU A CA 1
ATOM 2466 C C . LEU A 1 341 ? -6.028 -41.608 7.965 1.00 51.19 341 LEU A C 1
ATOM 2468 O O . LEU A 1 341 ? -4.851 -41.264 7.916 1.00 51.19 341 LEU A O 1
ATOM 2472 N N . SER A 1 342 ? -6.758 -41.774 6.867 1.00 52.81 342 SER A N 1
ATOM 2473 C CA . SER A 1 342 ? -6.313 -41.288 5.562 1.00 52.81 342 SER A CA 1
ATOM 2474 C C . SER A 1 342 ? -6.954 -39.932 5.301 1.00 52.81 342 SER A C 1
ATOM 2476 O O . SER A 1 342 ? -8.181 -39.823 5.248 1.00 52.81 342 SER A O 1
ATOM 2478 N N . THR A 1 343 ? -6.143 -38.894 5.128 1.00 45.09 343 THR A N 1
ATOM 2479 C CA . THR A 1 343 ? -6.620 -37.570 4.731 1.00 45.09 343 THR A CA 1
ATOM 2480 C C . THR A 1 343 ? -6.534 -37.424 3.214 1.00 45.09 343 THR A C 1
ATOM 2482 O O . THR A 1 343 ? -5.520 -37.733 2.590 1.00 45.09 343 THR A O 1
ATOM 2485 N N . ARG A 1 344 ? -7.625 -36.974 2.590 1.00 48.44 344 ARG A N 1
ATOM 2486 C CA . ARG A 1 344 ? -7.656 -36.603 1.173 1.00 48.44 344 ARG A CA 1
ATOM 2487 C C . ARG A 1 344 ? -8.056 -35.142 1.057 1.00 48.44 344 ARG A C 1
ATOM 2489 O O . ARG A 1 344 ? -9.089 -34.733 1.582 1.00 48.44 344 ARG A O 1
ATOM 2496 N N . VAL A 1 345 ? -7.248 -34.364 0.347 1.00 40.59 345 VAL A N 1
ATOM 2497 C CA . VAL A 1 345 ? -7.584 -32.981 -0.000 1.00 40.59 345 VAL A CA 1
ATOM 2498 C C . VAL A 1 345 ? -8.328 -32.990 -1.332 1.00 40.59 345 VAL A C 1
ATOM 2500 O O . VAL A 1 345 ? -7.783 -33.435 -2.343 1.00 40.59 345 VAL A O 1
ATOM 2503 N N . ASP A 1 346 ? -9.575 -32.521 -1.328 1.00 39.72 346 ASP A N 1
ATOM 2504 C CA . ASP A 1 346 ? -10.396 -32.347 -2.528 1.00 39.72 346 ASP A CA 1
ATOM 2505 C C . ASP A 1 346 ? -10.736 -30.857 -2.696 1.00 39.72 346 ASP A C 1
ATOM 2507 O O . ASP A 1 346 ? -11.624 -30.298 -2.043 1.00 39.72 346 ASP A O 1
ATOM 2511 N N . GLY A 1 347 ? -9.937 -30.158 -3.506 1.00 58.69 347 GLY A N 1
ATOM 2512 C CA . GLY A 1 347 ? -10.030 -28.705 -3.661 1.00 58.69 347 GLY A CA 1
ATOM 2513 C C . GLY A 1 347 ? -9.676 -27.943 -2.375 1.00 58.69 347 GLY A C 1
ATOM 2514 O O . GLY A 1 347 ? -8.534 -27.983 -1.929 1.00 58.69 347 GLY A O 1
ATOM 2515 N N . GLN A 1 348 ? -10.641 -27.206 -1.803 1.00 33.56 348 GLN A N 1
ATOM 2516 C CA . GLN A 1 348 ? -10.492 -26.494 -0.517 1.00 33.56 348 GLN A CA 1
ATOM 2517 C C . GLN A 1 348 ? -10.939 -27.317 0.703 1.00 33.56 348 GLN A C 1
ATOM 2519 O O . GLN A 1 348 ? -10.990 -26.790 1.812 1.00 33.56 348 GLN A O 1
ATOM 2524 N N . ARG A 1 349 ? -11.307 -28.589 0.520 1.00 37.34 349 ARG A N 1
ATOM 2525 C CA . ARG A 1 349 ? -11.818 -29.438 1.599 1.00 37.34 349 ARG A CA 1
ATOM 2526 C C . ARG A 1 349 ? -10.776 -30.473 1.999 1.00 37.34 349 ARG A C 1
ATOM 2528 O O . ARG A 1 349 ? -10.249 -31.178 1.143 1.00 37.34 349 ARG A O 1
ATOM 2535 N N . THR A 1 350 ? -10.543 -30.605 3.299 1.00 40.19 350 THR A N 1
ATOM 2536 C CA . THR A 1 350 ? -9.832 -31.750 3.876 1.00 40.19 350 THR A CA 1
ATOM 2537 C C . THR A 1 350 ? -10.871 -32.779 4.298 1.00 40.19 350 THR A C 1
ATOM 2539 O O . THR A 1 350 ? -11.664 -32.524 5.202 1.00 40.19 350 THR A O 1
ATOM 2542 N N . VAL A 1 351 ? -10.890 -33.931 3.633 1.00 44.84 351 VAL A N 1
ATOM 2543 C CA . VAL A 1 351 ? -11.737 -35.069 3.999 1.00 44.84 351 VAL A CA 1
ATOM 2544 C C . VAL A 1 351 ? -10.885 -36.050 4.794 1.00 44.84 351 VAL A C 1
ATOM 2546 O O . VAL A 1 351 ? -9.854 -36.515 4.310 1.00 44.84 351 VAL A O 1
ATOM 2549 N N . VAL A 1 352 ? -11.308 -36.361 6.016 1.00 43.31 352 VAL A N 1
ATOM 2550 C CA . VAL A 1 352 ? -10.655 -37.353 6.876 1.00 43.31 352 VAL A CA 1
ATOM 2551 C C . VAL A 1 352 ? -11.447 -38.655 6.769 1.00 43.31 352 VAL A C 1
ATOM 2553 O O . VAL A 1 352 ? -12.585 -38.727 7.225 1.00 43.31 352 VAL A O 1
ATOM 2556 N N . GLN A 1 353 ? -10.874 -39.677 6.136 1.00 47.94 353 GLN A N 1
ATOM 2557 C CA . GLN A 1 353 ? -11.444 -41.024 6.092 1.00 47.94 353 GLN A CA 1
ATOM 2558 C C . GLN A 1 353 ? -10.812 -41.890 7.184 1.00 47.94 353 GLN A C 1
ATOM 2560 O O . GLN A 1 353 ? -9.591 -41.982 7.283 1.00 47.94 353 GLN A O 1
ATOM 2565 N N . VAL A 1 354 ? -11.651 -42.551 7.983 1.00 44.19 354 VAL A N 1
ATOM 2566 C CA . VAL A 1 354 ? -11.234 -43.523 9.004 1.00 44.19 354 VAL A CA 1
ATOM 2567 C C . VAL A 1 354 ? -11.476 -44.926 8.444 1.00 44.19 354 VAL A C 1
ATOM 2569 O O . VAL A 1 354 ? -12.626 -45.304 8.229 1.00 44.19 354 VAL A O 1
ATOM 2572 N N . SER A 1 355 ? -10.421 -45.703 8.186 1.00 44.19 355 SER A N 1
ATOM 2573 C CA . SER A 1 355 ? -10.553 -47.064 7.627 1.00 44.19 355 SER A CA 1
ATOM 2574 C C . SER A 1 355 ? -10.427 -48.143 8.702 1.00 44.19 355 SER A C 1
ATOM 2576 O O . SER A 1 355 ? -9.334 -48.611 8.981 1.00 44.19 355 SER A O 1
ATOM 2578 N N . VAL A 1 356 ? -11.525 -48.593 9.305 1.00 41.59 356 VAL A N 1
ATOM 2579 C CA . VAL A 1 356 ? -11.466 -49.657 10.327 1.00 41.59 356 VAL A CA 1
ATOM 2580 C C . VAL A 1 356 ? -11.047 -50.990 9.674 1.00 41.59 356 VAL A C 1
ATOM 2582 O O . VAL A 1 356 ? -11.726 -51.486 8.778 1.00 41.59 356 VAL A O 1
ATOM 2585 N N . GLY A 1 357 ? -9.889 -51.533 10.063 1.00 35.41 357 GLY A N 1
ATOM 2586 C CA . GLY A 1 357 ? -9.254 -52.686 9.410 1.00 35.41 357 GLY A CA 1
ATOM 2587 C C . GLY A 1 357 ? -9.999 -54.023 9.554 1.00 35.41 357 GLY A C 1
ATOM 2588 O O . GLY A 1 357 ? -10.716 -54.263 10.522 1.00 35.41 357 GLY A O 1
ATOM 2589 N N . ASN A 1 358 ? -9.771 -54.907 8.574 1.00 39.91 358 ASN A N 1
ATOM 2590 C CA . ASN A 1 358 ? -10.364 -56.240 8.419 1.00 39.91 358 ASN A CA 1
ATOM 2591 C C . ASN A 1 358 ? -9.926 -57.233 9.515 1.00 39.91 358 ASN A C 1
ATOM 2593 O O . ASN A 1 358 ? -8.802 -57.733 9.493 1.00 39.91 358 ASN A O 1
ATOM 2597 N N . GLY A 1 359 ? -10.843 -57.589 10.413 1.00 30.22 359 GLY A N 1
ATOM 2598 C CA . GLY A 1 359 ? -10.705 -58.710 11.346 1.00 30.22 359 GLY A CA 1
ATOM 2599 C C . GLY A 1 359 ? -11.905 -58.766 12.286 1.00 30.22 359 GLY A C 1
ATOM 2600 O O . GLY A 1 359 ? -12.120 -57.840 13.058 1.00 30.22 359 GLY A O 1
ATOM 2601 N N . ALA A 1 360 ? -12.721 -59.815 12.176 1.00 31.34 360 ALA A N 1
ATOM 2602 C CA . ALA A 1 360 ? -14.003 -59.937 12.863 1.00 31.34 360 ALA A CA 1
ATOM 2603 C C . ALA A 1 360 ? -13.860 -59.946 14.398 1.00 31.34 360 ALA A C 1
ATOM 2605 O O . ALA A 1 360 ? -13.574 -60.973 15.008 1.00 31.34 360 ALA A O 1
ATOM 2606 N N . ALA A 1 361 ? -14.132 -58.794 15.006 1.00 24.81 361 ALA A N 1
ATOM 2607 C CA . ALA A 1 361 ? -14.697 -58.665 16.338 1.00 24.81 361 ALA A CA 1
ATOM 2608 C C . ALA A 1 361 ? -15.863 -57.675 16.221 1.00 24.81 361 ALA A C 1
ATOM 2610 O O . ALA A 1 361 ? -15.696 -56.559 15.728 1.00 24.81 361 ALA A O 1
ATOM 2611 N N . GLU A 1 362 ? -17.060 -58.117 16.596 1.00 28.86 362 GLU A N 1
ATOM 2612 C CA . GLU A 1 362 ? -18.288 -57.330 16.515 1.00 28.86 362 GLU A CA 1
ATOM 2613 C C . GLU A 1 362 ? -18.247 -56.220 17.581 1.00 28.86 362 GLU A C 1
ATOM 2615 O O . GLU A 1 362 ? -18.607 -56.417 18.738 1.00 28.86 362 GLU A O 1
ATOM 2620 N N . PHE A 1 363 ? -17.754 -55.044 17.191 1.00 24.53 363 PHE A N 1
ATOM 2621 C CA . PHE A 1 363 ? -17.886 -53.801 17.944 1.00 24.53 363 PHE A CA 1
ATOM 2622 C C . PHE A 1 363 ? -18.959 -52.949 17.268 1.00 24.53 363 PHE A C 1
ATOM 2624 O O . PHE A 1 363 ? -18.848 -52.593 16.093 1.00 24.53 363 PHE A O 1
ATOM 2631 N N . ALA A 1 364 ? -20.026 -52.645 18.005 1.00 27.77 364 ALA A N 1
ATOM 2632 C CA . ALA A 1 364 ? -21.147 -51.850 17.524 1.00 27.77 364 ALA A CA 1
ATOM 2633 C C . ALA A 1 364 ? -20.729 -50.383 17.325 1.00 27.77 364 ALA A C 1
ATOM 2635 O O . ALA A 1 364 ? -20.843 -49.549 18.220 1.00 27.77 364 ALA A O 1
ATOM 2636 N N . LEU A 1 365 ? -20.261 -50.067 16.118 1.00 27.23 365 LEU A N 1
ATOM 2637 C CA . LEU A 1 365 ? -20.166 -48.706 15.600 1.00 27.23 365 LEU A CA 1
ATOM 2638 C C . LEU A 1 365 ? -21.582 -48.169 15.365 1.00 27.23 365 LEU A C 1
ATOM 2640 O O . LEU A 1 365 ? -22.202 -48.393 14.327 1.00 27.23 365 LEU A O 1
ATOM 2644 N N . GLY A 1 366 ? -22.101 -47.473 16.369 1.00 28.97 366 GLY A N 1
ATOM 2645 C CA . GLY A 1 366 ? -23.369 -46.756 16.328 1.00 28.97 366 GLY A CA 1
ATOM 2646 C C . GLY A 1 366 ? -23.191 -45.254 16.126 1.00 28.97 366 GLY A C 1
ATOM 2647 O O . GLY A 1 366 ? -23.766 -44.495 16.889 1.00 28.97 366 GLY A O 1
ATOM 2648 N N . ALA A 1 367 ? -22.388 -44.825 15.151 1.00 27.72 367 ALA A N 1
ATOM 2649 C CA . ALA A 1 367 ? -22.458 -43.482 14.571 1.00 27.72 367 ALA A CA 1
ATOM 2650 C C . ALA A 1 367 ? -21.617 -43.451 13.289 1.00 27.72 367 ALA A C 1
ATOM 2652 O O . ALA A 1 367 ? -20.392 -43.349 13.330 1.00 27.72 367 ALA A O 1
ATOM 2653 N N . ALA A 1 368 ? -22.272 -43.532 12.134 1.00 26.14 368 ALA A N 1
ATOM 2654 C CA . ALA A 1 368 ? -21.694 -42.952 10.936 1.00 26.14 368 ALA A CA 1
ATOM 2655 C C . ALA A 1 368 ? -21.599 -41.441 11.188 1.00 26.14 368 ALA A C 1
ATOM 2657 O O . ALA A 1 368 ? -22.621 -40.781 11.370 1.00 26.14 368 ALA A O 1
ATOM 2658 N N . VAL A 1 369 ? -20.383 -40.895 11.238 1.00 25.86 369 VAL A N 1
ATOM 2659 C CA . VAL A 1 369 ? -20.176 -39.452 11.093 1.00 25.86 369 VAL A CA 1
ATOM 2660 C C . VAL A 1 369 ? -20.414 -39.140 9.622 1.00 25.86 369 VAL A C 1
ATOM 2662 O O . VAL A 1 369 ? -19.492 -39.094 8.813 1.00 25.86 369 VAL A O 1
ATOM 2665 N N . GLU A 1 370 ? -21.681 -38.985 9.255 1.00 25.38 370 GLU A N 1
ATOM 2666 C CA . GLU A 1 370 ? -22.026 -38.215 8.075 1.00 25.38 370 GLU A CA 1
ATOM 2667 C C . GLU A 1 370 ? -21.950 -36.747 8.497 1.00 25.38 370 GLU A C 1
ATOM 2669 O O . GLU A 1 370 ? -22.812 -36.229 9.207 1.00 25.38 370 GLU A O 1
ATOM 2674 N N . LEU A 1 371 ? -20.866 -36.075 8.113 1.00 26.09 371 LEU A N 1
ATOM 2675 C CA . LEU A 1 371 ? -20.762 -34.619 8.175 1.00 26.09 371 LEU A CA 1
ATOM 2676 C C . LEU A 1 371 ? -21.673 -34.051 7.071 1.00 26.09 371 LEU A C 1
ATOM 2678 O O . LEU A 1 371 ? -21.212 -33.575 6.035 1.00 26.09 371 LEU A O 1
ATOM 2682 N N . ILE A 1 372 ? -22.990 -34.164 7.265 1.00 22.56 372 ILE A N 1
ATOM 2683 C CA . ILE A 1 372 ? -23.978 -33.459 6.453 1.00 22.56 372 ILE A CA 1
ATOM 2684 C C . ILE A 1 372 ? -23.962 -32.008 6.925 1.00 22.56 372 ILE A C 1
ATOM 2686 O O . ILE A 1 372 ? -24.478 -31.666 7.989 1.00 22.56 372 ILE A O 1
ATOM 2690 N N . ALA A 1 373 ? -23.381 -31.135 6.106 1.00 24.34 373 ALA A N 1
ATOM 2691 C CA . ALA A 1 373 ? -23.778 -29.740 6.120 1.00 24.34 373 ALA A CA 1
ATOM 2692 C C . ALA A 1 373 ? -25.278 -29.684 5.799 1.00 24.34 373 ALA A C 1
ATOM 2694 O O . ALA A 1 373 ? -25.702 -30.157 4.741 1.00 24.34 373 ALA A O 1
ATOM 2695 N N . ILE A 1 374 ? -26.067 -29.137 6.727 1.00 22.31 374 ILE A N 1
ATOM 2696 C CA . ILE A 1 374 ? -27.496 -28.876 6.542 1.00 22.31 374 ILE A CA 1
ATOM 2697 C C . ILE A 1 374 ? -27.654 -28.087 5.241 1.00 22.31 374 ILE A C 1
ATOM 2699 O O . ILE A 1 374 ? -27.219 -26.942 5.130 1.00 22.31 374 ILE A O 1
ATOM 2703 N N . THR A 1 375 ? -28.259 -28.730 4.251 1.00 27.02 375 THR A N 1
ATOM 2704 C CA . THR A 1 375 ? -28.857 -28.072 3.095 1.00 27.02 375 THR A CA 1
ATOM 2705 C C . THR A 1 375 ? -30.367 -28.244 3.197 1.00 27.02 375 THR A C 1
ATOM 2707 O O . THR A 1 375 ? -30.863 -29.212 3.774 1.00 27.02 375 THR A O 1
ATOM 2710 N N . ASP A 1 376 ? -31.087 -27.241 2.709 1.00 26.70 376 ASP A N 1
ATOM 2711 C CA . ASP A 1 376 ? -32.533 -27.090 2.819 1.00 26.70 376 ASP A CA 1
ATOM 2712 C C . ASP A 1 376 ? -33.364 -28.317 2.365 1.00 26.70 376 ASP A C 1
ATOM 2714 O O . ASP A 1 376 ? -33.187 -28.835 1.263 1.00 26.70 376 ASP A O 1
ATOM 2718 N N . ARG A 1 377 ? -34.399 -28.609 3.179 1.00 24.59 377 ARG A N 1
ATOM 2719 C CA . ARG A 1 377 ? -35.641 -29.410 2.980 1.00 24.59 377 ARG A CA 1
ATOM 2720 C C . ARG A 1 377 ? -35.661 -30.908 3.371 1.00 24.59 377 ARG A C 1
ATOM 2722 O O . ARG A 1 377 ? -34.790 -31.667 2.963 1.00 24.59 377 ARG A O 1
ATOM 2729 N N . PRO A 1 378 ? -36.730 -31.377 4.066 1.00 37.53 378 PRO A N 1
ATOM 2730 C CA . PRO A 1 378 ? -36.849 -32.755 4.545 1.00 37.53 378 PRO A CA 1
ATOM 2731 C C . PRO A 1 378 ? -37.781 -33.628 3.686 1.00 37.53 378 PRO A C 1
ATOM 2733 O O . PRO A 1 378 ? -38.788 -33.143 3.165 1.00 37.53 378 PRO A O 1
ATOM 2736 N N . ARG A 1 379 ? -37.525 -34.945 3.668 1.00 28.23 379 ARG A N 1
ATOM 2737 C CA . ARG A 1 379 ? -38.556 -36.003 3.659 1.00 28.23 379 ARG A CA 1
ATOM 2738 C C . ARG A 1 379 ? -38.034 -37.229 4.420 1.00 28.23 379 ARG A C 1
ATOM 2740 O O . ARG A 1 379 ? -37.012 -37.784 4.040 1.00 28.23 379 ARG A O 1
ATOM 2747 N N . PHE A 1 380 ? -38.756 -37.643 5.461 1.00 35.22 380 PHE A N 1
ATOM 2748 C CA . PHE A 1 380 ? -38.583 -38.920 6.164 1.00 35.22 380 PHE A CA 1
ATOM 2749 C C . PHE A 1 380 ? -39.849 -39.748 5.978 1.00 35.22 380 PHE A C 1
ATOM 2751 O O . PHE A 1 380 ? -40.927 -39.217 6.239 1.00 35.22 380 PHE A O 1
ATOM 2758 N N . THR A 1 381 ? -39.735 -41.025 5.610 1.00 34.06 381 THR A N 1
ATOM 2759 C CA . THR A 1 381 ? -40.866 -41.965 5.645 1.00 34.06 381 THR A CA 1
ATOM 2760 C C . THR A 1 381 ? -40.397 -43.422 5.644 1.00 34.06 381 THR A C 1
ATOM 2762 O O . THR A 1 381 ? -40.362 -43.996 4.561 1.00 34.06 381 THR A O 1
ATOM 2765 N N . ASP A 1 382 ? -40.135 -44.043 6.805 1.00 31.62 382 ASP A N 1
ATOM 2766 C CA . ASP A 1 382 ? -40.327 -45.499 6.979 1.00 31.62 382 ASP A CA 1
ATOM 2767 C C . ASP A 1 382 ? -40.102 -46.066 8.401 1.00 31.62 382 ASP A C 1
ATOM 2769 O O . ASP A 1 382 ? -39.233 -45.669 9.175 1.00 31.62 382 ASP A O 1
ATOM 2773 N N . GLU A 1 383 ? -40.939 -47.066 8.694 1.00 33.38 383 GLU A N 1
ATOM 2774 C CA . GLU A 1 383 ? -41.223 -47.836 9.922 1.00 33.38 383 GLU A CA 1
ATOM 2775 C C . GLU A 1 383 ? -40.067 -48.700 10.468 1.00 33.38 383 GLU A C 1
ATOM 2777 O O . GLU A 1 383 ? -40.222 -49.456 11.429 1.00 33.38 383 GLU A O 1
ATOM 2782 N N . TRP A 1 384 ? -38.882 -48.607 9.870 1.00 34.84 384 TRP A N 1
ATOM 2783 C CA . TRP A 1 384 ? -37.764 -49.511 10.150 1.00 34.84 384 TRP A CA 1
ATOM 2784 C C . TRP A 1 384 ? -37.016 -49.178 11.457 1.00 34.84 384 TRP A C 1
ATOM 2786 O O . TRP A 1 384 ? -36.276 -49.998 12.005 1.00 34.84 384 TRP A O 1
ATOM 2796 N N . THR A 1 385 ? -37.243 -47.979 11.993 1.00 42.28 385 THR A N 1
ATOM 2797 C CA . THR A 1 385 ? -36.456 -47.379 13.081 1.00 42.28 385 THR A CA 1
ATOM 2798 C C . THR A 1 385 ? -36.880 -47.857 14.479 1.00 42.28 385 THR A C 1
ATOM 2800 O O . THR A 1 385 ? -36.059 -47.896 15.394 1.00 42.28 385 THR A O 1
ATOM 2803 N N . VAL A 1 386 ? -38.128 -48.309 14.651 1.00 40.00 386 VAL A N 1
ATOM 2804 C CA . VAL A 1 386 ? -38.685 -48.707 15.963 1.00 40.00 386 VAL A CA 1
ATOM 2805 C C . VAL A 1 386 ? -38.166 -50.080 16.417 1.00 40.00 386 VAL A C 1
ATOM 2807 O O . VAL A 1 386 ? -37.693 -50.230 17.541 1.00 40.00 386 VAL A O 1
ATOM 2810 N N . ASN A 1 387 ? -38.105 -51.059 15.509 1.00 39.22 387 ASN A N 1
ATOM 2811 C CA . ASN A 1 387 ? -37.632 -52.423 15.806 1.00 39.22 387 ASN A CA 1
ATOM 2812 C C . ASN A 1 387 ? -36.116 -52.526 16.067 1.00 39.22 387 ASN A C 1
ATOM 2814 O O . ASN A 1 387 ? -35.605 -53.594 16.436 1.00 39.22 387 ASN A O 1
ATOM 2818 N N . ARG A 1 388 ? -35.380 -51.434 15.834 1.00 43.88 388 ARG A N 1
ATOM 2819 C CA . ARG A 1 388 ? -33.944 -51.317 16.110 1.00 43.88 388 ARG A CA 1
ATOM 2820 C C . ARG A 1 388 ? -33.684 -50.719 17.494 1.00 43.88 388 ARG A C 1
ATOM 2822 O O . ARG A 1 388 ? -32.755 -51.155 18.166 1.00 43.88 388 ARG A O 1
ATOM 2829 N N . PHE A 1 389 ? -34.548 -49.805 17.939 1.00 38.22 389 PHE A N 1
ATOM 2830 C CA . PHE A 1 389 ? -34.443 -49.132 19.235 1.00 38.22 389 PHE A CA 1
ATOM 2831 C C . PHE A 1 389 ? -34.771 -50.075 20.408 1.00 38.22 389 PHE A C 1
ATOM 2833 O O . PHE A 1 389 ? -34.065 -50.092 21.415 1.00 38.22 389 PHE A O 1
ATOM 2840 N N . GLU A 1 390 ? -35.765 -50.957 20.246 1.00 40.50 390 GLU A N 1
ATOM 2841 C CA . GLU A 1 390 ? -36.126 -51.961 21.263 1.00 40.50 390 GLU A CA 1
ATOM 2842 C C . GLU A 1 390 ? -35.038 -53.027 21.477 1.00 40.50 390 GLU A C 1
ATOM 2844 O O . GLU A 1 390 ? -34.828 -53.498 22.596 1.00 40.50 390 GLU A O 1
ATOM 2849 N N . ARG A 1 391 ? -34.277 -53.367 20.428 1.00 44.78 391 ARG A N 1
ATOM 2850 C CA . ARG A 1 391 ? -33.164 -54.327 20.523 1.00 44.78 391 ARG A CA 1
ATOM 2851 C C . ARG A 1 391 ? -31.913 -53.747 21.181 1.00 44.78 391 ARG A C 1
ATOM 2853 O O . ARG A 1 391 ? -31.144 -54.505 21.764 1.00 44.78 391 ARG A O 1
ATOM 2860 N N . GLN A 1 392 ? -31.726 -52.429 21.142 1.00 39.97 392 GLN A N 1
ATOM 2861 C CA . GLN A 1 392 ? -30.578 -51.773 21.775 1.00 39.97 392 GLN A CA 1
ATOM 2862 C C . GLN A 1 392 ? -30.749 -51.586 23.288 1.00 39.97 392 GLN A C 1
ATOM 2864 O O . GLN A 1 392 ? -29.760 -51.612 24.016 1.00 39.97 392 GLN A O 1
ATOM 2869 N N . LEU A 1 393 ? -31.983 -51.501 23.791 1.00 37.56 393 LEU A N 1
ATOM 2870 C CA . LEU A 1 393 ? -32.237 -51.452 25.236 1.00 37.56 393 LEU A CA 1
ATOM 2871 C C . LEU A 1 393 ? -32.078 -52.819 25.917 1.00 37.56 393 LEU A C 1
ATOM 2873 O O . LEU A 1 393 ? -31.639 -52.882 27.064 1.00 37.56 393 LEU A O 1
ATOM 2877 N N . GLY A 1 394 ? -32.347 -53.918 25.202 1.00 38.97 394 GLY A N 1
ATOM 2878 C CA . GLY A 1 394 ? -32.151 -55.281 25.713 1.00 38.97 394 GLY A CA 1
ATOM 2879 C C . GLY A 1 394 ? -30.686 -55.673 25.963 1.00 38.97 394 GLY A C 1
ATOM 2880 O O . GLY A 1 394 ? -30.434 -56.627 26.693 1.00 38.97 394 GLY A O 1
ATOM 2881 N N . GLY A 1 395 ? -29.720 -54.940 25.394 1.00 41.09 395 GLY A N 1
ATOM 2882 C CA . GLY A 1 395 ? -28.287 -55.253 25.487 1.00 41.09 395 GLY A CA 1
ATOM 2883 C C . GLY A 1 395 ? -27.525 -54.585 26.639 1.00 41.09 395 GLY A C 1
ATOM 2884 O O . GLY A 1 395 ? -26.396 -54.976 26.912 1.00 41.09 395 GLY A O 1
ATOM 2885 N N . LEU A 1 396 ? -28.111 -53.602 27.335 1.00 34.97 396 LEU A N 1
ATOM 2886 C CA . LEU A 1 396 ? -27.419 -52.778 28.346 1.00 34.97 396 LEU A CA 1
ATOM 2887 C C . LEU A 1 396 ? -27.541 -53.291 29.793 1.00 34.97 396 LEU A C 1
ATOM 2889 O O . LEU A 1 396 ? -27.305 -52.542 30.736 1.00 34.97 396 LEU A O 1
ATOM 2893 N N . GLY A 1 397 ? -27.937 -54.548 30.011 1.00 32.53 397 GLY A N 1
ATOM 2894 C CA . GLY A 1 397 ? -28.024 -55.119 31.365 1.00 32.53 397 GLY A CA 1
ATOM 2895 C C . GLY A 1 397 ? -29.064 -54.459 32.284 1.00 32.53 397 GLY A C 1
ATOM 2896 O O . GLY A 1 397 ? -29.157 -54.812 33.456 1.00 32.53 397 GLY A O 1
ATOM 2897 N N . LEU A 1 398 ? -29.902 -53.558 31.761 1.00 38.94 398 LEU A N 1
ATOM 2898 C CA . LEU A 1 398 ? -31.098 -53.052 32.432 1.00 38.94 398 LEU A CA 1
ATOM 2899 C C . LEU A 1 398 ? -32.218 -54.097 32.335 1.00 38.94 398 LEU A C 1
ATOM 2901 O O . LEU A 1 398 ? -33.254 -53.887 31.704 1.00 38.94 398 LEU A O 1
ATOM 2905 N N . ALA A 1 399 ? -32.015 -55.254 32.963 1.00 33.66 399 ALA A N 1
ATOM 2906 C CA . ALA A 1 399 ? -33.102 -56.187 33.210 1.00 33.66 399 ALA A CA 1
ATOM 2907 C C . ALA A 1 399 ? -34.063 -55.547 34.228 1.00 33.66 399 ALA A C 1
ATOM 2909 O O . ALA A 1 399 ? -33.815 -55.573 35.429 1.00 33.66 399 ALA A O 1
ATOM 2910 N N . GLY A 1 400 ? -35.151 -54.938 33.742 1.00 36.28 400 GLY A N 1
ATOM 2911 C CA . GLY A 1 400 ? -36.254 -54.480 34.598 1.00 36.28 400 GLY A CA 1
ATOM 2912 C C . GLY A 1 400 ? -37.021 -53.238 34.140 1.00 36.28 400 GLY A C 1
ATOM 2913 O O . GLY A 1 400 ? -38.123 -53.006 34.634 1.00 36.28 400 GLY A O 1
ATOM 2914 N N . GLY A 1 401 ? -36.512 -52.456 33.185 1.00 34.72 401 GLY A N 1
ATOM 2915 C CA . GLY A 1 401 ? -37.221 -51.272 32.689 1.00 34.72 401 GLY A CA 1
ATOM 2916 C C . GLY A 1 401 ? -38.312 -51.630 31.676 1.00 34.72 401 GLY A C 1
ATOM 2917 O O . GLY A 1 401 ? -38.005 -52.087 30.579 1.00 34.72 401 GLY A O 1
ATOM 2918 N N . ARG A 1 402 ? -39.591 -51.412 32.010 1.00 36.56 402 ARG A N 1
ATOM 2919 C CA . ARG A 1 402 ? -40.696 -51.496 31.036 1.00 36.56 402 ARG A CA 1
ATOM 2920 C C . ARG A 1 402 ? -40.962 -50.118 30.438 1.00 36.56 402 ARG A C 1
ATOM 2922 O O . ARG A 1 402 ? -41.330 -49.202 31.166 1.00 36.56 402 ARG A O 1
ATOM 2929 N N . ILE A 1 403 ? -40.872 -50.001 29.117 1.00 35.53 403 ILE A N 1
ATOM 2930 C CA . ILE A 1 403 ? -41.390 -48.845 28.378 1.00 35.53 403 ILE A CA 1
ATOM 2931 C C . ILE A 1 403 ? -42.848 -49.145 28.017 1.00 35.53 403 ILE A C 1
ATOM 2933 O O . ILE A 1 403 ? -43.144 -50.181 27.423 1.00 35.53 403 ILE A O 1
ATOM 2937 N N . LYS A 1 404 ? -43.775 -48.259 28.391 1.00 35.72 404 LYS A N 1
ATOM 2938 C CA . LYS A 1 404 ? -45.166 -48.292 27.917 1.00 35.72 404 LYS A CA 1
ATOM 2939 C C . LYS A 1 404 ? -45.410 -47.076 27.037 1.00 35.72 404 LYS A C 1
ATOM 2941 O O . LYS A 1 404 ? -45.419 -45.954 27.531 1.00 35.72 404 LYS A O 1
ATOM 2946 N N . ALA A 1 405 ? -45.644 -47.310 25.751 1.00 36.38 405 ALA A N 1
ATOM 2947 C CA . ALA A 1 405 ? -46.170 -46.295 24.852 1.00 36.38 405 ALA A CA 1
ATOM 2948 C C . ALA A 1 405 ? -47.703 -46.270 24.958 1.00 36.38 405 ALA A C 1
ATOM 2950 O O . ALA A 1 405 ? -48.353 -47.309 24.835 1.00 36.38 405 ALA A O 1
ATOM 2951 N N . HIS A 1 406 ? -48.288 -45.092 25.171 1.00 37.06 406 HIS A N 1
ATOM 2952 C CA . HIS A 1 406 ? -49.722 -44.866 24.992 1.00 37.06 406 HIS A CA 1
ATOM 2953 C C . HIS A 1 406 ? -49.910 -43.941 23.789 1.00 37.06 406 HIS A C 1
ATOM 2955 O O . HIS A 1 406 ? -49.562 -42.764 23.843 1.00 37.06 406 HIS A O 1
ATOM 2961 N N . GLY A 1 407 ? -50.436 -44.480 22.688 1.00 33.78 407 GLY A N 1
ATOM 2962 C CA . GLY A 1 407 ? -50.831 -43.674 21.536 1.00 33.78 407 GLY A CA 1
ATOM 2963 C C . GLY A 1 407 ? -52.069 -42.836 21.862 1.00 33.78 407 GLY A C 1
ATOM 2964 O O . GLY A 1 407 ? -53.059 -43.369 22.361 1.00 33.78 407 GLY A O 1
ATOM 2965 N N . SER A 1 408 ? -52.017 -41.533 21.578 1.00 36.16 408 SER A N 1
ATOM 2966 C CA . SER A 1 408 ? -53.192 -40.656 21.601 1.00 36.16 408 SER A CA 1
ATOM 2967 C C . SER A 1 408 ? -53.906 -40.728 20.241 1.00 36.16 408 SER A C 1
ATOM 2969 O O . SER A 1 408 ? -53.247 -40.501 19.225 1.00 36.16 408 SER A O 1
ATOM 2971 N N . PRO A 1 409 ? -55.221 -41.009 20.169 1.00 33.62 409 PRO A N 1
ATOM 2972 C CA . PRO A 1 409 ? -55.919 -41.194 18.890 1.00 33.62 409 PRO A CA 1
ATOM 2973 C C . PRO A 1 409 ? -56.110 -39.924 18.042 1.00 33.62 409 PRO A C 1
ATOM 2975 O O . PRO A 1 409 ? -56.572 -40.032 16.912 1.00 33.62 409 PRO A O 1
ATOM 2978 N N . ASN A 1 410 ? -55.785 -38.726 18.547 1.00 35.81 410 ASN A N 1
ATOM 2979 C CA . ASN A 1 410 ? -56.305 -37.472 17.978 1.00 35.81 410 ASN A CA 1
ATOM 2980 C C . ASN A 1 410 ? -55.232 -36.441 17.564 1.00 35.81 410 ASN A C 1
ATOM 2982 O O . ASN A 1 410 ? -55.420 -35.243 17.755 1.00 35.81 410 ASN A O 1
ATOM 2986 N N . GLY A 1 411 ? -54.113 -36.880 16.979 1.00 44.06 411 GLY A N 1
ATOM 2987 C CA . GLY A 1 411 ? -53.263 -36.005 16.152 1.00 44.06 411 GLY A CA 1
ATOM 2988 C C . GLY A 1 411 ? -52.507 -34.862 16.852 1.00 44.06 411 GLY A C 1
ATOM 2989 O O . GLY A 1 411 ? -52.039 -33.957 16.168 1.00 44.06 411 GLY A O 1
ATOM 2990 N N . MET A 1 412 ? -52.338 -34.887 18.177 1.00 35.09 412 MET A N 1
ATOM 2991 C CA . MET A 1 412 ? -51.355 -34.031 18.864 1.00 35.09 412 MET A CA 1
ATOM 2992 C C . MET A 1 412 ? -50.034 -34.780 19.078 1.00 35.09 412 MET A C 1
ATOM 2994 O O . MET A 1 412 ? -50.028 -36.008 19.176 1.00 35.09 412 MET A O 1
ATOM 2998 N N . ALA A 1 413 ? -48.923 -34.035 19.138 1.00 37.88 413 ALA A N 1
ATOM 2999 C CA . ALA A 1 413 ? -47.562 -34.563 19.259 1.00 37.88 413 ALA A CA 1
ATOM 3000 C C . ALA A 1 413 ? -47.427 -35.623 20.378 1.00 37.88 413 ALA A C 1
ATOM 3002 O O . ALA A 1 413 ? -48.008 -35.454 21.455 1.00 37.88 413 ALA A O 1
ATOM 3003 N N . PRO A 1 414 ? -46.667 -36.713 20.154 1.00 37.66 414 PRO A N 1
ATOM 3004 C CA . PRO A 1 414 ? -46.521 -37.776 21.140 1.00 37.66 414 PRO A CA 1
ATOM 3005 C C . PRO A 1 414 ? -45.783 -37.268 22.385 1.00 37.66 414 PRO A C 1
ATOM 3007 O O . PRO A 1 414 ? -44.681 -36.728 22.291 1.00 37.66 414 PRO A O 1
ATOM 3010 N N . VAL A 1 415 ? -46.378 -37.478 23.560 1.00 36.09 415 VAL A N 1
ATOM 3011 C CA . VAL A 1 415 ? -45.711 -37.281 24.853 1.00 36.09 415 VAL A CA 1
ATOM 3012 C C . VAL A 1 415 ? -45.040 -38.595 25.240 1.00 36.09 415 VAL A C 1
ATOM 3014 O O . VAL A 1 415 ? -45.704 -39.624 25.356 1.00 36.09 415 VAL A O 1
ATOM 3017 N N . TRP A 1 416 ? -43.726 -38.562 25.447 1.00 37.34 416 TRP A N 1
ATOM 3018 C CA . TRP A 1 416 ? -42.944 -39.716 25.884 1.00 37.34 416 TRP A CA 1
ATOM 3019 C C . TRP A 1 416 ? -42.700 -39.631 27.392 1.00 37.34 416 TRP A C 1
ATOM 3021 O O . TRP A 1 416 ? -42.254 -38.601 27.892 1.00 37.34 416 TRP A O 1
ATOM 3031 N N . GLN A 1 417 ? -42.964 -40.716 28.123 1.00 36.34 417 GLN A N 1
ATOM 3032 C CA . GLN A 1 417 ? -42.577 -40.855 29.528 1.00 36.34 417 GLN A CA 1
ATOM 3033 C C . GLN A 1 417 ? -41.520 -41.950 29.663 1.00 36.34 417 GLN A C 1
ATOM 3035 O O . GLN A 1 417 ? -41.763 -43.104 29.311 1.00 36.34 417 GLN A O 1
ATOM 3040 N N . LEU A 1 418 ? -40.356 -41.584 30.202 1.00 36.22 418 LEU A N 1
ATOM 3041 C CA . LEU A 1 418 ? -39.314 -42.519 30.613 1.00 36.22 418 LEU A CA 1
ATOM 3042 C C . LEU A 1 418 ? -39.377 -42.665 32.138 1.00 36.22 418 LEU A C 1
ATOM 3044 O O . LEU A 1 418 ? -39.191 -41.690 32.861 1.00 36.22 418 LEU A O 1
ATOM 3048 N N . VAL A 1 419 ? -39.645 -43.875 32.630 1.00 36.34 419 VAL A N 1
ATOM 3049 C CA . VAL A 1 419 ? -39.569 -44.204 34.062 1.00 36.34 419 VAL A CA 1
ATOM 3050 C C . VAL A 1 419 ? -38.371 -45.119 34.261 1.00 36.34 419 VAL A C 1
ATOM 3052 O O . VAL A 1 419 ? -38.305 -46.188 33.656 1.00 36.34 419 VAL A O 1
ATOM 3055 N N . VAL A 1 420 ? -37.427 -44.698 35.100 1.00 36.44 420 VAL A N 1
ATOM 3056 C CA . VAL A 1 420 ? -36.233 -45.477 35.444 1.00 36.44 420 VAL A CA 1
ATOM 3057 C C . VAL A 1 420 ? -36.271 -45.751 36.946 1.00 36.44 420 VAL A C 1
ATOM 3059 O O . VAL A 1 420 ? -36.298 -44.813 37.735 1.00 36.44 420 VAL A O 1
ATOM 3062 N N . ASP A 1 421 ? -36.306 -47.027 37.337 1.00 33.31 421 ASP A N 1
ATOM 3063 C CA . ASP A 1 421 ? -36.184 -47.457 38.737 1.00 33.31 421 ASP A CA 1
ATOM 3064 C C . ASP A 1 421 ? -34.735 -47.901 38.982 1.00 33.31 421 ASP A C 1
ATOM 3066 O O . ASP A 1 421 ? -34.212 -48.768 38.279 1.00 33.31 421 ASP A O 1
ATOM 3070 N N . ASN A 1 422 ? -34.081 -47.323 39.986 1.00 35.09 422 ASN A N 1
ATOM 3071 C CA . ASN A 1 422 ? -32.778 -47.761 40.474 1.00 35.09 422 ASN A CA 1
ATOM 3072 C C . ASN A 1 422 ? -32.795 -47.928 42.005 1.00 35.09 422 ASN A C 1
ATOM 3074 O O . ASN A 1 422 ? -33.568 -47.298 42.725 1.00 35.09 422 ASN A O 1
ATOM 3078 N N . VAL A 1 423 ? -31.940 -48.830 42.501 1.00 31.36 423 VAL A N 1
ATOM 3079 C CA . VAL A 1 423 ? -31.980 -49.451 43.847 1.00 31.36 423 VAL A CA 1
ATOM 3080 C C . VAL A 1 423 ? -31.685 -48.472 45.012 1.00 31.36 423 VAL A C 1
ATOM 3082 O O . VAL A 1 423 ? -31.571 -48.891 46.156 1.00 31.36 423 VAL A O 1
ATOM 3085 N N . ALA A 1 424 ? -31.601 -47.159 44.764 1.00 35.56 424 ALA A N 1
ATOM 3086 C CA . ALA A 1 424 ? -31.270 -46.135 45.766 1.00 35.56 424 ALA A CA 1
ATOM 3087 C C . ALA A 1 424 ? -32.350 -45.047 45.984 1.00 35.56 424 ALA A C 1
ATOM 3089 O O . ALA A 1 424 ? -32.094 -44.078 46.693 1.00 35.56 424 ALA A O 1
ATOM 3090 N N . GLY A 1 425 ? -33.566 -45.208 45.448 1.00 33.88 425 GLY A N 1
ATOM 3091 C CA . GLY A 1 425 ? -34.704 -44.314 45.720 1.00 33.88 425 GLY A CA 1
ATOM 3092 C C . GLY A 1 425 ? -35.286 -43.665 44.462 1.00 33.88 425 GLY A C 1
ATOM 3093 O O . GLY A 1 425 ? -34.562 -43.172 43.601 1.00 33.88 425 GLY A O 1
ATOM 3094 N N . ARG A 1 426 ? -36.623 -43.676 44.359 1.00 34.34 426 ARG A N 1
ATOM 3095 C CA . ARG A 1 426 ? -37.390 -43.236 43.181 1.00 34.34 426 ARG A CA 1
ATOM 3096 C C . ARG A 1 426 ? -37.167 -41.761 42.853 1.00 34.34 426 ARG A C 1
ATOM 3098 O O . ARG A 1 426 ? -37.547 -40.897 43.637 1.00 34.34 426 ARG A O 1
ATOM 3105 N N . SER A 1 427 ? -36.691 -41.484 41.642 1.00 32.56 427 SER A N 1
ATOM 3106 C CA . SER A 1 427 ? -36.772 -40.157 41.023 1.00 32.56 427 SER A CA 1
ATOM 3107 C C . SER A 1 427 ? -37.561 -40.243 39.719 1.00 32.56 427 SER A C 1
ATOM 3109 O O . SER A 1 427 ? -37.126 -40.860 38.752 1.00 32.56 427 SER A O 1
ATOM 3111 N N . THR A 1 428 ? -38.736 -39.620 39.691 1.00 33.00 428 THR A N 1
ATOM 3112 C CA . THR A 1 428 ? -39.524 -39.414 38.468 1.00 33.00 428 THR A CA 1
ATOM 3113 C C . THR A 1 428 ? -39.097 -38.102 37.820 1.00 33.00 428 THR A C 1
ATOM 3115 O O . THR A 1 428 ? -39.244 -37.051 38.438 1.00 33.00 428 THR A O 1
ATOM 3118 N N . VAL A 1 429 ? -38.615 -38.140 36.576 1.00 35.75 429 VAL A N 1
ATOM 3119 C CA . VAL A 1 429 ? -38.345 -36.931 35.781 1.00 35.75 429 VAL A CA 1
ATOM 3120 C C . VAL A 1 429 ? -39.318 -36.899 34.608 1.00 35.75 429 VAL A C 1
ATOM 3122 O O . VAL A 1 429 ? -39.290 -37.770 33.742 1.00 35.75 429 VAL A O 1
ATOM 3125 N N . ALA A 1 430 ? -40.206 -35.906 34.590 1.00 32.97 430 ALA A N 1
ATOM 3126 C CA . ALA A 1 430 ? -41.062 -35.639 33.442 1.00 32.97 430 ALA A CA 1
ATOM 3127 C C . ALA A 1 430 ? -40.293 -34.778 32.432 1.00 32.97 430 ALA A C 1
ATOM 3129 O O . ALA A 1 430 ? -39.754 -33.736 32.800 1.00 32.97 430 ALA A O 1
ATOM 3130 N N . ILE A 1 431 ? -40.259 -35.192 31.165 1.00 37.78 431 ILE A N 1
ATOM 3131 C CA . ILE A 1 431 ? -39.699 -34.390 30.073 1.00 37.78 431 ILE A CA 1
ATOM 3132 C C . ILE A 1 431 ? -40.827 -34.117 29.082 1.00 37.78 431 ILE A C 1
ATOM 3134 O O . ILE A 1 431 ? -41.418 -35.045 28.535 1.00 37.78 431 ILE A O 1
ATOM 3138 N N . GLN A 1 432 ? -41.135 -32.841 28.859 1.00 34.00 432 GLN A N 1
ATOM 3139 C CA . GLN A 1 432 ? -42.067 -32.405 27.825 1.00 34.00 432 GLN A CA 1
ATOM 3140 C C . GLN A 1 432 ? -41.249 -31.914 26.630 1.00 34.00 432 GLN A C 1
ATOM 3142 O O . GLN A 1 432 ? -40.645 -30.847 26.686 1.00 34.00 432 GLN A O 1
ATOM 3147 N N . ALA A 1 433 ? -41.206 -32.702 25.558 1.00 40.91 433 ALA A N 1
ATOM 3148 C CA . ALA A 1 433 ? -40.633 -32.262 24.292 1.00 40.91 433 ALA A CA 1
ATOM 3149 C C . ALA A 1 433 ? -41.734 -31.597 23.456 1.00 40.91 433 ALA A C 1
ATOM 3151 O O . ALA A 1 433 ? -42.752 -32.219 23.152 1.00 40.91 433 ALA A O 1
ATOM 3152 N N . THR A 1 434 ? -41.535 -30.331 23.098 1.00 39.25 434 THR A N 1
ATOM 3153 C CA . THR A 1 434 ? -42.305 -29.666 22.037 1.00 39.25 434 THR A CA 1
ATOM 3154 C C . THR A 1 434 ? -41.434 -29.586 20.788 1.00 39.25 434 THR A C 1
ATOM 3156 O O . THR A 1 434 ? -40.209 -29.656 20.879 1.00 39.25 434 THR A O 1
ATOM 3159 N N . SER A 1 435 ? -42.046 -29.437 19.614 1.00 40.66 435 SER A N 1
ATOM 3160 C CA . SER A 1 435 ? -41.345 -29.355 18.324 1.00 40.66 435 SER A CA 1
ATOM 3161 C C . SER A 1 435 ? -40.409 -28.144 18.173 1.00 40.66 435 SER A C 1
ATOM 3163 O O . SER A 1 435 ? -39.779 -28.018 17.129 1.00 40.66 435 SER A O 1
ATOM 3165 N N . GLU A 1 436 ? -40.304 -27.267 19.179 1.00 38.66 436 GLU A N 1
ATOM 3166 C CA . GLU A 1 436 ? -39.525 -26.023 19.112 1.00 38.66 436 GLU A CA 1
ATOM 3167 C C . GLU A 1 436 ? -38.420 -25.884 20.180 1.00 38.66 436 GLU A C 1
ATOM 3169 O O . GLU A 1 436 ? -37.682 -24.902 20.143 1.00 38.66 436 GLU A O 1
ATOM 3174 N N . SER A 1 437 ? -38.204 -26.845 21.093 1.00 37.25 437 SER A N 1
ATOM 3175 C CA . SER A 1 437 ? -36.978 -26.823 21.913 1.00 37.25 437 SER A CA 1
ATOM 3176 C C . SER A 1 437 ? -36.492 -28.197 22.392 1.00 37.25 437 SER A C 1
ATOM 3178 O O . SER A 1 437 ? -37.202 -28.973 23.030 1.00 37.25 437 SER A O 1
ATOM 3180 N N . THR A 1 438 ? -35.218 -28.479 22.107 1.00 38.47 438 THR A N 1
ATOM 3181 C CA . THR A 1 438 ? -34.428 -29.603 22.630 1.00 38.47 438 THR A CA 1
ATOM 3182 C C . THR A 1 438 ? -33.400 -29.091 23.638 1.00 38.47 438 THR A C 1
ATOM 3184 O O . THR A 1 438 ? -32.199 -29.162 23.392 1.00 38.47 438 THR A O 1
ATOM 3187 N N . SER A 1 439 ? -33.832 -28.548 24.778 1.00 32.47 439 SER A N 1
ATOM 3188 C CA . SER A 1 439 ? -32.896 -28.272 25.877 1.00 32.47 439 SER A CA 1
ATOM 3189 C C . SER A 1 439 ? -33.263 -29.078 27.114 1.00 32.47 439 SER A C 1
ATOM 3191 O O . SER A 1 439 ? -34.128 -28.692 27.899 1.00 32.47 439 SER A O 1
ATOM 3193 N N . VAL A 1 440 ? -32.561 -30.194 27.298 1.00 35.34 440 VAL A N 1
ATOM 3194 C CA . VAL A 1 440 ? -32.456 -30.869 28.591 1.00 35.34 440 VAL A CA 1
ATOM 3195 C C . VAL A 1 440 ? -31.477 -30.047 29.428 1.00 35.34 440 VAL A C 1
ATOM 3197 O O . VAL A 1 440 ? -30.282 -30.038 29.141 1.00 35.34 440 VAL A O 1
ATOM 3200 N N . ARG A 1 441 ? -31.957 -29.320 30.443 1.00 36.59 441 ARG A N 1
ATOM 3201 C CA . ARG A 1 441 ? -31.057 -28.749 31.455 1.00 36.59 441 ARG A CA 1
ATOM 3202 C C . ARG A 1 441 ? -30.769 -29.815 32.499 1.00 36.59 441 ARG A C 1
ATOM 3204 O O . ARG A 1 441 ? -31.605 -30.106 33.348 1.00 36.59 441 ARG A O 1
ATOM 3211 N N . ILE A 1 442 ? -29.571 -30.374 32.424 1.00 44.72 442 ILE A N 1
ATOM 3212 C CA . ILE A 1 442 ? -28.944 -31.027 33.569 1.00 44.72 442 ILE A CA 1
ATOM 3213 C C . ILE A 1 442 ? -28.652 -29.907 34.583 1.00 44.72 442 ILE A C 1
ATOM 3215 O O . ILE A 1 442 ? -28.158 -28.856 34.163 1.00 44.72 442 ILE A O 1
ATOM 3219 N N . PRO A 1 443 ? -28.978 -30.054 35.879 1.00 49.69 443 PRO A N 1
ATOM 3220 C CA . PRO A 1 443 ? -28.592 -29.065 36.873 1.00 49.69 443 PRO A CA 1
ATOM 3221 C C . PRO A 1 443 ? -27.065 -29.019 36.941 1.00 49.69 443 PRO A C 1
ATOM 3223 O O . PRO A 1 443 ? -26.422 -29.925 37.466 1.00 49.69 443 PRO A O 1
ATOM 3226 N N . TRP A 1 444 ? -26.491 -27.970 36.356 1.00 65.00 444 TRP A N 1
ATOM 3227 C CA . TRP A 1 444 ? -25.101 -27.617 36.572 1.00 65.00 444 TRP A CA 1
ATOM 3228 C C . TRP A 1 444 ? -24.942 -27.221 38.040 1.00 65.00 444 TRP A C 1
ATOM 3230 O O . TRP A 1 444 ? -25.653 -26.344 38.534 1.00 65.00 444 TRP A O 1
ATOM 3240 N N . ALA A 1 445 ? -24.024 -27.883 38.735 1.00 78.69 445 ALA A N 1
ATOM 3241 C CA . ALA A 1 445 ? -23.576 -27.484 40.056 1.00 78.69 445 ALA A CA 1
ATOM 3242 C C . ALA A 1 445 ? -22.120 -27.045 39.924 1.00 78.69 445 ALA A C 1
ATOM 3244 O O . ALA A 1 445 ? -21.288 -27.801 39.426 1.00 78.69 445 ALA A O 1
ATOM 3245 N N . TYR A 1 446 ? -21.828 -25.816 40.344 1.00 86.19 446 TYR A N 1
ATOM 3246 C CA . TYR A 1 446 ? -20.457 -25.331 40.402 1.00 86.19 446 TYR A CA 1
ATOM 3247 C C . TYR A 1 446 ? -19.634 -26.195 41.366 1.00 86.19 446 TYR A C 1
ATOM 3249 O O . TYR A 1 446 ? -19.969 -26.303 42.546 1.00 86.19 446 TYR A O 1
ATOM 3257 N N . ASP A 1 447 ? -18.549 -26.767 40.851 1.00 89.25 447 ASP A N 1
ATOM 3258 C CA . ASP A 1 447 ? -17.539 -27.492 41.615 1.00 89.25 447 ASP A CA 1
ATOM 3259 C C . ASP A 1 447 ? -16.210 -26.733 41.507 1.00 89.25 447 ASP A C 1
ATOM 3261 O O . ASP A 1 447 ? -15.596 -26.651 40.440 1.00 89.25 447 ASP A O 1
ATOM 3265 N N . GLU A 1 448 ? -15.773 -26.139 42.620 1.00 87.56 448 GLU A N 1
ATOM 3266 C CA . GLU A 1 448 ? -14.528 -25.367 42.666 1.00 87.56 448 GLU A CA 1
ATOM 3267 C C . GLU A 1 448 ? -13.290 -26.234 42.400 1.00 87.56 448 GLU A C 1
ATOM 3269 O O . GLU A 1 448 ? -12.331 -25.763 41.786 1.00 87.56 448 GLU A O 1
ATOM 3274 N N . GLY A 1 449 ? -13.303 -27.498 42.830 1.00 86.00 449 GLY A N 1
ATOM 3275 C CA . GLY A 1 449 ? -12.205 -28.430 42.596 1.00 86.00 449 GLY A CA 1
ATOM 3276 C C . GLY A 1 449 ? -12.041 -28.727 41.108 1.00 86.00 449 GLY A C 1
ATOM 3277 O O . GLY A 1 449 ? -10.935 -28.611 40.578 1.00 86.00 449 GLY A O 1
ATOM 3278 N N . ALA A 1 450 ? -13.145 -29.020 40.418 1.00 83.25 450 ALA A N 1
ATOM 3279 C CA . ALA A 1 450 ? -13.157 -29.228 38.972 1.00 83.25 450 ALA A CA 1
ATOM 3280 C C . ALA A 1 450 ? -12.731 -27.962 38.212 1.00 83.25 450 ALA A C 1
ATOM 3282 O O . ALA A 1 450 ? -11.942 -28.038 37.269 1.00 83.25 450 ALA A O 1
ATOM 3283 N N . PHE A 1 451 ? -13.187 -26.783 38.650 1.00 88.38 451 PHE A N 1
ATOM 3284 C CA . PHE A 1 451 ? -12.791 -25.524 38.024 1.00 88.38 451 PHE A CA 1
ATOM 3285 C C . PHE A 1 451 ? -11.289 -25.239 38.173 1.00 88.38 451 PHE A C 1
ATOM 3287 O O . PHE A 1 451 ? -10.628 -24.903 37.190 1.00 88.38 451 PHE A O 1
ATOM 3294 N N . ARG A 1 452 ? -10.716 -25.445 39.367 1.00 87.00 452 ARG A N 1
ATOM 3295 C CA . ARG A 1 452 ? -9.269 -25.293 39.609 1.00 87.00 452 ARG A CA 1
ATOM 3296 C C . ARG A 1 452 ? -8.421 -26.302 38.835 1.00 87.00 452 ARG A C 1
ATOM 3298 O O . ARG A 1 452 ? -7.278 -25.989 38.519 1.00 87.00 452 ARG A O 1
ATOM 3305 N N . GLN A 1 453 ? -8.959 -27.479 38.517 1.00 84.00 453 GLN A N 1
ATOM 3306 C CA . GLN A 1 453 ? -8.291 -28.458 37.652 1.00 84.00 453 GLN A CA 1
ATOM 3307 C C . GLN A 1 453 ? -8.349 -28.068 36.168 1.00 84.00 453 GLN A C 1
ATOM 3309 O O . GLN A 1 453 ? -7.393 -28.318 35.438 1.00 84.00 453 GLN A O 1
ATOM 3314 N N . LEU A 1 454 ? -9.441 -27.439 35.723 1.00 85.25 454 LEU A N 1
ATOM 3315 C CA . LEU A 1 454 ? -9.634 -27.017 34.333 1.00 85.25 454 LEU A CA 1
ATOM 3316 C C . LEU A 1 454 ? -8.860 -25.736 33.982 1.00 85.25 454 LEU A C 1
ATOM 3318 O O . LEU A 1 454 ? -8.294 -25.627 32.895 1.00 85.25 454 LEU A O 1
ATOM 3322 N N . ALA A 1 455 ? -8.839 -24.759 34.889 1.00 86.19 455 ALA A N 1
ATOM 3323 C CA . ALA A 1 455 ? -8.313 -23.423 34.622 1.00 86.19 455 ALA A CA 1
ATOM 3324 C C . ALA A 1 455 ? -6.849 -23.377 34.129 1.00 86.19 455 ALA A C 1
ATOM 3326 O O . ALA A 1 455 ? -6.589 -22.593 33.215 1.00 86.19 455 ALA A O 1
ATOM 3327 N N . PRO A 1 456 ? -5.898 -24.203 34.623 1.00 87.31 456 PRO A N 1
ATOM 3328 C CA . PRO A 1 456 ? -4.534 -24.209 34.098 1.00 87.31 456 PRO A CA 1
ATOM 3329 C C . PRO A 1 456 ? -4.484 -24.530 32.604 1.00 87.31 456 PRO A C 1
ATOM 3331 O O . PRO A 1 456 ? -3.790 -23.847 31.859 1.00 87.31 456 PRO A O 1
ATOM 3334 N N . ALA A 1 457 ? -5.257 -25.521 32.147 1.00 82.12 457 ALA A N 1
ATOM 3335 C CA . ALA A 1 457 ? -5.279 -25.912 30.739 1.00 82.12 457 ALA A CA 1
ATOM 3336 C C . ALA A 1 457 ? -5.776 -24.766 29.845 1.00 82.12 457 ALA A C 1
ATOM 3338 O O . ALA A 1 457 ? -5.174 -24.495 28.810 1.00 82.12 457 ALA A O 1
ATOM 3339 N N . LEU A 1 458 ? -6.811 -24.048 30.292 1.00 85.38 458 LEU A N 1
ATOM 3340 C CA . LEU A 1 458 ? -7.362 -22.896 29.576 1.00 85.38 458 LEU A CA 1
ATOM 3341 C C . LEU A 1 458 ? -6.369 -21.729 29.494 1.00 85.38 458 LEU A C 1
ATOM 3343 O O . LEU A 1 458 ? -6.208 -21.140 28.429 1.00 85.38 458 LEU A O 1
ATOM 3347 N N . VAL A 1 459 ? -5.659 -21.426 30.588 1.00 85.06 459 VAL A N 1
ATOM 3348 C CA . VAL A 1 459 ? -4.598 -20.405 30.581 1.00 85.06 459 VAL A CA 1
ATOM 3349 C C . VAL A 1 459 ? -3.483 -20.784 29.612 1.00 85.06 459 VAL A C 1
ATOM 3351 O O . VAL A 1 459 ? -3.041 -19.942 28.835 1.00 85.06 459 VAL A O 1
ATOM 3354 N N . VAL A 1 460 ? -3.025 -22.039 29.643 1.00 84.19 460 VAL A N 1
ATOM 3355 C CA . VAL A 1 460 ? -1.944 -22.508 28.765 1.00 84.19 460 VAL A CA 1
ATOM 3356 C C . VAL A 1 460 ? -2.361 -22.454 27.302 1.00 84.19 460 VAL A C 1
ATOM 3358 O O . VAL A 1 460 ? -1.593 -21.969 26.477 1.00 84.19 460 VAL A O 1
ATOM 3361 N N . GLU A 1 461 ? -3.578 -22.887 26.977 1.00 84.50 461 GLU A N 1
ATOM 3362 C CA . GLU A 1 461 ? -4.107 -22.821 25.615 1.00 84.50 461 GLU A CA 1
ATOM 3363 C C . GLU A 1 461 ? -4.168 -21.375 25.100 1.00 84.50 461 GLU A C 1
ATOM 3365 O O . GLU A 1 461 ? -3.674 -21.089 24.008 1.00 84.50 461 GLU A O 1
ATOM 3370 N N . SER A 1 462 ? -4.693 -20.440 25.900 1.00 84.62 462 SER A N 1
ATOM 3371 C CA . SER A 1 462 ? -4.732 -19.020 25.531 1.00 84.62 462 SER A CA 1
ATOM 3372 C C . SER A 1 462 ? -3.337 -18.398 25.413 1.00 84.62 462 SER A C 1
ATOM 3374 O O . SER A 1 462 ? -3.075 -17.659 24.463 1.00 84.62 462 SER A O 1
ATOM 3376 N N . ALA A 1 463 ? -2.419 -18.726 26.326 1.00 81.06 463 ALA A N 1
ATOM 3377 C CA . ALA A 1 463 ? -1.048 -18.226 26.292 1.00 81.06 463 ALA A CA 1
ATOM 3378 C C . ALA A 1 463 ? -0.276 -18.736 25.068 1.00 81.06 463 ALA A C 1
ATOM 3380 O O . ALA A 1 463 ? 0.426 -17.957 24.426 1.00 81.06 463 ALA A O 1
ATOM 3381 N N . LEU A 1 464 ? -0.438 -20.012 24.704 1.00 80.56 464 LEU A N 1
ATOM 3382 C CA . LEU A 1 464 ? 0.142 -20.576 23.483 1.00 80.56 464 LEU A CA 1
ATOM 3383 C C . LEU A 1 464 ? -0.457 -19.929 22.231 1.00 80.56 464 LEU A C 1
ATOM 3385 O O . LEU A 1 464 ? 0.280 -19.619 21.300 1.00 80.56 464 LEU A O 1
ATOM 3389 N N . GLY A 1 465 ? -1.766 -19.658 22.223 1.00 80.06 465 GLY A N 1
ATOM 3390 C CA . GLY A 1 465 ? -2.429 -18.956 21.124 1.00 80.06 465 GLY A CA 1
ATOM 3391 C C . GLY A 1 465 ? -1.871 -17.551 20.870 1.00 80.06 465 GLY A C 1
ATOM 3392 O O . GLY A 1 465 ? -1.733 -17.153 19.714 1.00 80.06 465 GLY A O 1
ATOM 3393 N N . LEU A 1 466 ? -1.506 -16.818 21.926 1.00 79.25 466 LEU A N 1
ATOM 3394 C CA . LEU A 1 466 ? -0.840 -15.515 21.811 1.00 79.25 466 LEU A CA 1
ATOM 3395 C C . LEU A 1 466 ? 0.636 -15.657 21.436 1.00 79.25 466 LEU A C 1
ATOM 3397 O O . LEU A 1 466 ? 1.115 -14.975 20.534 1.00 79.25 466 LEU A O 1
ATOM 3401 N N . ALA A 1 467 ? 1.358 -16.578 22.071 1.00 77.81 467 ALA A N 1
ATOM 3402 C CA . ALA A 1 467 ? 2.771 -16.806 21.793 1.00 77.81 467 ALA A CA 1
ATOM 3403 C C . ALA A 1 467 ? 3.022 -17.257 20.345 1.00 77.81 467 ALA A C 1
ATOM 3405 O O . ALA A 1 467 ? 3.995 -16.831 19.725 1.00 77.81 467 ALA A O 1
ATOM 3406 N N . ALA A 1 468 ? 2.102 -18.035 19.769 1.00 74.81 468 ALA A N 1
ATOM 3407 C CA . ALA A 1 468 ? 2.136 -18.430 18.365 1.00 74.81 468 ALA A CA 1
ATOM 3408 C C . ALA A 1 468 ? 2.101 -17.226 17.403 1.00 74.81 468 ALA A C 1
ATOM 3410 O O . ALA A 1 468 ? 2.649 -17.309 16.304 1.00 74.81 468 ALA A O 1
ATOM 3411 N N . GLN A 1 469 ? 1.513 -16.092 17.808 1.00 78.62 469 GLN A N 1
ATOM 3412 C CA . GLN A 1 469 ? 1.520 -14.852 17.017 1.00 78.62 469 GLN A CA 1
ATOM 3413 C C . GLN A 1 469 ? 2.896 -14.168 17.035 1.00 78.62 469 GLN A C 1
ATOM 3415 O O . GLN A 1 469 ? 3.274 -13.530 16.056 1.00 78.62 469 GLN A O 1
ATOM 3420 N N . ALA A 1 470 ? 3.664 -14.342 18.116 1.00 70.62 470 ALA A N 1
ATOM 3421 C CA . ALA A 1 470 ? 5.022 -13.816 18.265 1.00 70.62 470 ALA A CA 1
ATOM 3422 C C . ALA A 1 470 ? 6.108 -14.746 17.678 1.00 70.62 470 ALA A C 1
ATOM 3424 O O . ALA A 1 470 ? 7.223 -14.305 17.398 1.00 70.62 470 ALA A O 1
ATOM 3425 N N . GLY A 1 471 ? 5.788 -16.026 17.461 1.00 77.12 471 GLY A N 1
ATOM 3426 C CA . GLY A 1 471 ? 6.631 -17.007 16.777 1.00 77.12 471 GLY A CA 1
ATOM 3427 C C . GLY A 1 471 ? 7.075 -18.186 17.652 1.00 77.12 471 GLY A C 1
ATOM 3428 O O . GLY A 1 471 ? 6.879 -18.218 18.864 1.00 77.12 471 GLY A O 1
ATOM 3429 N N . LEU A 1 472 ? 7.723 -19.170 17.018 1.00 63.12 472 LEU A N 1
ATOM 3430 C CA . LEU A 1 472 ? 8.016 -20.489 17.610 1.00 63.12 472 LEU A CA 1
ATOM 3431 C C . LEU A 1 472 ? 8.853 -20.447 18.900 1.00 63.12 472 LEU A C 1
ATOM 3433 O O . LEU A 1 472 ? 8.686 -21.299 19.767 1.00 63.12 472 LEU A O 1
ATOM 3437 N N . TRP A 1 473 ? 9.758 -19.474 19.041 1.00 63.25 473 TRP A N 1
ATOM 3438 C CA . TRP A 1 473 ? 10.564 -19.328 20.259 1.00 63.25 473 TRP A CA 1
ATOM 3439 C C . TRP A 1 473 ? 9.735 -18.852 21.452 1.00 63.25 473 TRP A C 1
ATOM 3441 O O . TRP A 1 473 ? 9.915 -19.373 22.550 1.00 63.25 473 TRP A O 1
ATOM 3451 N N . ALA A 1 474 ? 8.800 -17.924 21.229 1.00 69.50 474 ALA A N 1
ATOM 3452 C CA . ALA A 1 474 ? 7.874 -17.473 22.263 1.00 69.50 474 ALA A CA 1
ATOM 3453 C C . ALA A 1 474 ? 6.918 -18.605 22.665 1.00 69.50 474 ALA A C 1
ATOM 3455 O O . ALA A 1 474 ? 6.667 -18.814 23.849 1.00 69.50 474 ALA A O 1
ATOM 3456 N N . GLU A 1 475 ? 6.431 -19.378 21.690 1.00 66.00 475 GLU A N 1
ATOM 3457 C CA . GLU A 1 475 ? 5.571 -20.541 21.933 1.00 66.00 475 GLU A CA 1
ATOM 3458 C C . GLU A 1 475 ? 6.286 -21.619 22.765 1.00 66.00 475 GLU A C 1
ATOM 3460 O O . GLU A 1 475 ? 5.739 -22.101 23.758 1.00 66.00 475 GLU A O 1
ATOM 3465 N N . LEU A 1 476 ? 7.543 -21.938 22.425 1.00 60.97 476 LEU A N 1
ATOM 3466 C CA . LEU A 1 476 ? 8.371 -22.872 23.192 1.00 60.97 476 LEU A CA 1
ATOM 3467 C C . LEU A 1 476 ? 8.646 -22.362 24.613 1.00 60.97 476 LEU A C 1
ATOM 3469 O O . LEU A 1 476 ? 8.585 -23.136 25.567 1.00 60.97 476 LEU A O 1
ATOM 3473 N N . GLU A 1 477 ? 8.941 -21.073 24.770 1.00 71.38 477 GLU A N 1
ATOM 3474 C CA . GLU A 1 477 ? 9.172 -20.468 26.080 1.00 71.38 477 GLU A CA 1
ATOM 3475 C C . GLU A 1 477 ? 7.916 -20.526 26.962 1.00 71.38 477 GLU A C 1
ATOM 3477 O O . GLU A 1 477 ? 8.001 -20.933 28.124 1.00 71.38 477 GLU A O 1
ATOM 3482 N N . VAL A 1 478 ? 6.745 -20.187 26.414 1.00 77.00 478 VAL A N 1
ATOM 3483 C CA . VAL A 1 478 ? 5.460 -20.298 27.121 1.00 77.00 478 VAL A CA 1
ATOM 3484 C C . VAL A 1 478 ? 5.169 -21.746 27.495 1.00 77.00 478 VAL A C 1
ATOM 3486 O O . VAL A 1 478 ? 4.796 -22.010 28.639 1.00 77.00 478 VAL A O 1
ATOM 3489 N N . TYR A 1 479 ? 5.407 -22.694 26.586 1.00 70.56 479 TYR A N 1
ATOM 3490 C CA . TYR A 1 479 ? 5.249 -24.116 26.871 1.00 70.56 479 TYR A CA 1
ATOM 3491 C C . TYR A 1 479 ? 6.133 -24.556 28.048 1.00 70.56 479 TYR A C 1
ATOM 3493 O O . TYR A 1 479 ? 5.622 -25.078 29.040 1.00 70.56 479 TYR A O 1
ATOM 3501 N N . LEU A 1 480 ? 7.439 -24.277 28.004 1.00 67.12 480 LEU A N 1
ATOM 3502 C CA . LEU A 1 480 ? 8.377 -24.672 29.062 1.00 67.12 480 LEU A CA 1
ATOM 3503 C C . LEU A 1 480 ? 8.032 -24.035 30.417 1.00 67.12 480 LEU A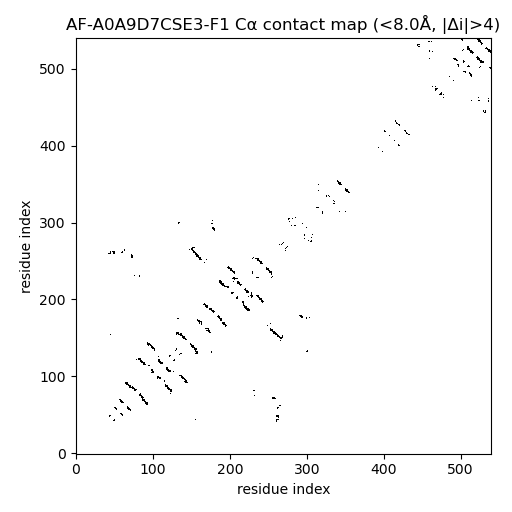 C 1
ATOM 3505 O O . LEU A 1 480 ? 7.994 -24.730 31.433 1.00 67.12 480 LEU A O 1
ATOM 3509 N N . ARG A 1 481 ? 7.706 -22.737 30.432 1.00 72.81 481 ARG A N 1
ATOM 3510 C CA . ARG A 1 481 ? 7.326 -22.019 31.659 1.00 72.81 481 ARG A CA 1
ATOM 3511 C C . ARG A 1 481 ? 5.979 -22.481 32.214 1.00 72.81 481 ARG A C 1
ATOM 3513 O O . ARG A 1 481 ? 5.793 -22.491 33.429 1.00 72.81 481 ARG A O 1
ATOM 3520 N N . SER A 1 482 ? 5.040 -22.874 31.352 1.00 72.69 482 SER A N 1
ATOM 3521 C CA . SER A 1 482 ? 3.742 -23.396 31.785 1.00 72.69 482 SER A CA 1
ATOM 3522 C C . SER A 1 482 ? 3.869 -24.742 32.498 1.00 72.69 482 SER A C 1
ATOM 3524 O O . SER A 1 482 ? 3.241 -24.942 33.538 1.00 72.69 482 SER A O 1
ATOM 3526 N N . VAL A 1 483 ? 4.742 -25.624 32.002 1.00 67.88 483 VAL A N 1
ATOM 3527 C CA . VAL A 1 483 ? 5.042 -26.909 32.643 1.00 67.88 483 VAL A CA 1
ATOM 3528 C C . VAL A 1 483 ? 5.643 -26.689 34.030 1.00 67.88 483 VAL A C 1
ATOM 3530 O O . VAL A 1 483 ? 5.215 -27.331 34.983 1.00 67.88 483 VAL A O 1
ATOM 3533 N N . GLU A 1 484 ? 6.580 -25.748 34.174 1.00 69.75 484 GLU A N 1
ATOM 3534 C CA . GLU A 1 484 ? 7.202 -25.437 35.467 1.00 69.75 484 GLU A CA 1
ATOM 3535 C C . GLU A 1 484 ? 6.202 -24.826 36.463 1.00 69.75 484 GLU A C 1
ATOM 3537 O O . GLU A 1 484 ? 6.143 -25.224 37.628 1.00 69.75 484 GLU A O 1
ATOM 3542 N N . ARG A 1 485 ? 5.364 -23.892 36.002 1.00 71.06 485 ARG A N 1
ATOM 3543 C CA . ARG A 1 485 ? 4.455 -23.138 36.872 1.00 71.06 485 ARG A CA 1
ATOM 3544 C C . ARG A 1 485 ? 3.219 -23.925 37.298 1.00 71.06 485 ARG A C 1
ATOM 3546 O O . ARG A 1 485 ? 2.817 -23.832 38.457 1.00 71.06 485 ARG A O 1
ATOM 3553 N N . PHE A 1 486 ? 2.625 -24.699 36.390 1.00 67.81 486 PHE A N 1
ATOM 3554 C CA . PHE A 1 486 ? 1.381 -25.433 36.648 1.00 67.81 486 PHE A CA 1
ATOM 3555 C C . PHE A 1 486 ? 1.600 -26.880 37.110 1.00 67.81 486 PHE A C 1
ATOM 3557 O O . PHE A 1 486 ? 0.639 -27.535 37.508 1.00 67.81 486 PHE A O 1
ATOM 3564 N N . ALA A 1 487 ? 2.848 -27.367 37.157 1.00 60.06 487 ALA A N 1
ATOM 3565 C CA . ALA A 1 487 ? 3.185 -28.611 37.859 1.00 60.06 487 ALA A CA 1
ATOM 3566 C C . ALA A 1 487 ? 2.941 -28.519 39.378 1.00 60.06 487 ALA A C 1
ATOM 3568 O O . ALA A 1 487 ? 2.737 -29.537 40.039 1.00 60.06 487 ALA A O 1
ATOM 3569 N N . SER A 1 488 ? 2.919 -27.304 39.934 1.00 57.16 488 SER A N 1
ATOM 3570 C CA . SER A 1 488 ? 2.443 -27.041 41.289 1.00 57.16 488 SER A CA 1
ATOM 3571 C C . SER A 1 488 ? 1.059 -26.391 41.207 1.00 57.16 488 SER A C 1
ATOM 3573 O O . SER A 1 488 ? 0.890 -25.361 40.558 1.00 57.16 488 SER A O 1
ATOM 3575 N N . ALA A 1 489 ? 0.045 -26.956 41.869 1.00 54.22 489 ALA A N 1
ATOM 3576 C CA . ALA A 1 489 ? -1.322 -26.406 41.900 1.00 54.22 489 ALA A CA 1
ATOM 3577 C C . ALA A 1 489 ? -1.427 -24.970 42.487 1.00 54.22 489 ALA A C 1
ATOM 3579 O O . ALA A 1 489 ? -2.515 -24.411 42.581 1.00 54.22 489 ALA A O 1
ATOM 3580 N N . SER A 1 490 ? -0.298 -24.368 42.871 1.00 60.91 490 SER A N 1
ATOM 3581 C CA . SER A 1 490 ? -0.102 -22.995 43.344 1.00 60.91 490 SER A CA 1
ATOM 3582 C C . SER A 1 490 ? 0.026 -21.935 42.241 1.00 60.91 490 SER A C 1
ATOM 3584 O O . SER A 1 490 ? 0.111 -20.756 42.562 1.00 60.91 490 SER A O 1
ATOM 3586 N N . GLY A 1 491 ? 0.050 -22.308 40.956 1.00 72.31 491 GLY A N 1
ATOM 3587 C CA . GLY A 1 491 ? 0.237 -21.352 39.853 1.00 72.31 491 GLY A CA 1
ATOM 3588 C C . GLY A 1 491 ? -0.950 -20.421 39.556 1.00 72.31 491 GLY A C 1
ATOM 3589 O O . GLY A 1 491 ? -0.779 -19.476 38.786 1.00 72.31 491 GLY A O 1
ATOM 3590 N N . LEU A 1 492 ? -2.128 -20.687 40.137 1.00 81.75 492 LEU A N 1
ATOM 3591 C CA . LEU A 1 492 ? -3.350 -19.896 39.964 1.00 81.75 492 LEU A CA 1
ATOM 3592 C C . LEU A 1 492 ? -3.787 -19.240 41.272 1.00 81.75 492 LEU A C 1
ATOM 3594 O O . LEU A 1 492 ? -3.999 -19.915 42.283 1.00 81.75 492 LEU A O 1
ATOM 3598 N N . GLU A 1 493 ? -4.014 -17.934 41.218 1.00 88.38 493 GLU A N 1
ATOM 3599 C CA . GLU A 1 493 ? -4.493 -17.140 42.345 1.00 88.38 493 GLU A CA 1
ATOM 3600 C C . GLU A 1 493 ? -5.995 -16.891 42.215 1.00 88.38 493 GLU A C 1
ATOM 3602 O O . GLU A 1 493 ? -6.497 -16.564 41.141 1.00 88.38 493 GLU A O 1
ATOM 3607 N N . ALA A 1 494 ? -6.742 -17.055 43.308 1.00 91.06 494 ALA A N 1
ATOM 3608 C CA . ALA A 1 494 ? -8.143 -16.654 43.319 1.00 91.06 494 ALA A CA 1
ATOM 3609 C C . ALA A 1 494 ? -8.227 -15.127 43.331 1.00 91.06 494 ALA A C 1
ATOM 3611 O O . ALA A 1 494 ? -7.698 -14.480 44.236 1.00 91.06 494 ALA A O 1
ATOM 3612 N N . MET A 1 495 ? -8.902 -14.558 42.337 1.00 91.75 495 MET A N 1
ATOM 3613 C CA . MET A 1 495 ? -9.023 -13.112 42.214 1.00 91.75 495 MET A CA 1
ATOM 3614 C C . MET A 1 495 ? -10.159 -12.598 43.092 1.00 91.75 495 MET A C 1
ATOM 3616 O O . MET A 1 495 ? -11.190 -13.254 43.256 1.00 91.75 495 MET A O 1
ATOM 3620 N N . THR A 1 496 ? -9.998 -11.389 43.623 1.00 90.94 496 THR A N 1
ATOM 3621 C CA . THR A 1 496 ? -11.125 -10.611 44.137 1.00 90.94 496 THR A CA 1
ATOM 3622 C C . THR A 1 496 ? -11.504 -9.564 43.090 1.00 90.94 496 THR A C 1
ATOM 3624 O O . THR A 1 496 ? -10.652 -9.158 42.297 1.00 90.94 496 THR A O 1
ATOM 3627 N N . PRO A 1 497 ? -12.761 -9.089 43.047 1.00 88.88 497 PRO A N 1
ATOM 3628 C CA . PRO A 1 497 ? -13.167 -8.091 42.055 1.00 88.88 497 PRO A CA 1
ATOM 3629 C C . PRO A 1 497 ? -12.303 -6.825 42.082 1.00 88.88 497 PRO A C 1
ATOM 3631 O O . PRO A 1 497 ? -12.067 -6.225 41.043 1.00 88.88 497 PRO A O 1
ATOM 3634 N N . SER A 1 498 ? -11.785 -6.443 43.255 1.00 81.50 498 SER A N 1
ATOM 3635 C CA . SER A 1 498 ? -10.896 -5.287 43.420 1.00 81.50 498 SER A CA 1
ATOM 3636 C C . SER A 1 498 ? -9.470 -5.504 42.908 1.00 81.50 498 SER A C 1
ATOM 3638 O O . SER A 1 498 ? -8.758 -4.526 42.713 1.00 81.50 498 SER A O 1
ATOM 3640 N N . THR A 1 499 ? -9.028 -6.753 42.737 1.00 83.00 499 THR A N 1
ATOM 3641 C CA . THR A 1 499 ? -7.687 -7.083 42.221 1.00 83.00 499 THR A CA 1
ATOM 3642 C C . THR A 1 499 ? -7.712 -7.576 40.775 1.00 83.00 499 THR A C 1
ATOM 3644 O O . THR A 1 499 ? -6.655 -7.795 40.192 1.00 83.00 499 THR A O 1
ATOM 3647 N N . SER A 1 500 ? -8.899 -7.738 40.185 1.00 87.44 500 SER A N 1
ATOM 3648 C CA . SER A 1 500 ? -9.074 -8.129 38.789 1.00 87.44 500 SER A CA 1
ATOM 3649 C C . SER A 1 500 ? -9.093 -6.903 37.868 1.00 87.44 500 SER A C 1
ATOM 3651 O O . SER A 1 500 ? -10.035 -6.113 37.943 1.00 87.44 500 SER A O 1
ATOM 3653 N N . PRO A 1 501 ? -8.119 -6.739 36.957 1.00 84.25 501 PRO A N 1
ATOM 3654 C CA . PRO A 1 501 ? -8.129 -5.644 35.991 1.00 84.25 501 PRO A CA 1
ATOM 3655 C C . PRO A 1 501 ? -9.189 -5.825 34.894 1.00 84.25 501 PRO A C 1
ATOM 3657 O O . PRO A 1 501 ? -9.571 -4.850 34.254 1.00 84.25 501 PRO A O 1
ATOM 3660 N N . VAL A 1 502 ? -9.687 -7.050 34.689 1.00 86.44 502 VAL A N 1
ATOM 3661 C CA . VAL A 1 502 ? -10.714 -7.363 33.678 1.00 86.44 502 VAL A CA 1
ATOM 3662 C C . VAL A 1 502 ? -12.140 -7.362 34.244 1.00 86.44 502 VAL A C 1
ATOM 3664 O O . VAL A 1 502 ? -13.102 -7.358 33.480 1.00 86.44 502 VAL A O 1
ATOM 3667 N N . GLY A 1 503 ? -12.285 -7.339 35.575 1.00 88.06 503 GLY A N 1
ATOM 3668 C CA . GLY A 1 503 ? -13.569 -7.316 36.275 1.00 88.06 503 GLY A CA 1
ATOM 3669 C C . GLY A 1 503 ? -14.385 -8.614 36.160 1.00 88.06 503 GLY A C 1
ATOM 3670 O O . GLY A 1 503 ? -14.369 -9.319 35.148 1.00 88.06 503 GLY A O 1
ATOM 3671 N N . PHE A 1 504 ? -15.132 -8.936 37.217 1.00 92.69 504 PHE A N 1
ATOM 3672 C CA . PHE A 1 504 ? -16.119 -10.022 37.242 1.00 92.69 504 PHE A CA 1
ATOM 3673 C C . PHE A 1 504 ? -17.169 -9.759 38.334 1.00 92.69 504 PHE A C 1
ATOM 3675 O O . PHE A 1 504 ? -16.913 -9.001 39.275 1.00 92.69 504 PHE A O 1
ATOM 3682 N N . ASP A 1 505 ? -18.349 -10.372 38.223 1.00 93.62 505 ASP A N 1
ATOM 3683 C CA . ASP A 1 505 ? -19.396 -10.285 39.247 1.00 93.62 505 ASP A CA 1
ATOM 3684 C C . ASP A 1 505 ? -19.202 -11.393 40.302 1.00 93.62 505 ASP A C 1
ATOM 3686 O O . ASP A 1 505 ? -19.518 -12.551 40.036 1.00 93.62 505 ASP A O 1
ATOM 3690 N N . PRO A 1 506 ? -18.747 -11.093 41.535 1.00 92.44 506 PRO A N 1
ATOM 3691 C CA . PRO A 1 506 ? -18.459 -12.120 42.545 1.00 92.44 506 PRO A CA 1
ATOM 3692 C C . PRO A 1 506 ? -19.702 -12.886 43.029 1.00 92.44 506 PRO A C 1
ATOM 3694 O O . PRO A 1 506 ? -19.574 -13.929 43.686 1.00 92.44 506 PRO A O 1
ATOM 3697 N N . SER A 1 507 ? -20.903 -12.358 42.763 1.00 91.88 507 SER A N 1
ATOM 3698 C CA . SER A 1 507 ? -22.158 -12.997 43.151 1.00 91.88 507 SER A CA 1
ATOM 3699 C C . SER A 1 507 ? -22.520 -14.153 42.219 1.00 91.88 507 SER A C 1
ATOM 3701 O O . SER A 1 507 ? -23.059 -15.164 42.674 1.00 91.88 507 SER A O 1
ATOM 3703 N N . THR A 1 508 ? -22.151 -14.053 40.940 1.00 93.06 508 THR A N 1
ATOM 3704 C CA . THR A 1 508 ? -22.491 -15.038 39.908 1.00 93.06 508 THR A CA 1
ATOM 3705 C C . THR A 1 508 ? -21.275 -15.723 39.291 1.00 93.06 508 THR A C 1
ATOM 3707 O O . THR A 1 508 ? -21.430 -16.776 38.672 1.00 93.06 508 THR A O 1
ATOM 3710 N N . GLU A 1 509 ? -20.070 -15.205 39.511 1.00 95.50 509 GLU A N 1
ATOM 3711 C CA . GLU A 1 509 ? -18.837 -15.656 38.876 1.00 95.50 509 GLU A CA 1
ATOM 3712 C C . GLU A 1 509 ? -17.723 -15.934 39.897 1.00 95.50 509 GLU A C 1
ATOM 3714 O O . GLU A 1 509 ? -17.701 -15.438 41.027 1.00 95.50 509 GLU A O 1
ATOM 3719 N N . VAL A 1 510 ? -16.777 -16.769 39.482 1.00 94.38 510 VAL A N 1
ATOM 3720 C CA . VAL A 1 510 ? -15.488 -16.979 40.141 1.00 94.38 510 VAL A CA 1
ATOM 3721 C C . VAL A 1 510 ? -14.386 -16.746 39.116 1.00 94.38 510 VAL A C 1
ATOM 3723 O O . VAL A 1 510 ? -14.560 -17.078 37.943 1.00 94.38 510 VAL A O 1
ATOM 3726 N N . GLN A 1 511 ? -13.256 -16.189 39.544 1.00 95.25 511 GLN A N 1
ATOM 3727 C CA . GLN A 1 511 ? -12.133 -15.922 38.658 1.00 95.25 511 GLN A CA 1
ATOM 3728 C C . GLN A 1 511 ? -10.814 -16.403 39.264 1.00 95.25 511 GLN A C 1
ATOM 3730 O O . GLN A 1 511 ? -10.542 -16.187 40.448 1.00 95.25 511 GLN A O 1
ATOM 3735 N N . LEU A 1 512 ? -9.998 -17.046 38.432 1.00 94.00 512 LEU A N 1
ATOM 3736 C CA . LEU A 1 512 ? -8.625 -17.439 38.739 1.00 94.00 512 LEU A CA 1
ATOM 3737 C C . LEU A 1 512 ? -7.672 -16.671 37.820 1.00 94.00 512 LEU A C 1
ATOM 3739 O O . LEU A 1 512 ? -7.923 -16.578 36.620 1.00 94.00 512 LEU A O 1
ATOM 3743 N N . GLY A 1 513 ? -6.602 -16.115 38.380 1.00 89.50 513 GLY A N 1
ATOM 3744 C CA . GLY A 1 513 ? -5.581 -15.363 37.662 1.00 89.50 513 GLY A CA 1
ATOM 3745 C C . GLY A 1 513 ? -4.255 -16.117 37.584 1.00 89.50 513 GLY A C 1
ATOM 3746 O O . GLY A 1 513 ? -3.834 -16.757 38.549 1.00 89.50 513 GLY A O 1
ATOM 3747 N N . ALA A 1 514 ? -3.578 -16.002 36.445 1.00 87.81 514 ALA A N 1
ATOM 3748 C CA . ALA A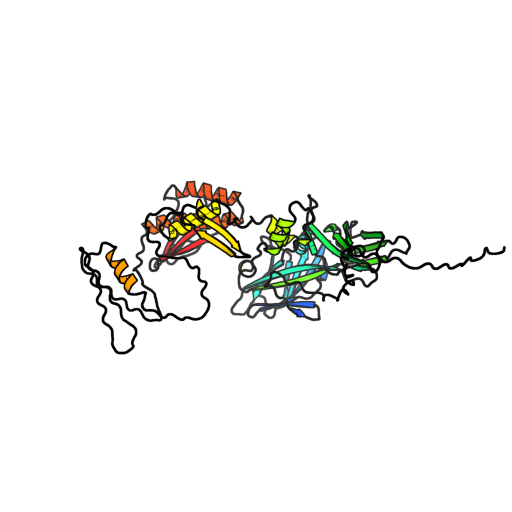 1 514 ? -2.183 -16.374 36.252 1.00 87.81 514 ALA A CA 1
ATOM 3749 C C . ALA A 1 514 ? -1.427 -15.157 35.710 1.00 87.81 514 ALA A C 1
ATOM 3751 O O . ALA A 1 514 ? -1.546 -14.822 34.534 1.00 87.81 514 ALA A O 1
ATOM 3752 N N . SER A 1 515 ? -0.653 -14.487 36.560 1.00 81.56 515 SER A N 1
ATOM 3753 C CA . SER A 1 515 ? 0.237 -13.401 36.125 1.00 81.56 515 SER A CA 1
ATOM 3754 C C . SER A 1 515 ? 1.525 -13.967 35.523 1.00 81.56 515 SER A C 1
ATOM 3756 O O . SER A 1 515 ? 1.862 -15.111 35.791 1.00 81.56 515 SER A O 1
ATOM 3758 N N . SER A 1 516 ? 2.291 -13.221 34.735 1.00 72.94 516 SER A N 1
ATOM 3759 C CA . SER A 1 516 ? 3.667 -13.564 34.368 1.00 72.94 516 SER A CA 1
ATOM 3760 C C . SER A 1 516 ? 4.586 -13.449 35.598 1.00 72.94 516 SER A C 1
ATOM 3762 O O . SER A 1 516 ? 4.178 -12.975 36.653 1.00 72.94 516 SER A O 1
ATOM 3764 N N . ILE A 1 517 ? 5.830 -13.931 35.517 1.00 60.56 517 ILE A N 1
ATOM 3765 C CA . ILE A 1 517 ? 6.791 -13.792 36.637 1.00 60.56 517 ILE A CA 1
ATOM 3766 C C . ILE A 1 517 ? 7.127 -12.313 36.895 1.00 60.56 517 ILE A C 1
ATOM 3768 O O . ILE A 1 517 ? 7.464 -11.940 38.014 1.00 60.56 517 ILE A O 1
ATOM 3772 N N . TRP A 1 518 ? 7.002 -11.476 35.865 1.00 50.47 518 TRP A N 1
ATOM 3773 C CA . TRP A 1 518 ? 7.323 -10.053 35.916 1.00 50.47 518 TRP A CA 1
ATOM 3774 C C . TRP A 1 518 ? 6.118 -9.175 36.270 1.00 50.47 518 TRP A C 1
ATOM 3776 O O . TRP A 1 518 ? 6.291 -7.986 36.486 1.00 50.47 518 TRP A O 1
ATOM 3786 N N . GLY A 1 519 ? 4.911 -9.745 36.378 1.00 62.00 519 GLY A N 1
ATOM 3787 C CA . GLY A 1 519 ? 3.697 -9.001 36.727 1.00 62.00 519 GLY A CA 1
ATOM 3788 C C . GLY A 1 519 ? 3.022 -8.288 35.552 1.00 62.00 519 GLY A C 1
ATOM 3789 O O . GLY A 1 519 ? 1.867 -7.893 35.678 1.00 62.00 519 GLY A O 1
ATOM 3790 N N . ASP A 1 520 ? 3.714 -8.165 34.417 1.00 69.12 520 ASP A N 1
ATOM 3791 C CA . ASP A 1 520 ? 3.307 -7.262 33.334 1.00 69.12 520 ASP A CA 1
ATOM 3792 C C . ASP A 1 520 ? 2.177 -7.805 32.453 1.00 69.12 520 ASP A C 1
ATOM 3794 O O . ASP A 1 520 ? 1.396 -7.015 31.934 1.00 69.12 520 ASP A O 1
ATOM 3798 N N . ASN A 1 521 ? 2.047 -9.132 32.336 1.00 77.00 521 ASN A N 1
ATOM 3799 C CA . ASN A 1 521 ? 1.000 -9.794 31.549 1.00 77.00 521 ASN A CA 1
ATOM 3800 C C . ASN A 1 521 ? 0.249 -10.778 32.442 1.00 77.00 521 ASN A C 1
ATOM 3802 O O . ASN A 1 521 ? 0.879 -11.457 33.255 1.00 77.00 521 ASN A O 1
ATOM 3806 N N . ALA A 1 522 ? -1.065 -10.909 32.289 1.00 85.31 522 ALA A N 1
ATOM 3807 C CA . ALA A 1 522 ? -1.848 -11.863 33.069 1.00 85.31 522 ALA A CA 1
ATOM 3808 C C . ALA A 1 522 ? -3.008 -12.469 32.275 1.00 85.31 522 ALA A C 1
ATOM 3810 O O . ALA A 1 522 ? -3.603 -11.822 31.419 1.00 85.31 522 ALA A O 1
ATOM 3811 N N . PHE A 1 523 ? -3.350 -13.712 32.605 1.00 88.94 523 PHE A N 1
ATOM 3812 C CA . PHE A 1 523 ? -4.551 -14.386 32.123 1.00 88.94 523 PHE A CA 1
ATOM 3813 C C . PHE A 1 523 ? -5.547 -14.557 33.258 1.00 88.94 523 PHE A C 1
ATOM 3815 O O . PHE A 1 523 ? -5.163 -14.895 34.380 1.00 88.94 523 PHE A O 1
ATOM 3822 N N . TYR A 1 524 ? -6.825 -14.386 32.948 1.00 91.44 524 TYR A N 1
ATOM 3823 C CA . TYR A 1 524 ? -7.926 -14.528 33.887 1.00 91.44 524 TYR A CA 1
ATOM 3824 C C . TYR A 1 524 ? -8.940 -15.521 33.341 1.00 91.44 524 TYR A C 1
ATOM 3826 O O . TYR A 1 524 ? -9.522 -15.302 32.285 1.00 91.44 524 TYR A O 1
ATOM 3834 N N . VAL A 1 525 ? -9.176 -16.611 34.066 1.00 93.12 525 VAL A N 1
ATOM 3835 C CA . VAL A 1 525 ? -10.229 -17.576 33.740 1.00 93.12 525 VAL A CA 1
ATOM 3836 C C . VAL A 1 525 ? -11.423 -17.275 34.626 1.00 93.12 525 VAL A C 1
ATOM 3838 O O . VAL A 1 525 ? -11.332 -17.412 35.846 1.00 93.12 525 VAL A O 1
ATOM 3841 N N . THR A 1 526 ? -12.539 -16.882 34.021 1.00 94.00 526 THR A N 1
ATOM 3842 C CA . THR A 1 526 ? -13.780 -16.541 34.725 1.00 94.00 526 THR A CA 1
ATOM 3843 C C . THR A 1 526 ? -14.845 -17.589 34.423 1.00 94.00 526 THR A C 1
ATOM 3845 O O . THR A 1 526 ? -15.108 -17.871 33.256 1.00 94.00 526 THR A O 1
ATOM 3848 N N . MET A 1 527 ? -15.476 -18.155 35.455 1.00 93.62 527 MET A N 1
ATOM 3849 C CA . MET A 1 527 ? -16.582 -19.106 35.317 1.00 93.62 527 MET A CA 1
ATOM 3850 C C . MET A 1 527 ? -17.844 -18.590 36.005 1.00 93.62 527 MET A C 1
ATOM 3852 O O . MET A 1 527 ? -17.818 -18.216 37.178 1.00 93.62 527 MET A O 1
ATOM 3856 N N . ASN A 1 528 ? -18.974 -18.656 35.305 1.00 93.31 528 ASN A N 1
ATOM 3857 C CA . ASN A 1 528 ? -20.286 -18.380 35.871 1.00 93.31 528 ASN A CA 1
ATOM 3858 C C . ASN A 1 528 ? -20.808 -19.600 36.656 1.00 93.31 528 ASN A C 1
ATOM 3860 O O . ASN A 1 528 ? -21.008 -20.680 36.099 1.00 93.31 528 ASN A O 1
ATOM 3864 N N . ARG A 1 529 ? -21.082 -19.429 37.953 1.00 89.88 529 ARG A N 1
ATOM 3865 C CA . ARG A 1 529 ? -21.472 -20.511 38.875 1.00 89.88 529 ARG A CA 1
ATOM 3866 C C . ARG A 1 529 ? -22.813 -21.157 38.525 1.00 89.88 529 ARG A C 1
ATOM 3868 O O . ARG A 1 529 ? -23.005 -22.334 38.807 1.00 89.88 529 ARG A O 1
ATOM 3875 N N . ALA A 1 530 ? -23.735 -20.403 37.926 1.00 83.25 530 ALA A N 1
ATOM 3876 C CA . ALA A 1 530 ? -25.083 -20.881 37.617 1.00 83.25 530 ALA A CA 1
ATOM 3877 C C . ALA A 1 530 ? -25.161 -21.633 36.281 1.00 83.25 530 ALA A C 1
ATOM 3879 O O . ALA A 1 530 ? -26.004 -22.512 36.116 1.00 83.25 530 ALA A O 1
ATOM 3880 N N . THR A 1 531 ? -24.307 -21.277 35.322 1.00 86.56 531 THR A N 1
ATOM 3881 C CA . THR A 1 531 ? -24.382 -21.789 33.942 1.00 86.56 531 THR A CA 1
ATOM 3882 C C . THR A 1 531 ? -23.197 -22.657 33.540 1.00 86.56 531 THR A C 1
ATOM 3884 O O . THR A 1 531 ? -23.301 -23.384 32.557 1.00 86.56 531 THR A O 1
ATOM 3887 N N . GLY A 1 532 ? -22.076 -22.567 34.260 1.00 85.94 532 GLY A N 1
ATOM 3888 C CA . GLY A 1 532 ? -20.820 -23.214 33.889 1.00 85.94 532 GLY A CA 1
ATOM 3889 C C . GLY A 1 532 ? -20.116 -22.555 32.705 1.00 85.94 532 GLY A C 1
ATOM 3890 O O . GLY A 1 532 ? -19.104 -23.074 32.248 1.00 85.94 532 GLY A O 1
ATOM 3891 N N . ALA A 1 533 ? -20.625 -21.425 32.197 1.00 85.19 533 ALA A N 1
ATOM 3892 C CA . ALA A 1 533 ? -19.981 -20.691 31.116 1.00 85.19 533 ALA A CA 1
ATOM 3893 C C . ALA A 1 533 ? -18.598 -20.200 31.561 1.00 85.19 533 ALA A C 1
ATOM 3895 O O . ALA A 1 533 ? -18.474 -19.617 32.639 1.00 85.19 533 ALA A O 1
ATOM 3896 N N . VAL A 1 534 ? -17.583 -20.432 30.726 1.00 89.81 534 VAL A N 1
ATOM 3897 C CA . VAL A 1 534 ? -16.192 -20.045 30.987 1.00 89.81 534 VAL A CA 1
ATOM 3898 C C . VAL A 1 534 ? -15.728 -19.052 29.929 1.00 89.81 534 VAL A C 1
ATOM 3900 O O . VAL A 1 534 ? -15.997 -19.243 28.744 1.00 89.81 534 VAL A O 1
ATOM 3903 N N . ARG A 1 535 ? -15.003 -18.017 30.353 1.00 92.62 535 ARG A N 1
ATOM 3904 C CA . ARG A 1 535 ? -14.236 -17.122 29.478 1.00 92.62 535 ARG A CA 1
ATOM 3905 C C . ARG A 1 535 ? -12.797 -17.014 29.966 1.00 92.62 535 ARG A C 1
ATOM 3907 O O . ARG A 1 535 ? -12.542 -17.158 31.163 1.00 92.62 535 ARG A O 1
ATOM 3914 N N . VAL A 1 536 ? -11.885 -16.763 29.034 1.00 91.19 536 VAL A N 1
ATOM 3915 C CA . VAL A 1 536 ? -10.487 -16.451 29.328 1.00 91.19 536 VAL A CA 1
ATOM 3916 C C . VAL A 1 536 ? -10.204 -15.059 28.793 1.00 91.19 536 VAL A C 1
ATOM 3918 O O . VAL A 1 536 ? -10.402 -14.806 27.608 1.00 91.19 536 VAL A O 1
ATOM 3921 N N . ASP A 1 537 ? -9.770 -14.173 29.674 1.00 91.50 537 ASP A N 1
ATOM 3922 C CA . ASP A 1 537 ? -9.384 -12.808 29.349 1.00 91.50 537 ASP A CA 1
ATOM 3923 C C . ASP A 1 537 ? -7.857 -12.682 29.487 1.00 91.50 537 ASP A C 1
ATOM 3925 O O . ASP A 1 537 ? -7.254 -13.304 30.368 1.00 91.50 537 ASP A O 1
ATOM 3929 N N . ASN A 1 538 ? -7.226 -11.882 28.632 1.00 88.06 538 ASN A N 1
ATOM 3930 C CA . ASN A 1 538 ? -5.826 -11.484 28.756 1.00 88.06 538 ASN A CA 1
ATOM 3931 C C . ASN A 1 538 ? -5.728 -10.013 29.180 1.00 88.06 538 ASN A C 1
ATOM 3933 O O . ASN A 1 538 ? -6.594 -9.193 28.878 1.00 88.06 538 ASN A O 1
ATOM 3937 N N . PHE A 1 539 ? -4.674 -9.690 29.915 1.00 78.06 539 PHE A N 1
ATOM 3938 C CA . PHE A 1 539 ? -4.338 -8.335 30.317 1.00 78.06 539 PHE A CA 1
ATOM 3939 C C . PHE A 1 539 ? -2.880 -8.071 29.967 1.00 78.06 539 PHE A C 1
ATOM 3941 O O . PHE A 1 539 ? -2.002 -8.772 30.485 1.00 78.06 539 PHE A O 1
ATOM 3948 N N . ASN A 1 540 ? -2.686 -7.059 29.110 1.00 63.91 540 ASN A N 1
ATOM 3949 C CA . ASN A 1 540 ? -1.499 -6.867 28.264 1.00 63.91 540 ASN A CA 1
ATOM 3950 C C . ASN A 1 540 ? -1.183 -8.087 27.377 1.00 63.91 540 ASN A C 1
ATOM 3952 O O . ASN A 1 540 ? -0.162 -8.021 26.658 1.00 63.91 540 ASN A O 1
#

Nearest PDB structures (foldseek):
  8v2c-assembly1_C  TM=3.395E-01  e=3.815E-02  Mus musculus

pLDDT: mean 72.55, std 25.06, range [22.31, 98.44]

Secondary structure (DSSP, 8-state):
-PPPPP------------------------PPP-----------SSTT---EE-TT--EEEEETTEEEEE-SSPEEEEETTEEEEEEEEEESS-EEEEEEEETTEE-SEEEESSSSEEEEEEESHHHHHHHHTT--EEEEEEESSSS--EEEEEEEEEEEEPPPPTTEEEPSEEEEEE---SS--EEEEEEEEESS--SEEEEEETTEEPEEEEEETTEEEEEE-GGGS--STT--EEEEEEETTEEEEEEEE-EEEEEEEEEEESS-HHHHS--PPPHHHHHHHHHHTT-S--GGGS-HHHHHHHHHSPPP--TT-HHHHHHHHHHHHHHHS-PPPGGGEEEEEETTEEEEEE---S-----------------S------GGGHHHHHHHHTTSS-TT--------TTSSPPPP------TT---------BTTB----------HHHHHHHHHHHHHHHHHHHHHHH-HHHHHHHHHHHHHHHTSTTS-EEPPTTT-SS---TTTEEEEEEE-TTSS-EEEEEEETTT--EEEEEE-

Radius of gyration: 35.34 Å; Cα contacts (8 Å, |Δi|>4): 861; chains: 1; bounding box: 84×82×117 Å

Foldseek 3Di:
DDDDDDDDDDDDDDDDDDDDDDPDPPPPPPDPPDPPPPPPDLPCDQVPFDWDQDPQRWTWDDADQKIKIWHDDWDWDQDPNWIKTKIKMFMPAFWPDKFKAFVPGGAFDWDAPDRTIIMTMHTHLVRVVCLQLFGWTKMWTAGPDDPQGTKMKTWRKHKFWDFDDPQKTKHGGFFWFQFQPPVDRTWTKTKIFHNAQFPDKWKFFQPGTWDWDDPDSGMIITTDDSNRAQAHPPGWMKMWGHHPPDDIDIDIIHMTMGGSTMDMYSDDPCVVRPDAQDPQLLVQCVVCDPPRTSRVSDRSVSNVRSVPPPDDPDCPPLVVLVVVQVVVCVVPVHRDDSVQWDWDDDPPDTDTDGHDDDDDDDDDPPDDPPVDDDDDDDDDDDDPPPVVVVVVVVPPPPPPFDFDADDDPPDDDGQGAGFDDDPPDGDGDGDDDDPPDDDDDDFQADDPVVVLVVVLVVQLVVQLVVLVVVHDVSNVVSVVVSCVQVVDSPQKDWDDQVRDPVGDDPVFKTKIKGADPVRQKIKIWIAGRRPRDIDIDIDD

Solvent-accessible surface area (backbone atoms only — not comparable to full-atom values): 32307 Å² total; per-residue (Å²): 138,85,83,85,82,89,83,87,83,89,88,87,86,84,89,83,91,78,92,76,92,71,89,76,80,78,77,74,80,74,70,81,74,78,81,69,83,72,69,92,66,67,52,69,41,67,102,82,25,64,43,53,65,48,101,83,56,31,40,33,37,67,38,95,86,43,34,44,37,34,57,60,61,41,45,73,46,74,56,95,88,34,55,26,40,36,40,41,37,38,41,74,46,48,50,73,48,61,45,31,23,40,95,100,41,84,36,55,50,44,45,75,78,48,58,37,32,33,37,36,34,34,61,38,68,69,52,50,51,48,31,42,40,57,44,47,47,31,32,48,40,29,37,74,64,68,94,68,41,52,32,25,33,36,37,34,43,31,42,31,35,57,66,38,66,80,64,49,27,42,47,33,60,35,44,27,18,28,37,50,46,88,93,58,33,70,28,39,33,30,41,37,40,37,79,56,70,45,76,45,69,50,38,37,31,41,88,41,74,41,51,68,44,78,77,47,72,37,35,30,42,37,37,28,50,78,74,22,50,28,76,47,85,92,39,46,30,40,39,38,36,36,39,92,87,51,80,64,48,75,45,70,32,43,42,47,43,36,80,37,24,35,39,53,37,69,57,59,53,62,79,78,58,61,88,66,62,49,71,68,34,46,55,38,48,68,74,50,62,88,56,45,68,43,43,91,40,36,43,24,47,54,47,52,45,41,71,71,47,74,75,72,81,51,70,82,35,67,70,50,35,40,50,50,29,47,54,51,14,70,76,68,76,46,89,57,66,47,92,38,56,49,65,45,76,60,90,95,42,80,45,78,44,76,60,86,75,96,69,101,67,97,68,88,82,85,67,84,86,72,86,70,75,89,68,92,86,88,88,85,88,76,85,72,62,60,78,53,56,63,58,58,55,73,70,68,78,61,85,78,71,72,83,74,87,75,87,73,96,76,86,66,83,81,79,65,74,70,70,65,87,59,103,86,64,87,63,87,65,89,62,85,74,55,102,85,57,94,76,84,79,73,87,65,71,72,49,69,69,61,47,66,66,47,43,59,58,54,49,49,52,53,50,40,60,54,22,56,74,77,29,72,68,47,26,51,49,50,52,56,52,46,55,66,43,59,74,41,90,76,48,56,43,80,54,48,60,90,74,38,94,83,60,66,54,75,90,52,33,50,42,38,34,35,62,44,98,82,63,74,35,34,34,37,39,36,36,31,46,77,76,68,52,72,49,77,47,79,42,123